Protein AF-A0A3M1B711-F1 (afdb_monomer)

Foldseek 3Di:
DPPPPVVLVVLLVVLVVVVVVVVVVLVVQLCVLVVLLVVLVVQQDDQDDCPPADCVDPVRVVVSVVSVVVNVVSNVVSVVSNVVSVVSNVVSVVVVVDVCPDPSVVSNVVSVVSVVVVVVVCVVVVPDDPVVVVVVVVVVVVVVVVVVVVVVVVVVVVVVVVVLVVVLVVLVVVLVVVLVVVQVVQCVLCVLQLWKDKDKQRLPQQVCVLQVLCVLLVHNDDDQCQASPGCCGHHLNVQLPPVHSDPVSNVVSLVVSLVQLVCLLVVNDDCVVGPDPVVSVSSVPDDVVSSVVSSSDTRHIDMFMWTDQQSRSDDTDTLVPDQQQSVLLRVVLSVLSDDQEEEEAEASPPRHDPSSCQPRVLVSLCVSLQRHKYKYFHQDVCCCVSNPFQWKWWFDDDPDDDDDDTDTDTDRDDDDDDDDDTGITGIRHHDDDPPPPPVVVPPDDDDDDDDDDDDDDDDDDDDDDDDDDDDDD

Sequence (473 aa):
EKAGHAGVLQDFQRRTRQHQEVETWENSWADAGKWLRQLAEKFVPNPLDQTNFDLSAKEDTEIHKCAATVQARLKDIADALEELATKADQIVAEWQTSRDASSWKRSVDAALKAYQDLRTKLAEEEAGDPVAYGDLVQRRQSIEQRLKDLSDRRRQVKKLRKEADACLQRLLEIRRELTESRKKFLNNILKGNPYVRIQVVPYGARETIEREFRSLLQRESGGFEKDIGSPGGEGLLGELYKNGSQPEDIERALKKIKQRIRDIAEGSHDPTTLSDKRFASHINKLPPEAIDRLDLWFPEDSLEVQYSSTGDGQRFRSIQEGSPGQKTAALLAFLLSYGDEPLVLDQPEDDLDNHLIYNLIVKQLREVKRHRQIIVVTHNAHIVVNGDAELVVALRREAARHRSVPEVCRKRLYGTRSAPSWRVGVKLSNNGTAESRWRSAMCDSRNVSDSPGTTHRPSGEQQPNGTVNCNAS

Mean predicted aligned error: 18.23 Å

Structure (mmCIF, N/CA/C/O backbone):
data_AF-A0A3M1B711-F1
#
_entry.id   AF-A0A3M1B711-F1
#
loop_
_atom_site.group_PDB
_atom_site.id
_atom_site.type_symbol
_atom_site.label_atom_id
_atom_site.label_alt_id
_atom_site.label_comp_id
_atom_site.label_asym_id
_atom_site.label_entity_id
_atom_site.label_seq_id
_atom_site.pdbx_PDB_ins_code
_atom_site.Cartn_x
_atom_site.Cartn_y
_atom_site.Cartn_z
_atom_site.occupancy
_atom_site.B_iso_or_equiv
_atom_site.auth_seq_id
_atom_site.auth_comp_id
_atom_site.auth_asym_id
_atom_site.auth_atom_id
_atom_site.pdbx_PDB_model_num
ATOM 1 N N . GLU A 1 1 ? -29.938 9.430 61.302 1.00 44.09 1 GLU A N 1
ATOM 2 C CA . GLU A 1 1 ? -29.756 8.264 60.411 1.00 44.09 1 GLU A CA 1
ATOM 3 C C . GLU A 1 1 ? -30.163 6.987 61.143 1.00 44.09 1 GLU A C 1
ATOM 5 O O . GLU A 1 1 ? -29.431 6.516 62.004 1.00 44.09 1 GLU A O 1
ATOM 10 N N . LYS A 1 2 ? -31.365 6.447 60.890 1.00 43.25 2 LYS A N 1
ATOM 11 C CA . LYS A 1 2 ? -31.730 5.117 61.408 1.00 43.25 2 LYS A CA 1
ATOM 12 C C . LYS A 1 2 ? -30.868 4.084 60.668 1.00 43.25 2 LYS A C 1
ATOM 14 O O . LYS A 1 2 ? -30.912 4.022 59.441 1.00 43.25 2 LYS A O 1
ATOM 19 N N . ALA A 1 3 ? -30.104 3.277 61.404 1.00 49.53 3 ALA A N 1
ATOM 20 C CA . ALA A 1 3 ? -29.084 2.341 60.911 1.00 49.53 3 ALA A CA 1
ATOM 21 C C . ALA A 1 3 ? -29.547 1.303 59.852 1.00 49.53 3 ALA A C 1
ATOM 23 O O . ALA A 1 3 ? -28.720 0.588 59.294 1.00 49.53 3 ALA A O 1
ATOM 24 N N . GLY A 1 4 ? -30.845 1.217 59.539 1.00 58.47 4 GLY A N 1
ATOM 25 C CA . GLY A 1 4 ? -31.400 0.280 58.556 1.00 58.47 4 GLY A CA 1
ATOM 26 C C . GLY A 1 4 ? -31.403 0.765 57.099 1.00 58.47 4 GLY A C 1
ATOM 27 O O . GLY A 1 4 ? -31.369 -0.065 56.194 1.00 58.47 4 GLY A O 1
ATOM 28 N N . HIS A 1 5 ? -31.415 2.077 56.832 1.00 69.00 5 HIS A N 1
ATOM 29 C CA . HIS A 1 5 ? -31.592 2.591 55.460 1.00 69.00 5 HIS A CA 1
ATOM 30 C C . HIS A 1 5 ? -30.363 2.358 54.568 1.00 69.00 5 HIS A C 1
ATOM 32 O O . HIS A 1 5 ? -30.499 1.963 53.411 1.00 69.00 5 HIS A O 1
ATOM 38 N N . ALA A 1 6 ? -29.157 2.525 55.118 1.00 66.69 6 ALA A N 1
ATOM 39 C CA . ALA A 1 6 ? -27.907 2.298 54.392 1.00 66.69 6 ALA A CA 1
ATOM 40 C C . ALA A 1 6 ? -27.729 0.827 53.971 1.00 66.69 6 ALA A C 1
ATOM 42 O O . ALA A 1 6 ? -27.258 0.560 52.866 1.00 66.69 6 ALA A O 1
ATOM 43 N N . GLY A 1 7 ? -28.154 -0.122 54.814 1.00 74.12 7 GLY A N 1
ATOM 44 C CA . GLY A 1 7 ? -28.076 -1.555 54.520 1.00 74.12 7 GLY A CA 1
ATOM 45 C C . GLY A 1 7 ? -28.987 -1.976 53.365 1.00 74.12 7 GLY A C 1
ATOM 46 O O . GLY A 1 7 ? -28.542 -2.684 52.464 1.00 74.12 7 GLY A O 1
ATOM 47 N N . VAL A 1 8 ? -30.229 -1.477 53.337 1.00 79.69 8 VAL A N 1
ATOM 48 C CA . VAL A 1 8 ? -31.179 -1.741 52.238 1.00 79.69 8 VAL A CA 1
ATOM 49 C C . VAL A 1 8 ? -30.656 -1.177 50.914 1.00 79.69 8 VAL A C 1
ATOM 51 O O . VAL A 1 8 ? -30.716 -1.850 49.889 1.00 79.69 8 VAL A O 1
ATOM 54 N N . LEU A 1 9 ? -30.081 0.029 50.935 1.00 73.12 9 LEU A N 1
ATOM 55 C CA . LEU A 1 9 ? -29.495 0.656 49.749 1.00 73.12 9 LEU A CA 1
ATOM 56 C C . LEU A 1 9 ? -28.256 -0.096 49.239 1.00 73.12 9 LEU A C 1
ATOM 58 O O . LEU A 1 9 ? -28.118 -0.306 48.034 1.00 73.12 9 LEU A O 1
ATOM 62 N N . GLN A 1 10 ? -27.361 -0.525 50.135 1.00 77.62 10 GLN A N 1
ATOM 63 C CA . GLN A 1 10 ? -26.178 -1.307 49.765 1.00 77.62 10 GLN A CA 1
ATOM 64 C C . GLN A 1 10 ? -26.548 -2.674 49.180 1.00 77.62 10 GLN A C 1
ATOM 66 O O . GLN A 1 10 ? -25.975 -3.070 48.160 1.00 77.62 10 GLN A O 1
ATOM 71 N N . ASP A 1 11 ? -27.512 -3.380 49.778 1.00 83.12 11 ASP A N 1
ATOM 72 C CA . ASP A 1 11 ? -27.951 -4.678 49.260 1.00 83.12 11 ASP A CA 1
ATOM 73 C C . ASP A 1 11 ? -28.673 -4.516 47.915 1.00 83.12 11 ASP A C 1
ATOM 75 O O . ASP A 1 11 ? -28.322 -5.195 46.951 1.00 83.12 11 ASP A O 1
ATOM 79 N N . PHE A 1 12 ? -29.561 -3.523 47.775 1.00 82.06 12 PHE A N 1
ATOM 80 C CA . PHE A 1 12 ? -30.186 -3.186 46.491 1.00 82.06 12 PHE A CA 1
ATOM 81 C C . PHE A 1 12 ? -29.150 -2.910 45.391 1.00 82.06 12 PHE A C 1
ATOM 83 O O . PHE A 1 12 ? -29.255 -3.465 44.295 1.00 82.06 12 PHE A O 1
ATOM 90 N N . GLN A 1 13 ? -28.109 -2.113 45.666 1.00 76.19 13 GLN A N 1
ATOM 91 C CA . GLN A 1 13 ? -27.048 -1.847 44.689 1.00 76.19 13 GLN A CA 1
ATOM 92 C C . GLN A 1 13 ? -26.295 -3.116 44.289 1.00 76.19 13 GLN A C 1
ATOM 94 O O . GLN A 1 13 ? -26.064 -3.352 43.100 1.00 76.19 13 GLN A O 1
ATOM 99 N N . ARG A 1 14 ? -25.906 -3.933 45.275 1.00 83.19 14 ARG A N 1
ATOM 100 C CA . ARG A 1 14 ? -25.191 -5.189 45.034 1.00 83.19 14 ARG A CA 1
ATOM 101 C C . ARG A 1 14 ? -26.028 -6.128 44.170 1.00 83.19 14 ARG A C 1
ATOM 103 O O . ARG A 1 14 ? -25.512 -6.678 43.200 1.00 83.19 14 ARG A O 1
ATOM 110 N N . ARG A 1 15 ? -27.313 -6.285 44.494 1.00 86.56 15 ARG A N 1
ATOM 111 C CA . ARG A 1 15 ? -28.244 -7.155 43.765 1.00 86.56 15 ARG A CA 1
ATOM 112 C C . ARG A 1 15 ? -28.567 -6.638 42.370 1.00 86.56 15 ARG A C 1
ATOM 114 O O . ARG A 1 15 ? -28.574 -7.432 41.438 1.00 86.56 15 ARG A O 1
ATOM 121 N N . THR A 1 16 ? -28.723 -5.327 42.202 1.00 80.81 16 THR A N 1
ATOM 122 C CA . THR A 1 16 ? -28.940 -4.706 40.885 1.00 80.81 16 THR A CA 1
ATOM 123 C C . THR A 1 16 ? -27.737 -4.917 39.968 1.00 80.81 16 THR A C 1
ATOM 125 O O . THR A 1 16 ? -27.904 -5.293 38.813 1.00 80.81 16 THR A O 1
ATOM 128 N N . ARG A 1 17 ? -26.511 -4.749 40.483 1.00 79.94 17 ARG A N 1
ATOM 129 C CA . ARG A 1 17 ? -25.293 -5.010 39.705 1.00 79.94 17 ARG A CA 1
ATOM 130 C C . ARG A 1 17 ? -25.172 -6.479 39.308 1.00 79.94 17 ARG A C 1
ATOM 132 O O . ARG A 1 17 ? -24.897 -6.771 38.152 1.00 79.94 17 ARG A O 1
ATOM 139 N N . GLN A 1 18 ? -25.406 -7.391 40.252 1.00 87.12 18 GLN A N 1
ATOM 140 C CA . GLN A 1 18 ? -25.418 -8.826 39.959 1.00 87.12 18 GLN A CA 1
ATOM 141 C C . GLN A 1 18 ? -26.458 -9.162 38.886 1.00 87.12 18 GLN A C 1
ATOM 143 O O . GLN A 1 18 ? -26.164 -9.938 37.985 1.00 87.12 18 GLN A O 1
ATOM 148 N N . HIS A 1 19 ? -27.654 -8.569 38.962 1.00 86.00 19 HIS A N 1
ATOM 149 C CA . HIS A 1 19 ? -28.707 -8.776 37.968 1.00 86.00 19 HIS A CA 1
ATOM 150 C C . HIS A 1 19 ? -28.264 -8.320 36.580 1.00 86.00 19 HIS A C 1
ATOM 152 O O . HIS A 1 19 ? -28.350 -9.092 35.633 1.00 86.00 19 HIS A O 1
ATOM 158 N N . GLN A 1 20 ? -27.707 -7.110 36.478 1.00 81.31 20 GLN A N 1
ATOM 159 C CA . GLN A 1 20 ? -27.187 -6.579 35.219 1.00 81.31 20 GLN A CA 1
ATOM 160 C C . GLN A 1 20 ? -26.046 -7.433 34.653 1.00 81.31 20 GLN A C 1
ATOM 162 O O . GLN A 1 20 ? -26.012 -7.676 33.450 1.00 81.31 20 GLN A O 1
ATOM 167 N N . GLU A 1 21 ? -25.112 -7.907 35.484 1.00 84.44 21 GLU A N 1
ATOM 168 C CA . GLU A 1 21 ? -24.017 -8.785 35.043 1.00 84.44 21 GLU A CA 1
ATOM 169 C C . GLU A 1 21 ? -24.552 -10.116 34.490 1.00 84.44 21 GLU A C 1
ATOM 171 O O . GLU A 1 21 ? -24.108 -10.555 33.428 1.00 84.44 21 GLU A O 1
ATOM 176 N N . VAL A 1 22 ? -25.548 -10.712 35.154 1.00 88.00 22 VAL A N 1
ATOM 177 C CA . VAL A 1 22 ? -26.202 -11.948 34.700 1.00 88.00 22 VAL A CA 1
ATOM 178 C C . VAL A 1 22 ? -26.989 -11.729 33.407 1.00 88.00 22 VAL A C 1
ATOM 180 O O . VAL A 1 22 ? -26.832 -12.516 32.480 1.00 88.00 22 VAL A O 1
ATOM 183 N N . GLU A 1 23 ? -27.763 -10.647 33.292 1.00 85.38 23 GLU A N 1
ATOM 184 C CA . GLU A 1 23 ? -28.479 -10.303 32.052 1.00 85.38 23 GLU A CA 1
ATOM 185 C C . GLU A 1 23 ? -27.517 -10.033 30.894 1.00 85.38 23 GLU A C 1
ATOM 187 O O . GLU A 1 23 ? -27.745 -10.475 29.772 1.00 85.38 23 GLU A O 1
ATOM 192 N N . THR A 1 24 ? -26.412 -9.327 31.148 1.00 83.94 24 THR A N 1
ATOM 193 C CA . THR A 1 24 ? -25.408 -9.055 30.109 1.00 83.94 24 THR A CA 1
ATOM 194 C C . THR A 1 24 ? -24.740 -10.349 29.644 1.00 83.94 24 THR A C 1
ATOM 196 O O . THR A 1 24 ? -24.461 -10.502 28.456 1.00 83.94 24 THR A O 1
ATOM 199 N N . TRP A 1 25 ? -24.476 -11.275 30.570 1.00 88.69 25 TRP A N 1
ATOM 200 C CA . TRP A 1 25 ? -23.929 -12.588 30.251 1.00 88.69 25 TRP A CA 1
ATOM 201 C C . TRP A 1 25 ? -24.933 -13.439 29.469 1.00 88.69 25 TRP A C 1
ATOM 203 O O . TRP A 1 25 ? -24.561 -13.969 28.429 1.00 88.69 25 TRP A O 1
ATOM 213 N N . GLU A 1 26 ? -26.197 -13.500 29.886 1.00 89.38 26 GLU A N 1
ATOM 214 C CA . GLU A 1 26 ? -27.271 -14.196 29.164 1.00 89.38 26 GLU A CA 1
ATOM 215 C C . GLU A 1 26 ? -27.439 -13.655 27.741 1.00 89.38 26 GLU A C 1
ATOM 217 O O . GLU A 1 26 ? -27.346 -14.411 26.777 1.00 89.38 26 GLU A O 1
ATOM 222 N N . ASN A 1 27 ? -27.546 -12.334 27.582 1.00 85.25 27 ASN A N 1
ATOM 223 C CA . ASN A 1 27 ? -27.678 -11.691 26.272 1.00 85.25 27 ASN A CA 1
ATOM 224 C C . ASN A 1 27 ? -26.476 -11.942 25.343 1.00 85.25 27 ASN A C 1
ATOM 226 O O . ASN A 1 27 ? -26.603 -11.794 24.131 1.00 85.25 27 ASN A O 1
ATOM 230 N N . SER A 1 28 ? -25.304 -12.314 25.875 1.00 84.94 28 SER A N 1
ATOM 231 C CA . SER A 1 28 ? -24.125 -12.609 25.048 1.00 84.94 28 SER A CA 1
ATOM 232 C C . SER A 1 28 ? -24.228 -13.927 24.272 1.00 84.94 28 SER A C 1
ATOM 234 O O . SER A 1 28 ? -23.497 -14.103 23.297 1.00 84.94 28 SER A O 1
ATOM 236 N N . TRP A 1 29 ? -25.120 -14.835 24.679 1.00 88.00 29 TRP A N 1
ATOM 237 C CA . TRP A 1 29 ? -25.294 -16.146 24.045 1.00 88.00 29 TRP A CA 1
ATOM 238 C C . TRP A 1 29 ? -26.759 -16.538 23.800 1.00 88.00 29 TRP A C 1
ATOM 240 O O . TRP A 1 29 ? -26.996 -17.478 23.046 1.00 88.00 29 TRP A O 1
ATOM 250 N N . ALA A 1 30 ? -27.740 -15.814 24.348 1.00 87.56 30 ALA A N 1
ATOM 251 C CA . ALA A 1 30 ? -29.166 -16.106 24.172 1.00 87.56 30 ALA A CA 1
ATOM 252 C C . ALA A 1 30 ? -29.627 -16.101 22.700 1.00 87.56 30 ALA A C 1
ATOM 254 O O . ALA A 1 30 ? -30.526 -16.850 22.334 1.00 87.56 30 ALA A O 1
ATOM 255 N N . ASP A 1 31 ? -28.968 -15.321 21.837 1.00 89.94 31 ASP A N 1
ATOM 256 C CA . ASP A 1 31 ? -29.263 -15.262 20.398 1.00 89.94 31 ASP A CA 1
ATOM 257 C C . ASP A 1 31 ? -28.564 -16.360 19.566 1.00 89.94 31 ASP A C 1
ATOM 259 O O . ASP A 1 31 ? -28.678 -16.374 18.336 1.00 89.94 31 ASP A O 1
ATOM 263 N N . ALA A 1 32 ? -27.833 -17.292 20.193 1.00 88.25 32 ALA A N 1
ATOM 264 C CA . ALA A 1 32 ? -27.073 -18.324 19.483 1.00 88.25 32 ALA A CA 1
ATOM 265 C C . ALA A 1 32 ? -27.953 -19.178 18.553 1.00 88.25 32 ALA A C 1
ATOM 267 O O . ALA A 1 32 ? -27.564 -19.428 17.410 1.00 88.25 32 ALA A O 1
ATOM 268 N N . GLY A 1 33 ? -29.157 -19.563 18.993 1.00 89.56 33 GLY A N 1
ATOM 269 C CA . GLY A 1 33 ? -30.102 -20.312 18.161 1.00 89.56 33 GLY A CA 1
ATOM 270 C C . GLY A 1 33 ? -30.528 -19.525 16.922 1.00 89.56 33 GLY A C 1
ATOM 271 O O . GLY A 1 33 ? -30.461 -20.029 15.803 1.00 89.56 33 GLY A O 1
ATOM 272 N N . LYS A 1 34 ? -30.866 -18.239 17.078 1.00 90.38 34 LYS A N 1
ATOM 273 C CA . LYS A 1 34 ? -31.216 -17.353 15.955 1.00 90.38 34 LYS A CA 1
ATOM 274 C C . LYS A 1 34 ? -30.074 -17.209 14.945 1.00 90.38 34 LYS A C 1
ATOM 276 O O . LYS A 1 34 ? -30.320 -17.232 13.740 1.00 90.38 34 LYS A O 1
ATOM 281 N N . TRP A 1 35 ? -28.838 -17.069 15.420 1.00 88.44 35 TRP A N 1
ATOM 282 C CA . TRP A 1 35 ? -27.663 -16.972 14.553 1.00 88.44 35 TRP A CA 1
ATOM 283 C C . TRP A 1 35 ? -27.429 -18.257 13.743 1.00 88.44 35 TRP A C 1
ATOM 285 O O . TRP A 1 35 ? -27.148 -18.178 12.546 1.00 88.44 35 TRP A O 1
ATOM 295 N N . LEU A 1 36 ? -27.607 -19.430 14.361 1.00 90.00 36 LEU A N 1
ATOM 296 C CA . LEU A 1 36 ? -27.482 -20.724 13.683 1.00 90.00 36 LEU A CA 1
ATOM 297 C C . LEU A 1 36 ? -28.521 -20.895 12.563 1.00 90.00 36 LEU A C 1
ATOM 299 O O . LEU A 1 36 ? -28.151 -21.306 11.463 1.00 90.00 36 LEU A O 1
ATOM 303 N N . ARG A 1 37 ? -29.776 -20.482 12.784 1.00 90.69 37 ARG A N 1
ATOM 304 C CA . ARG A 1 37 ? -30.823 -20.501 11.740 1.00 90.69 37 ARG A CA 1
ATOM 305 C C . ARG A 1 37 ? -30.503 -19.584 10.563 1.00 90.69 37 ARG A C 1
ATOM 307 O O . ARG A 1 37 ? -30.596 -19.987 9.410 1.00 90.69 37 ARG A O 1
ATOM 314 N N . GLN A 1 38 ? -30.045 -18.361 10.844 1.00 90.44 38 GLN A N 1
ATOM 315 C CA . GLN A 1 38 ? -29.628 -17.420 9.794 1.00 90.44 38 GLN A CA 1
ATOM 316 C C . GLN A 1 38 ? -28.454 -17.950 8.961 1.00 90.44 38 GLN A C 1
ATOM 318 O O . GLN A 1 38 ? -28.332 -17.627 7.778 1.00 90.44 38 GLN A O 1
ATOM 323 N N . LEU A 1 39 ? -27.557 -18.723 9.577 1.00 88.81 39 LEU A N 1
ATOM 324 C CA . LEU A 1 39 ? -26.460 -19.371 8.870 1.00 88.81 39 LEU A CA 1
ATOM 325 C C . LEU A 1 39 ? -26.967 -20.531 8.002 1.00 88.81 39 LEU A C 1
ATOM 327 O O . LEU A 1 39 ? -26.534 -20.641 6.856 1.00 88.81 39 LEU A O 1
ATOM 331 N N . ALA A 1 40 ? -27.901 -21.339 8.517 1.00 89.12 40 ALA A N 1
ATOM 332 C CA . ALA A 1 40 ? -28.536 -22.434 7.785 1.00 89.12 40 ALA A CA 1
ATOM 333 C C . ALA A 1 40 ? -29.259 -21.935 6.521 1.00 89.12 40 ALA A C 1
ATOM 335 O O . ALA A 1 40 ? -29.037 -22.473 5.436 1.00 89.12 40 ALA A O 1
ATOM 336 N N . GLU A 1 41 ? -30.020 -20.838 6.622 1.00 86.38 41 GLU A N 1
ATOM 337 C CA . GLU A 1 41 ? -30.710 -20.212 5.482 1.00 86.38 41 GLU A CA 1
ATOM 338 C C . GLU A 1 41 ? -29.750 -19.773 4.364 1.00 86.38 41 GLU A C 1
ATOM 340 O O . GLU A 1 41 ? -30.075 -19.879 3.184 1.00 86.38 41 GLU A O 1
ATOM 345 N N . LYS A 1 42 ? -28.548 -19.294 4.710 1.00 85.62 42 LYS A N 1
ATOM 346 C CA . LYS A 1 42 ? -27.547 -18.840 3.727 1.00 85.62 42 LYS A CA 1
ATOM 347 C C . LYS A 1 42 ? -26.763 -19.978 3.077 1.00 85.62 42 LYS A C 1
ATOM 349 O O . LYS A 1 42 ? -26.126 -19.752 2.050 1.00 85.62 42 LYS A O 1
ATOM 354 N N . PHE A 1 43 ? -26.747 -21.159 3.692 1.00 78.81 43 PHE A N 1
ATOM 355 C CA . PHE A 1 43 ? -25.916 -22.282 3.257 1.00 78.81 43 PHE A CA 1
ATOM 356 C C . PHE A 1 43 ? -26.533 -23.073 2.097 1.00 78.81 43 PHE A C 1
ATOM 358 O O . PHE A 1 43 ? -25.806 -23.744 1.365 1.00 78.81 43 PHE A O 1
ATOM 365 N N . VAL A 1 44 ? -27.856 -22.987 1.910 1.00 77.94 44 VAL A N 1
ATOM 366 C CA . VAL A 1 44 ? -28.578 -23.699 0.849 1.00 77.94 44 VAL A CA 1
ATOM 367 C C . VAL A 1 44 ? -28.688 -22.803 -0.392 1.00 77.94 44 VAL A C 1
ATOM 369 O O . VAL A 1 44 ? -29.448 -21.835 -0.378 1.00 77.94 44 VAL A O 1
ATOM 372 N N . PRO A 1 45 ? -27.955 -23.089 -1.484 1.00 76.44 45 PRO A N 1
ATOM 373 C CA . PRO A 1 45 ? -28.096 -22.333 -2.720 1.00 76.44 45 PRO A CA 1
ATOM 374 C C . PRO A 1 45 ? -29.460 -22.598 -3.368 1.00 76.44 45 PRO A C 1
ATOM 376 O O . PRO A 1 45 ? -30.040 -23.684 -3.234 1.00 76.44 45 PRO A O 1
ATOM 379 N N . ASN A 1 46 ? -29.942 -21.613 -4.129 1.00 78.38 46 ASN A N 1
ATOM 380 C CA . ASN A 1 46 ? -31.099 -21.802 -4.998 1.00 78.38 46 ASN A CA 1
ATOM 381 C C . ASN A 1 46 ? -30.840 -22.969 -5.969 1.00 78.38 46 ASN A C 1
ATOM 383 O O . ASN A 1 46 ? -29.703 -23.139 -6.423 1.00 78.38 46 ASN A O 1
ATOM 387 N N . PRO A 1 47 ? -31.869 -23.774 -6.292 1.00 77.25 47 PRO A N 1
ATOM 388 C CA . PRO A 1 47 ? -31.728 -24.850 -7.265 1.00 77.25 47 PRO A CA 1
ATOM 389 C C . PRO A 1 47 ? -31.238 -24.296 -8.607 1.00 77.25 47 PRO A C 1
ATOM 391 O O . PRO A 1 47 ? -31.597 -23.183 -8.994 1.00 77.25 47 PRO A O 1
ATOM 394 N N . LEU A 1 48 ? -30.407 -25.079 -9.302 1.00 78.56 48 LEU A N 1
ATOM 395 C CA . LEU A 1 48 ? -29.880 -24.705 -10.613 1.00 78.56 48 LEU A CA 1
ATOM 396 C C . LEU A 1 48 ? -31.049 -24.489 -11.582 1.00 78.56 48 LEU A C 1
ATOM 398 O O . LEU A 1 48 ? -31.835 -25.412 -11.810 1.00 78.56 48 LEU A O 1
ATOM 402 N N . ASP A 1 49 ? -31.154 -23.273 -12.118 1.00 78.06 49 ASP A N 1
ATOM 403 C CA . ASP A 1 49 ? -32.222 -22.899 -13.040 1.00 78.06 49 ASP A CA 1
ATOM 404 C C . ASP A 1 49 ? -32.180 -23.787 -14.291 1.00 78.06 49 ASP A C 1
ATOM 406 O O . ASP A 1 49 ? -31.128 -23.967 -14.896 1.00 78.06 49 ASP A O 1
ATOM 410 N N . GLN A 1 50 ? -33.328 -24.357 -14.651 1.00 78.12 50 GLN A N 1
ATOM 411 C CA . GLN A 1 50 ? -33.482 -25.295 -15.764 1.00 78.12 50 GLN A CA 1
ATOM 412 C C . GLN A 1 50 ? -33.762 -24.583 -17.095 1.00 78.12 50 GLN A C 1
ATOM 414 O O . GLN A 1 50 ? -33.763 -25.227 -18.137 1.00 78.12 50 GLN A O 1
ATOM 419 N N . THR A 1 51 ? -33.993 -23.266 -17.088 1.00 79.81 51 THR A N 1
ATOM 420 C CA . THR A 1 51 ? -34.408 -22.501 -18.281 1.00 79.81 51 THR A CA 1
ATOM 421 C C . THR A 1 51 ? -33.406 -22.525 -19.437 1.00 79.81 51 THR A C 1
ATOM 423 O O . THR A 1 51 ? -33.815 -22.400 -20.589 1.00 79.81 51 THR A O 1
ATOM 426 N N . ASN A 1 52 ? -32.114 -22.702 -19.149 1.00 79.25 52 ASN A N 1
ATOM 427 C CA . ASN A 1 52 ? -31.037 -22.680 -20.145 1.00 79.25 52 ASN A CA 1
ATOM 428 C C . ASN A 1 52 ? -30.503 -24.075 -20.512 1.00 79.25 52 ASN A C 1
ATOM 430 O O . ASN A 1 52 ? -29.478 -24.158 -21.185 1.00 79.25 52 ASN A O 1
ATOM 434 N N . PHE A 1 53 ? -31.158 -25.149 -20.061 1.00 80.69 53 PHE A N 1
ATOM 435 C CA . PHE A 1 53 ? -30.690 -26.524 -20.243 1.00 80.69 53 PHE A CA 1
ATOM 436 C C . PHE A 1 53 ? -31.710 -27.356 -21.021 1.00 80.69 53 PHE A C 1
ATOM 438 O O . PHE A 1 53 ? -32.916 -27.282 -20.773 1.00 80.69 53 PHE A O 1
ATOM 445 N N . ASP A 1 54 ? -31.227 -28.185 -21.946 1.00 79.69 54 ASP A N 1
ATOM 446 C CA . ASP A 1 54 ? -32.055 -29.149 -22.660 1.00 79.69 54 ASP A CA 1
ATOM 447 C C . ASP A 1 54 ? -32.102 -30.465 -21.876 1.00 79.69 54 ASP A C 1
ATOM 449 O O . ASP A 1 54 ? -31.233 -31.327 -21.985 1.00 79.69 54 ASP A O 1
ATOM 453 N N . LEU A 1 55 ? -33.165 -30.656 -21.094 1.00 70.88 55 LEU A N 1
ATOM 454 C CA . LEU A 1 55 ? -33.366 -31.859 -20.276 1.00 70.88 55 LEU A CA 1
ATOM 455 C C . LEU A 1 55 ? -33.561 -33.155 -21.094 1.00 70.88 55 LEU A C 1
ATOM 457 O O . LEU A 1 55 ? -33.701 -34.228 -20.502 1.00 70.88 55 LEU A O 1
ATOM 461 N N . SER A 1 56 ? -33.584 -33.084 -22.430 1.00 75.00 56 SER A N 1
ATOM 462 C CA . SER A 1 56 ? -33.549 -34.256 -23.311 1.00 75.00 56 SER A CA 1
ATOM 463 C C . SER A 1 56 ? -32.124 -34.680 -23.705 1.00 75.00 56 SER A C 1
ATOM 465 O O . SER A 1 56 ? -31.914 -35.844 -24.065 1.00 75.00 56 SER A O 1
ATOM 467 N N . ALA A 1 57 ? -31.138 -33.784 -23.575 1.00 80.00 57 ALA A N 1
ATOM 468 C CA . ALA A 1 57 ? -29.723 -34.071 -23.780 1.00 80.00 57 ALA A CA 1
ATOM 469 C C . ALA A 1 57 ? -29.118 -34.757 -22.542 1.00 80.00 57 ALA A C 1
ATOM 471 O O . ALA A 1 57 ? -29.359 -34.371 -21.395 1.00 80.00 57 ALA A O 1
ATOM 472 N N . LYS A 1 58 ? -28.318 -35.810 -22.752 1.00 79.88 58 LYS A N 1
ATOM 473 C CA . LYS A 1 58 ? -27.771 -36.612 -21.642 1.00 79.88 58 LYS A CA 1
ATOM 474 C C . LYS A 1 58 ? -26.808 -35.798 -20.782 1.00 79.88 58 LYS A C 1
ATOM 476 O O . LYS A 1 58 ? -26.846 -35.918 -19.560 1.00 79.88 58 LYS A O 1
ATOM 481 N N . GLU A 1 59 ? -26.004 -34.961 -21.420 1.00 80.06 59 GLU A N 1
ATOM 482 C CA . GLU A 1 59 ? -24.988 -34.106 -20.814 1.00 80.06 59 GLU A CA 1
ATOM 483 C C . GLU A 1 59 ? -25.619 -33.101 -19.832 1.00 80.06 59 GLU A C 1
ATOM 485 O O . GLU A 1 59 ? -25.176 -32.968 -18.688 1.00 80.06 59 GLU A O 1
ATOM 490 N N . ASP A 1 60 ? -26.728 -32.477 -20.231 1.00 81.25 60 ASP A N 1
ATOM 491 C CA . ASP A 1 60 ? -27.452 -31.494 -19.420 1.00 81.25 60 ASP A CA 1
ATOM 492 C C . ASP A 1 60 ? -28.178 -32.158 -18.234 1.00 81.25 60 ASP A C 1
ATOM 494 O O . ASP A 1 60 ? -28.189 -31.643 -17.112 1.00 81.25 60 ASP A O 1
ATOM 498 N N . THR A 1 61 ? -28.724 -33.367 -18.418 1.00 81.88 61 THR A N 1
ATOM 499 C CA . THR A 1 61 ? -29.307 -34.121 -17.291 1.00 81.88 61 THR A CA 1
ATOM 500 C C . THR A 1 61 ? -28.262 -34.575 -16.268 1.00 81.88 61 THR A C 1
ATOM 502 O O . THR A 1 61 ? -28.574 -34.698 -15.079 1.00 81.88 61 THR A O 1
ATOM 505 N N . GLU A 1 62 ? -27.024 -34.826 -16.699 1.00 84.75 62 GLU A N 1
ATOM 506 C CA . GLU A 1 62 ? -25.929 -35.232 -15.820 1.00 84.75 62 GLU A CA 1
ATOM 507 C C . GLU A 1 62 ? -25.506 -34.083 -14.898 1.00 84.75 62 GLU A C 1
ATOM 509 O O . GLU A 1 62 ? -25.431 -34.270 -13.679 1.00 84.75 62 GLU A O 1
ATOM 514 N N . ILE A 1 63 ? -25.324 -32.871 -15.438 1.00 83.75 63 ILE A N 1
ATOM 515 C CA . ILE A 1 63 ? -24.933 -31.712 -14.624 1.00 83.75 63 ILE A CA 1
ATOM 516 C C . ILE A 1 63 ? -26.026 -31.319 -13.619 1.00 83.75 63 ILE A C 1
ATOM 518 O O . ILE A 1 63 ? -25.710 -31.006 -12.469 1.00 83.75 63 ILE A O 1
ATOM 522 N N . HIS A 1 64 ? -27.309 -31.438 -13.983 1.00 84.38 64 HIS A N 1
ATOM 523 C CA . HIS A 1 64 ? -28.417 -31.217 -13.047 1.00 84.38 64 HIS A CA 1
ATOM 524 C C . HIS A 1 64 ? -28.442 -32.241 -11.904 1.00 84.38 64 HIS A C 1
ATOM 526 O O . HIS A 1 64 ? -28.703 -31.868 -10.759 1.00 84.38 64 HIS A O 1
ATOM 532 N N . LYS A 1 65 ? -28.119 -33.515 -12.166 1.00 85.44 65 LYS A N 1
ATOM 533 C CA . LYS A 1 65 ? -27.988 -34.535 -11.107 1.00 85.44 65 LYS A CA 1
ATOM 534 C C . LYS A 1 65 ? -26.811 -34.248 -10.176 1.00 85.44 65 LYS A C 1
ATOM 536 O O . LYS A 1 65 ? -26.948 -34.380 -8.957 1.00 85.44 65 LYS A O 1
ATOM 541 N N . CYS A 1 66 ? -25.673 -33.825 -10.724 1.00 86.75 66 CYS A N 1
ATOM 542 C CA . CYS A 1 66 ? -24.518 -33.398 -9.934 1.00 86.75 66 CYS A CA 1
ATOM 543 C C . CYS A 1 66 ? -24.863 -32.191 -9.048 1.00 86.75 66 CYS A C 1
ATOM 545 O O . CYS A 1 66 ? -24.604 -32.224 -7.843 1.00 86.75 66 CYS A O 1
ATOM 547 N N . ALA A 1 67 ? -25.521 -31.172 -9.607 1.00 85.44 67 ALA A N 1
ATOM 548 C CA . ALA A 1 67 ? -25.975 -29.998 -8.864 1.00 85.44 67 ALA A CA 1
ATOM 549 C C . ALA A 1 67 ? -26.975 -30.367 -7.753 1.00 85.44 67 ALA A C 1
ATOM 551 O O . ALA A 1 67 ? -26.812 -29.931 -6.613 1.00 85.44 67 ALA A O 1
ATOM 552 N N . ALA A 1 68 ? -27.949 -31.235 -8.044 1.00 86.25 68 ALA A N 1
ATOM 553 C CA . ALA A 1 68 ? -28.912 -31.724 -7.057 1.00 86.25 68 ALA A CA 1
ATOM 554 C C . ALA A 1 68 ? -28.236 -32.507 -5.918 1.00 86.25 68 ALA A C 1
ATOM 556 O O . ALA A 1 68 ? -28.621 -32.371 -4.759 1.00 86.25 68 ALA A O 1
ATOM 557 N N . THR A 1 69 ? -27.190 -33.284 -6.221 1.00 88.88 69 THR A N 1
ATOM 558 C CA . THR A 1 69 ? -26.416 -34.024 -5.208 1.00 88.88 69 THR A CA 1
ATOM 559 C C . THR A 1 69 ? -25.681 -33.075 -4.263 1.00 88.88 69 THR A C 1
ATOM 561 O O . THR A 1 69 ? -25.680 -33.285 -3.050 1.00 88.88 69 THR A O 1
ATOM 564 N N . VAL A 1 70 ? -25.068 -32.015 -4.797 1.00 87.38 70 VAL A N 1
ATOM 565 C CA . VAL A 1 70 ? -24.411 -30.982 -3.980 1.00 87.38 70 VAL A CA 1
ATOM 566 C C . VAL A 1 70 ? -25.440 -30.236 -3.132 1.00 87.38 70 VAL A C 1
ATOM 568 O O . VAL A 1 70 ? -25.218 -30.050 -1.939 1.00 87.38 70 VAL A O 1
ATOM 571 N N . GLN A 1 71 ? -26.584 -29.870 -3.713 1.00 87.50 71 GLN A N 1
ATOM 572 C CA . GLN A 1 71 ? -27.660 -29.190 -2.995 1.00 87.50 71 GLN A CA 1
ATOM 573 C C . GLN A 1 71 ? -28.221 -30.049 -1.854 1.00 87.50 71 GLN A C 1
ATOM 575 O O . GLN A 1 71 ? -28.429 -29.530 -0.761 1.00 87.50 71 GLN A O 1
ATOM 580 N N . ALA A 1 72 ? -28.404 -31.356 -2.070 1.00 88.19 72 ALA A N 1
ATOM 581 C CA . ALA A 1 72 ? -28.833 -32.286 -1.027 1.00 88.19 72 ALA A CA 1
ATOM 582 C C . ALA A 1 72 ? -27.823 -32.347 0.129 1.00 88.19 72 ALA A C 1
ATOM 584 O O . ALA A 1 72 ? -28.204 -32.174 1.280 1.00 88.19 72 ALA A O 1
ATOM 585 N N . ARG A 1 73 ? -26.521 -32.471 -0.169 1.00 89.44 73 ARG A N 1
ATOM 586 C CA . ARG A 1 73 ? -25.473 -32.483 0.869 1.00 89.44 73 ARG A CA 1
ATOM 587 C C . ARG A 1 73 ? -25.386 -31.172 1.649 1.00 89.44 73 ARG A C 1
ATOM 589 O O . ARG A 1 73 ? -25.129 -31.187 2.847 1.00 89.44 73 ARG A O 1
ATOM 596 N N . LEU A 1 74 ? -25.565 -30.032 0.980 1.00 88.75 74 LEU A N 1
ATOM 597 C CA . LEU A 1 74 ? -25.604 -28.727 1.648 1.00 88.75 74 LEU A CA 1
ATOM 598 C C . LEU A 1 74 ? -26.866 -28.568 2.502 1.00 88.75 74 LEU A C 1
ATOM 600 O O . LEU A 1 74 ? -26.799 -27.963 3.570 1.00 88.75 74 LEU A O 1
ATOM 604 N N . LYS A 1 75 ? -27.990 -29.148 2.070 1.00 89.88 75 LYS A N 1
ATOM 605 C CA . LYS A 1 75 ? -29.222 -29.199 2.855 1.00 89.88 75 LYS A CA 1
ATOM 606 C C . LYS A 1 75 ? -29.064 -30.050 4.116 1.00 89.88 75 LYS A C 1
ATOM 608 O O . LYS A 1 75 ? -29.457 -29.582 5.173 1.00 89.88 75 LYS A O 1
ATOM 613 N N . ASP A 1 76 ? -28.401 -31.205 4.042 1.00 90.81 76 ASP A N 1
ATOM 614 C CA . ASP A 1 76 ? -28.117 -32.028 5.229 1.00 90.81 76 ASP A CA 1
ATOM 615 C C . ASP A 1 76 ? -27.327 -31.239 6.294 1.00 90.81 76 ASP A C 1
ATOM 617 O O . ASP A 1 76 ? -27.574 -31.357 7.494 1.00 90.81 76 ASP A O 1
ATOM 621 N N . ILE A 1 77 ? -26.388 -30.386 5.860 1.00 89.44 77 ILE A N 1
ATOM 622 C CA . ILE A 1 77 ? -25.637 -29.491 6.755 1.00 89.44 77 ILE A CA 1
ATOM 623 C C . ILE A 1 77 ? -26.554 -28.417 7.353 1.00 89.44 77 ILE A C 1
ATOM 625 O O . ILE A 1 77 ? -26.451 -28.126 8.544 1.00 89.44 77 ILE A O 1
ATOM 629 N N . ALA A 1 78 ? -27.442 -27.824 6.551 1.00 90.69 78 ALA A N 1
ATOM 630 C CA . ALA A 1 78 ? -28.404 -26.836 7.032 1.00 90.69 78 ALA A CA 1
ATOM 631 C C . ALA A 1 78 ? -29.380 -27.438 8.059 1.00 90.69 78 ALA A C 1
ATOM 633 O O . ALA A 1 78 ? -29.620 -26.825 9.097 1.00 90.69 78 ALA A O 1
ATOM 634 N N . ASP A 1 79 ? -29.857 -28.662 7.831 1.00 91.31 79 ASP A N 1
ATOM 635 C CA . ASP A 1 79 ? -30.735 -29.382 8.757 1.00 91.31 79 ASP A CA 1
ATOM 636 C C . ASP A 1 79 ? -30.007 -29.702 10.080 1.00 91.31 79 ASP A C 1
ATOM 638 O O . ASP A 1 79 ? -30.563 -29.521 11.165 1.00 91.31 79 ASP A O 1
ATOM 642 N N . ALA A 1 80 ? -28.723 -30.081 10.023 1.00 92.88 80 ALA A N 1
ATOM 643 C CA . ALA A 1 80 ? -27.901 -30.265 11.223 1.00 92.88 80 ALA A CA 1
ATOM 644 C C . ALA A 1 80 ? -27.678 -28.952 12.001 1.00 92.88 80 ALA A C 1
ATOM 646 O O . ALA A 1 80 ? -27.657 -28.953 13.235 1.00 92.88 80 ALA A O 1
ATOM 647 N N . LEU A 1 81 ? -27.525 -27.819 11.304 1.00 91.94 81 LEU A N 1
ATOM 648 C CA . LEU A 1 81 ? -27.445 -26.497 11.936 1.00 91.94 81 LEU A CA 1
ATOM 649 C C . LEU A 1 81 ? -28.765 -26.112 12.621 1.00 91.94 81 LEU A C 1
ATOM 651 O O . LEU A 1 81 ? -28.726 -25.544 13.712 1.00 91.94 81 LEU A O 1
ATOM 655 N N . GLU A 1 82 ? -29.911 -26.461 12.036 1.00 92.88 82 GLU A N 1
ATOM 656 C CA . GLU A 1 82 ? -31.231 -26.252 12.644 1.00 92.88 82 GLU A CA 1
ATOM 657 C C . GLU A 1 82 ? -31.409 -27.106 13.914 1.00 92.88 82 GLU A C 1
ATOM 659 O O . GLU A 1 82 ? -31.898 -26.630 14.942 1.00 92.88 82 GLU A O 1
ATOM 664 N N . GLU A 1 83 ? -30.932 -28.354 13.905 1.00 92.81 83 GLU A N 1
ATOM 665 C CA . GLU A 1 83 ? -30.933 -29.206 15.101 1.00 92.81 83 GLU A CA 1
ATOM 666 C C . GLU A 1 83 ? -30.046 -28.622 16.218 1.00 92.81 83 GLU A C 1
ATOM 668 O O . GLU A 1 83 ? -30.403 -28.643 17.397 1.00 92.81 83 GLU A O 1
ATOM 673 N N . LEU A 1 84 ? -28.895 -28.041 15.871 1.00 93.69 84 LEU A N 1
ATOM 674 C CA . LEU A 1 84 ? -28.059 -27.333 16.843 1.00 93.69 84 LEU A CA 1
ATOM 675 C C . LEU A 1 84 ? -28.725 -26.046 17.349 1.00 93.69 84 LEU A C 1
ATOM 677 O O . LEU A 1 84 ? -28.584 -25.718 18.528 1.00 93.69 84 LEU A O 1
ATOM 681 N N . ALA A 1 85 ? -29.472 -25.340 16.495 1.00 92.81 85 ALA A N 1
ATOM 682 C CA . ALA A 1 85 ? -30.219 -24.149 16.883 1.00 92.81 85 ALA A CA 1
ATOM 683 C C . ALA A 1 85 ? -31.299 -24.471 17.922 1.00 92.81 85 ALA A C 1
ATOM 685 O O . ALA A 1 85 ? -31.408 -23.775 18.930 1.00 92.81 85 ALA A O 1
ATOM 686 N N . THR A 1 86 ? -32.051 -25.559 17.727 1.00 93.56 86 THR A N 1
ATOM 687 C CA . THR A 1 86 ? -33.069 -25.995 18.698 1.00 93.56 86 THR A CA 1
ATOM 688 C C . THR A 1 86 ? -32.450 -26.412 20.033 1.00 93.56 86 THR A C 1
ATOM 690 O O . THR A 1 86 ? -32.969 -26.039 21.086 1.00 93.56 86 THR A O 1
ATOM 693 N N . LYS A 1 87 ? -31.295 -27.093 20.019 1.00 93.94 87 LYS A N 1
ATOM 694 C CA . LYS A 1 87 ? -30.530 -27.398 21.243 1.00 93.94 87 LYS A CA 1
ATOM 695 C C . LYS A 1 87 ? -30.066 -26.132 21.964 1.00 93.94 87 LYS A C 1
ATOM 697 O O . LYS A 1 87 ? -30.145 -26.071 23.188 1.00 93.94 87 LYS A O 1
ATOM 702 N N . ALA A 1 88 ? -29.602 -25.121 21.230 1.00 91.94 88 ALA A N 1
ATOM 703 C CA . ALA A 1 88 ? -29.207 -23.842 21.816 1.00 91.94 88 ALA A CA 1
ATOM 704 C C . ALA A 1 88 ? -30.395 -23.137 22.493 1.00 91.94 88 ALA A C 1
ATOM 706 O O . ALA A 1 88 ? -30.266 -22.701 23.636 1.00 91.94 88 ALA A O 1
ATOM 707 N N . ASP A 1 89 ? -31.560 -23.094 21.840 1.00 92.25 89 ASP A N 1
ATOM 708 C CA . ASP A 1 89 ? -32.778 -22.508 22.418 1.00 92.25 89 ASP A CA 1
ATOM 709 C C . ASP A 1 89 ? -33.228 -23.255 23.682 1.00 92.25 89 ASP A C 1
ATOM 711 O O . ASP A 1 89 ? -33.647 -22.636 24.663 1.00 92.25 89 ASP A O 1
ATOM 715 N N . GLN A 1 90 ? -33.095 -24.584 23.695 1.00 93.56 90 GLN A N 1
ATOM 716 C CA . GLN A 1 90 ? -33.409 -25.389 24.870 1.00 93.56 90 GLN A CA 1
ATOM 717 C C . GLN A 1 90 ? -32.496 -25.045 26.057 1.00 93.56 90 GLN A C 1
ATOM 719 O O . GLN A 1 90 ? -32.990 -24.869 27.169 1.00 93.56 90 GLN A O 1
ATOM 724 N N . ILE A 1 91 ? -31.191 -24.867 25.827 1.00 92.88 91 ILE A N 1
ATOM 725 C CA . ILE A 1 91 ? -30.240 -24.447 26.872 1.00 92.88 91 ILE A CA 1
ATOM 726 C C . ILE A 1 91 ? -30.629 -23.078 27.449 1.00 92.88 91 ILE A C 1
ATOM 728 O O . ILE A 1 91 ? -30.579 -22.887 28.666 1.00 92.88 91 ILE A O 1
ATOM 732 N N . VAL A 1 92 ? -31.046 -22.128 26.601 1.00 91.88 92 VAL A N 1
ATOM 733 C CA . VAL A 1 92 ? -31.530 -20.809 27.049 1.00 91.88 92 VAL A CA 1
ATOM 734 C C . VAL A 1 92 ? -32.758 -20.961 27.950 1.00 91.88 92 VAL A C 1
ATOM 736 O O . VAL A 1 92 ? -32.798 -20.380 29.036 1.00 91.88 92 VAL A O 1
ATOM 739 N N . ALA A 1 93 ? -33.736 -21.773 27.543 1.00 91.38 93 ALA A N 1
ATOM 740 C CA . ALA A 1 93 ? -34.962 -21.993 28.309 1.00 91.38 93 ALA A CA 1
ATOM 741 C C . ALA A 1 93 ? -34.703 -22.694 29.658 1.00 91.38 93 ALA A C 1
ATOM 743 O O . ALA A 1 93 ? -35.255 -22.302 30.694 1.00 91.38 93 ALA A O 1
ATOM 744 N N . GLU A 1 94 ? -33.834 -23.707 29.670 1.00 92.81 94 GLU A N 1
ATOM 745 C CA . GLU A 1 94 ? -33.417 -24.416 30.885 1.00 92.81 94 GLU A CA 1
ATOM 746 C C . GLU A 1 94 ? -32.683 -23.480 31.856 1.00 92.81 94 GLU A C 1
ATOM 748 O O . GLU A 1 94 ? -32.954 -23.491 33.065 1.00 92.81 94 GLU A O 1
ATOM 753 N N . TRP A 1 95 ? -31.805 -22.618 31.333 1.00 91.19 95 TRP A N 1
ATOM 754 C CA . TRP A 1 95 ? -31.131 -21.584 32.112 1.00 91.19 95 TRP A CA 1
ATOM 755 C C . TRP A 1 95 ? -32.124 -20.602 32.734 1.00 91.19 95 TRP A C 1
ATOM 757 O O . TRP A 1 95 ? -32.068 -20.389 33.943 1.00 91.19 95 TRP A O 1
ATOM 767 N N . GLN A 1 96 ? -33.047 -20.036 31.951 1.00 89.44 96 GLN A N 1
ATOM 768 C CA . GLN A 1 96 ? -34.027 -19.060 32.443 1.00 89.44 96 GLN A CA 1
ATOM 769 C C . GLN A 1 96 ? -34.891 -19.650 33.558 1.00 89.44 96 GLN A C 1
ATOM 771 O O . GLN A 1 96 ? -35.030 -19.049 34.624 1.00 89.44 96 GLN A O 1
ATOM 776 N N . THR A 1 97 ? -35.364 -20.883 33.367 1.00 92.06 97 THR A N 1
ATOM 777 C CA . THR A 1 97 ? -36.128 -21.617 34.382 1.00 92.06 97 THR A CA 1
ATOM 778 C C . THR A 1 97 ? -35.315 -21.813 35.667 1.00 92.06 97 THR A C 1
ATOM 780 O O . THR A 1 97 ? -35.793 -21.534 36.770 1.00 92.06 97 THR A O 1
ATOM 783 N N . SER A 1 98 ? -34.057 -22.244 35.544 1.00 90.94 98 SER A N 1
ATOM 784 C CA . SER A 1 98 ? -33.166 -22.476 36.690 1.00 90.94 98 SER A CA 1
ATOM 785 C C . SER A 1 98 ? -32.787 -21.178 37.414 1.00 90.94 98 SER A C 1
ATOM 787 O O . SER A 1 98 ? -32.742 -21.131 38.647 1.00 90.94 98 SER A O 1
ATOM 789 N N . ARG A 1 99 ? -32.544 -20.104 36.655 1.00 90.25 99 ARG A N 1
ATOM 790 C CA . ARG A 1 99 ? -32.233 -18.759 37.149 1.00 90.25 99 ARG A CA 1
ATOM 791 C C . ARG A 1 99 ? -33.403 -18.203 37.948 1.00 90.25 99 ARG A C 1
ATOM 793 O O . ARG A 1 99 ? -33.195 -17.743 39.071 1.00 90.25 99 ARG A O 1
ATOM 800 N N . ASP A 1 100 ? -34.616 -18.284 37.413 1.00 88.19 100 ASP A N 1
ATOM 801 C CA . ASP A 1 100 ? -35.812 -17.714 38.037 1.00 88.19 100 ASP A CA 1
ATOM 802 C C . ASP A 1 100 ? -36.247 -18.504 39.279 1.00 88.19 100 ASP A C 1
ATOM 804 O O . ASP A 1 100 ? -36.714 -17.929 40.264 1.00 88.19 100 ASP A O 1
ATOM 808 N N . ALA A 1 101 ? -35.987 -19.814 39.304 1.00 90.94 101 ALA A N 1
ATOM 809 C CA . ALA A 1 101 ? -36.186 -20.644 40.489 1.00 90.94 101 ALA A CA 1
ATOM 810 C C . ALA A 1 101 ? -35.125 -20.424 41.589 1.00 90.94 101 ALA A C 1
ATOM 812 O O . ALA A 1 101 ? -35.330 -20.852 42.733 1.00 90.94 101 ALA A O 1
ATOM 813 N N . SER A 1 102 ? -33.997 -19.775 41.275 1.00 91.44 102 SER A N 1
ATOM 814 C CA . SER A 1 102 ? -32.838 -19.690 42.166 1.00 91.44 102 SER A CA 1
ATOM 815 C C . SER A 1 102 ? -33.088 -18.850 43.425 1.00 91.44 102 SER A C 1
ATOM 817 O O . SER A 1 102 ? -33.811 -17.850 43.437 1.00 91.44 102 SER A O 1
ATOM 819 N N . SER A 1 103 ? -32.402 -19.210 44.514 1.00 89.44 103 SER A N 1
ATOM 820 C CA . SER A 1 103 ? -32.372 -18.402 45.741 1.00 89.44 103 SER A CA 1
ATOM 821 C C . SER A 1 103 ? -31.748 -17.019 45.514 1.00 89.44 103 SER A C 1
ATOM 823 O O . SER A 1 103 ? -32.109 -16.051 46.191 1.00 89.44 103 SER A O 1
ATOM 825 N N . TRP A 1 104 ? -30.841 -16.907 44.538 1.00 91.38 104 TRP A N 1
ATOM 826 C CA . TRP A 1 104 ? -30.253 -15.640 44.122 1.00 91.38 104 TRP A CA 1
ATOM 827 C C . TRP A 1 104 ? -31.312 -14.692 43.554 1.00 91.38 104 TRP A C 1
ATOM 829 O O . TRP A 1 104 ? -31.418 -13.572 44.052 1.00 91.38 104 TRP A O 1
ATOM 839 N N . LYS A 1 105 ? -32.143 -15.139 42.600 1.00 89.94 105 LYS A N 1
ATOM 840 C CA . LYS A 1 105 ? -33.190 -14.301 41.996 1.00 89.94 105 LYS A CA 1
ATOM 841 C C . LYS A 1 105 ? -34.218 -13.849 43.033 1.00 89.94 105 LYS A C 1
ATOM 843 O O . LYS A 1 105 ? -34.496 -12.658 43.126 1.00 89.94 105 LYS A O 1
ATOM 848 N N . ARG A 1 106 ? -34.638 -14.747 43.933 1.00 90.12 106 ARG A N 1
ATOM 849 C CA . ARG A 1 106 ? -35.482 -14.384 45.092 1.00 90.12 106 ARG A CA 1
ATOM 850 C C . ARG A 1 106 ? -34.849 -13.302 45.971 1.00 90.12 106 ARG A C 1
ATOM 852 O O . ARG A 1 106 ? -35.549 -12.411 46.439 1.00 90.12 106 ARG A O 1
ATOM 859 N N . SER A 1 107 ? -33.533 -13.363 46.190 1.00 88.00 107 SER A N 1
ATOM 860 C CA . SER A 1 107 ? -32.811 -12.337 46.958 1.00 88.00 107 SER A CA 1
ATOM 861 C C . SER A 1 107 ? -32.756 -10.997 46.217 1.00 88.00 107 SER A C 1
ATOM 863 O O . SER A 1 107 ? -32.848 -9.949 46.849 1.00 88.00 107 SER A O 1
ATOM 865 N N . VAL A 1 108 ? -32.614 -11.018 44.887 1.00 87.06 108 VAL A N 1
ATOM 866 C CA . VAL A 1 108 ? -32.662 -9.807 44.054 1.00 87.06 108 VAL A CA 1
ATOM 867 C C . VAL A 1 108 ? -34.046 -9.164 44.119 1.00 87.06 108 VAL A C 1
ATOM 869 O O . VAL A 1 108 ? -34.143 -7.968 44.386 1.00 87.06 108 VAL A O 1
ATOM 872 N N . ASP A 1 109 ? -35.106 -9.952 43.944 1.00 87.25 109 ASP A N 1
ATOM 873 C CA . ASP A 1 109 ? -36.484 -9.457 43.959 1.00 87.25 109 ASP A CA 1
ATOM 874 C C . ASP A 1 109 ? -36.875 -8.925 45.348 1.00 87.25 109 ASP A C 1
ATOM 876 O O . ASP A 1 109 ? -37.514 -7.877 45.462 1.00 87.25 109 ASP A O 1
ATOM 880 N N . ALA A 1 110 ? -36.421 -9.586 46.420 1.00 89.12 110 ALA A N 1
ATOM 881 C CA . ALA A 1 110 ? -36.598 -9.108 47.790 1.00 89.12 110 ALA A CA 1
ATOM 882 C C . ALA A 1 110 ? -35.886 -7.768 48.039 1.00 89.12 110 ALA A C 1
ATOM 884 O O . ALA A 1 110 ? -36.475 -6.872 48.644 1.00 89.12 110 ALA A O 1
ATOM 885 N N . ALA A 1 111 ? -34.653 -7.597 47.549 1.00 86.19 111 ALA A N 1
ATOM 886 C CA . ALA A 1 111 ? -33.917 -6.337 47.672 1.00 86.19 111 ALA A CA 1
ATOM 887 C C . ALA A 1 111 ? -34.568 -5.201 46.859 1.00 86.19 111 ALA A C 1
ATOM 889 O O . ALA A 1 111 ? -34.627 -4.063 47.329 1.00 86.19 111 ALA A O 1
ATOM 890 N N . LEU A 1 112 ? -35.108 -5.505 45.671 1.00 84.06 112 LEU A N 1
ATOM 891 C CA . LEU A 1 112 ? -35.897 -4.569 44.860 1.00 84.06 112 LEU A CA 1
ATOM 892 C C . LEU A 1 112 ? -37.146 -4.095 45.608 1.00 84.06 112 LEU A C 1
ATOM 894 O O . LEU A 1 112 ? -37.401 -2.892 45.688 1.00 84.06 112 LEU A O 1
ATOM 898 N N . LYS A 1 113 ? -37.892 -5.037 46.189 1.00 86.56 113 LYS A N 1
ATOM 899 C CA . LYS A 1 113 ? -39.099 -4.741 46.962 1.00 86.56 113 LYS A CA 1
ATOM 900 C C . LYS A 1 113 ? -38.781 -3.927 48.217 1.00 86.56 113 LYS A C 1
ATOM 902 O O . LYS A 1 113 ? -39.421 -2.913 48.459 1.00 86.56 113 LYS A O 1
ATOM 907 N N . ALA A 1 114 ? -37.734 -4.294 48.957 1.00 84.50 114 ALA A N 1
ATOM 908 C CA . ALA A 1 114 ? -37.295 -3.554 50.140 1.00 84.50 114 ALA A CA 1
ATOM 909 C C . ALA A 1 114 ? -36.888 -2.105 49.816 1.00 84.50 114 ALA A C 1
ATOM 911 O O . ALA A 1 114 ? -37.158 -1.199 50.602 1.00 84.50 114 ALA A O 1
ATOM 912 N N . TYR A 1 115 ? -36.271 -1.867 48.655 1.00 82.44 115 TYR A N 1
ATOM 913 C CA . TYR A 1 115 ? -35.966 -0.518 48.180 1.00 82.44 115 TYR A CA 1
ATOM 914 C C . TYR A 1 115 ? -37.228 0.269 47.791 1.00 82.44 115 TYR A C 1
ATOM 916 O O . TYR A 1 115 ? -37.332 1.450 48.120 1.00 82.44 115 TYR A O 1
ATOM 924 N N . GLN A 1 116 ? -38.204 -0.369 47.136 1.00 80.62 116 GLN A N 1
ATOM 925 C CA . GLN A 1 116 ? -39.495 0.256 46.819 1.00 80.62 116 GLN A CA 1
ATOM 926 C C . GLN A 1 116 ? -40.270 0.633 48.088 1.00 80.62 116 GLN A C 1
ATOM 928 O O . GLN A 1 116 ? -40.719 1.771 48.200 1.00 80.62 116 GLN A O 1
ATOM 933 N N . ASP A 1 117 ? -40.339 -0.273 49.064 1.00 83.19 117 ASP A N 1
ATOM 934 C CA . ASP A 1 117 ? -40.979 -0.042 50.364 1.00 83.19 117 ASP A CA 1
ATOM 935 C C . ASP A 1 117 ? -40.260 1.051 51.173 1.00 83.19 117 ASP A C 1
ATOM 937 O O . ASP A 1 117 ? -40.870 1.796 51.939 1.00 83.19 117 ASP A O 1
ATOM 941 N N . LEU A 1 118 ? -38.936 1.155 51.029 1.00 80.06 118 LEU A N 1
ATOM 942 C CA . LEU A 1 118 ? -38.158 2.233 51.632 1.00 80.06 118 LEU A CA 1
ATOM 943 C C . LEU A 1 118 ? -38.466 3.580 50.964 1.00 80.06 118 LEU A C 1
ATOM 945 O O . LEU A 1 118 ? -38.565 4.599 51.645 1.00 80.06 118 LEU A O 1
ATOM 949 N N . ARG A 1 119 ? -38.632 3.583 49.640 1.00 73.31 119 ARG A N 1
ATOM 950 C CA . ARG A 1 119 ? -38.945 4.782 48.860 1.00 73.31 119 ARG A CA 1
ATOM 951 C C . ARG A 1 119 ? -40.339 5.323 49.174 1.00 73.31 119 ARG A C 1
ATOM 953 O O . ARG A 1 119 ? -40.485 6.536 49.264 1.00 73.31 119 ARG A O 1
ATOM 960 N N . THR A 1 120 ? -41.336 4.456 49.364 1.00 77.62 120 THR A N 1
ATOM 961 C CA . THR A 1 120 ? -42.688 4.875 49.770 1.00 77.62 120 THR A CA 1
ATOM 962 C C . THR A 1 120 ? -42.691 5.467 51.178 1.00 77.62 120 THR A C 1
ATOM 964 O O . THR A 1 120 ? -43.202 6.565 51.361 1.00 77.62 120 THR A O 1
ATOM 967 N N . LYS A 1 121 ? -42.013 4.832 52.143 1.00 77.19 121 LYS A N 1
ATOM 968 C CA . LYS A 1 121 ? -41.899 5.351 53.521 1.00 77.19 121 LYS A CA 1
ATOM 969 C C . LYS A 1 121 ? -41.192 6.704 53.612 1.00 77.19 121 LYS A C 1
ATOM 971 O O . LYS A 1 121 ? -41.626 7.574 54.354 1.00 77.19 121 LYS A O 1
ATOM 976 N N . LEU A 1 122 ? -40.110 6.898 52.857 1.00 71.81 122 LEU A N 1
ATOM 977 C CA . LEU A 1 122 ? -39.386 8.177 52.843 1.00 71.81 122 LEU A CA 1
ATOM 978 C C . LEU A 1 122 ? -40.186 9.299 52.162 1.00 71.81 122 LEU A C 1
ATOM 980 O O . LEU A 1 122 ? -40.015 10.460 52.521 1.00 71.81 122 LEU A O 1
ATOM 984 N N . ALA A 1 123 ? -41.068 8.964 51.214 1.00 68.56 123 ALA A N 1
ATOM 985 C CA . ALA A 1 123 ? -41.990 9.924 50.609 1.00 68.56 123 ALA A CA 1
ATOM 986 C C . ALA A 1 123 ? -43.120 10.343 51.570 1.00 68.56 123 ALA A C 1
ATOM 988 O O . ALA A 1 123 ? -43.579 11.478 51.500 1.00 68.56 123 ALA A O 1
ATOM 989 N N . GLU A 1 124 ? -43.541 9.455 52.477 1.00 71.75 124 GLU A N 1
ATOM 990 C CA . GLU A 1 124 ? -44.545 9.738 53.516 1.00 71.75 124 GLU A CA 1
ATOM 991 C C . GLU A 1 124 ? -43.990 10.576 54.687 1.00 71.75 124 GLU A C 1
ATOM 993 O O . GLU A 1 124 ? -44.746 11.303 55.325 1.00 71.75 124 GLU A O 1
ATOM 998 N N . GLU A 1 125 ? -42.684 10.501 54.974 1.00 71.75 125 GLU A N 1
ATOM 999 C CA . GLU A 1 125 ? -42.044 11.184 56.116 1.00 71.75 125 GLU A CA 1
ATOM 1000 C C . GLU A 1 125 ? -41.547 12.625 55.814 1.00 71.75 125 GLU A C 1
ATOM 1002 O O . GLU A 1 125 ? -40.931 13.233 56.688 1.00 71.75 125 GLU A O 1
ATOM 1007 N N . GLU A 1 126 ? -41.763 13.180 54.607 1.00 56.59 126 GLU A N 1
ATOM 1008 C CA . GLU A 1 126 ? -41.260 14.507 54.142 1.00 56.59 126 GLU A CA 1
ATOM 1009 C C . GLU A 1 126 ? -39.744 14.752 54.374 1.00 56.59 126 GLU A C 1
ATOM 1011 O O . GLU A 1 126 ? -39.233 15.873 54.294 1.00 56.59 126 GLU A O 1
ATOM 1016 N N . ALA A 1 127 ? -38.980 13.690 54.636 1.00 56.03 127 ALA A N 1
ATOM 1017 C CA . ALA A 1 127 ? -37.596 13.747 55.082 1.00 56.03 127 ALA A CA 1
ATOM 1018 C C . ALA A 1 127 ? -36.608 13.803 53.903 1.00 56.03 127 ALA A C 1
ATOM 1020 O O . ALA A 1 127 ? -35.816 12.886 53.713 1.00 56.03 127 ALA A O 1
ATOM 1021 N N . GLY A 1 128 ? -36.621 14.905 53.146 1.00 55.72 128 GLY A N 1
ATOM 1022 C CA . GLY A 1 128 ? -35.590 15.241 52.153 1.00 55.72 128 GLY A CA 1
ATOM 1023 C C . GLY A 1 128 ? -35.580 14.370 50.886 1.00 55.72 128 GLY A C 1
ATOM 1024 O O . GLY A 1 128 ? -35.839 13.173 50.910 1.00 55.72 128 GLY A O 1
ATOM 1025 N N . ASP A 1 129 ? -35.277 15.000 49.751 1.00 53.53 129 ASP A N 1
ATOM 1026 C CA . ASP A 1 129 ? -35.551 14.463 48.416 1.00 53.53 129 ASP A CA 1
ATOM 1027 C C . ASP A 1 129 ? -34.719 13.199 48.058 1.00 53.53 129 ASP A C 1
ATOM 1029 O O . ASP A 1 129 ? -33.506 13.293 47.827 1.00 53.53 129 ASP A O 1
ATOM 1033 N N . PRO A 1 130 ? -35.339 12.002 47.945 1.00 55.94 130 PRO A N 1
ATOM 1034 C CA . PRO A 1 130 ? -34.671 10.763 47.530 1.00 55.94 130 PRO A CA 1
ATOM 1035 C C . PRO A 1 130 ? -34.176 10.792 46.072 1.00 55.94 130 PRO A C 1
ATOM 1037 O O . PRO A 1 130 ? -33.442 9.889 45.651 1.00 55.94 130 PRO A O 1
ATOM 1040 N N . VAL A 1 131 ? -34.570 11.806 45.292 1.00 57.94 131 VAL A N 1
ATOM 1041 C CA . VAL A 1 131 ? -34.170 12.006 43.891 1.00 57.94 131 VAL A CA 1
ATOM 1042 C C . VAL A 1 131 ? -32.659 12.216 43.760 1.00 57.94 131 VAL A C 1
ATOM 1044 O O . VAL A 1 131 ? -32.043 11.605 42.888 1.00 57.94 131 VAL A O 1
ATOM 1047 N N . ALA A 1 132 ? -32.021 12.933 44.695 1.00 62.69 132 ALA A N 1
ATOM 1048 C CA . ALA A 1 132 ? -30.579 13.203 44.648 1.00 62.69 132 ALA A CA 1
ATOM 1049 C C . ALA A 1 132 ? -29.718 11.921 44.666 1.00 62.69 132 ALA A C 1
ATOM 1051 O O . ALA A 1 132 ? -28.648 11.861 44.058 1.00 62.69 132 ALA A O 1
ATOM 1052 N N . TYR A 1 133 ? -30.185 10.860 45.334 1.00 64.25 133 TYR A N 1
ATOM 1053 C CA . TYR A 1 133 ? -29.507 9.563 45.325 1.00 64.25 133 TYR A CA 1
ATOM 1054 C C . TYR A 1 133 ? -29.732 8.802 44.011 1.00 64.25 133 TYR A C 1
ATOM 1056 O O . TYR A 1 133 ? -28.797 8.194 43.483 1.00 64.25 133 TYR A O 1
ATOM 1064 N N . GLY A 1 134 ? -30.948 8.861 43.457 1.00 67.44 134 GLY A N 1
ATOM 1065 C CA . GLY A 1 134 ? -31.254 8.329 42.126 1.00 67.44 134 GLY A CA 1
ATOM 1066 C C . GLY A 1 134 ? -30.367 8.950 41.044 1.00 67.44 134 GLY A C 1
ATOM 1067 O O . GLY A 1 134 ? -29.791 8.221 40.234 1.00 67.44 134 GLY A O 1
ATOM 1068 N N . ASP A 1 135 ? -30.157 10.265 41.107 1.00 74.38 135 ASP A N 1
ATOM 1069 C CA . ASP A 1 135 ? -29.291 11.009 40.188 1.00 74.38 135 ASP A CA 1
ATOM 1070 C C . ASP A 1 135 ? -27.824 10.565 40.280 1.00 74.38 135 ASP A C 1
ATOM 1072 O O . ASP A 1 135 ? -27.152 10.378 39.261 1.00 74.38 135 ASP A O 1
ATOM 1076 N N . LEU A 1 136 ? -27.311 10.328 41.494 1.00 74.69 136 LEU A N 1
ATOM 1077 C CA . LEU A 1 136 ? -25.954 9.806 41.696 1.00 74.69 136 LEU A CA 1
ATOM 1078 C C . LEU A 1 136 ? -25.794 8.377 41.153 1.00 74.69 136 LEU A C 1
ATOM 1080 O O . LEU A 1 136 ? -24.752 8.052 40.575 1.00 74.69 136 LEU A O 1
ATOM 1084 N N . VAL A 1 137 ? -26.820 7.530 41.288 1.00 73.44 137 VAL A N 1
ATOM 1085 C CA . VAL A 1 137 ? -26.825 6.169 40.724 1.00 73.44 137 VAL A CA 1
ATOM 1086 C C . VAL A 1 137 ? -26.856 6.210 39.196 1.00 73.44 137 VAL A C 1
ATOM 1088 O O . VAL A 1 137 ? -26.045 5.527 38.566 1.00 73.44 137 VAL A O 1
ATOM 1091 N N . GLN A 1 138 ? -27.709 7.044 38.593 1.00 74.75 138 GLN A N 1
ATOM 1092 C CA . GLN A 1 138 ? -27.725 7.240 37.139 1.00 74.75 138 GLN A CA 1
ATOM 1093 C C . GLN A 1 138 ? -26.387 7.788 36.629 1.00 74.75 138 GLN A C 1
ATOM 1095 O O . GLN A 1 138 ? -25.855 7.333 35.611 1.00 74.75 138 GLN A O 1
ATOM 1100 N N . ARG A 1 139 ? -25.771 8.715 37.370 1.00 82.38 139 ARG A N 1
ATOM 1101 C CA . ARG A 1 139 ? -24.452 9.248 37.023 1.00 82.38 139 ARG A CA 1
ATOM 1102 C C . ARG A 1 139 ? -23.360 8.183 37.097 1.00 82.38 139 ARG A C 1
ATOM 1104 O O . ARG A 1 139 ? -22.530 8.122 36.195 1.00 82.38 139 ARG A O 1
ATOM 1111 N N . ARG A 1 140 ? -23.378 7.298 38.096 1.00 81.75 140 ARG A N 1
ATOM 1112 C CA . ARG A 1 140 ? -22.456 6.150 38.148 1.00 81.75 140 ARG A CA 1
ATOM 1113 C C . ARG A 1 140 ? -22.662 5.207 36.960 1.00 81.75 140 ARG A C 1
ATOM 1115 O O . ARG A 1 140 ? -21.686 4.887 36.288 1.00 81.75 140 ARG A O 1
ATOM 1122 N N . GLN A 1 141 ? -23.906 4.825 36.662 1.00 80.06 141 GLN A N 1
ATOM 1123 C CA . GLN A 1 141 ? -24.229 3.934 35.538 1.00 80.06 141 GLN A CA 1
ATOM 1124 C C . GLN A 1 141 ? -23.786 4.520 34.190 1.00 80.06 141 GLN A C 1
ATOM 1126 O O . GLN A 1 141 ? -23.172 3.824 33.384 1.00 80.06 141 GLN A O 1
ATOM 1131 N N . SER A 1 142 ? -24.020 5.814 33.957 1.00 87.62 142 SER A N 1
ATOM 1132 C CA . SER A 1 142 ? -23.552 6.484 32.734 1.00 87.62 142 SER A CA 1
ATOM 1133 C C . SER A 1 142 ? -22.022 6.527 32.632 1.00 87.62 142 SER A C 1
ATOM 1135 O O . SER A 1 142 ? -21.474 6.360 31.544 1.00 87.62 142 SER A O 1
ATOM 1137 N N . ILE A 1 143 ? -21.305 6.700 33.749 1.00 91.56 143 ILE A N 1
ATOM 1138 C CA . ILE A 1 143 ? -19.837 6.616 33.774 1.00 91.56 143 ILE A CA 1
ATOM 1139 C C . ILE A 1 143 ? -19.369 5.187 33.471 1.00 91.56 143 ILE A C 1
ATOM 1141 O O . ILE A 1 143 ? -18.458 5.014 32.666 1.00 91.56 143 ILE A O 1
ATOM 1145 N N . GLU A 1 144 ? -19.995 4.166 34.057 1.00 90.62 144 GLU A N 1
ATOM 1146 C CA . GLU A 1 144 ? -19.678 2.754 33.798 1.00 90.62 144 GLU A CA 1
ATOM 1147 C C . GLU A 1 144 ? -19.908 2.381 32.325 1.00 90.62 144 GLU A C 1
ATOM 1149 O O . GLU A 1 144 ? -19.042 1.764 31.701 1.00 90.62 144 GLU A O 1
ATOM 1154 N N . GLN A 1 145 ? -21.014 2.834 31.727 1.00 88.50 145 GLN A N 1
ATOM 1155 C CA . GLN A 1 145 ? -21.273 2.670 30.294 1.00 88.50 145 GLN A CA 1
ATOM 1156 C C . GLN A 1 145 ? -20.215 3.370 29.434 1.00 88.50 145 GLN A C 1
ATOM 1158 O O . GLN A 1 145 ? -19.697 2.772 28.492 1.00 88.50 145 GLN A O 1
ATOM 1163 N N . ARG A 1 146 ? -19.828 4.607 29.778 1.00 94.00 146 ARG A N 1
ATOM 1164 C CA . ARG A 1 146 ? -18.752 5.330 29.076 1.00 94.00 146 ARG A CA 1
ATOM 1165 C C . ARG A 1 146 ? -17.401 4.629 29.207 1.00 94.00 146 ARG A C 1
ATOM 1167 O O . ARG A 1 146 ? -16.634 4.615 28.250 1.00 94.00 146 ARG A O 1
ATOM 1174 N N . LEU A 1 147 ? -17.096 4.038 30.362 1.00 94.06 147 LEU A N 1
ATOM 1175 C CA . LEU A 1 147 ? -15.874 3.252 30.556 1.00 94.06 147 LEU A CA 1
ATOM 1176 C C . LEU A 1 147 ? -15.875 1.994 29.685 1.00 94.06 147 LEU A C 1
ATOM 1178 O O . LEU A 1 147 ? -14.846 1.680 29.081 1.00 94.06 147 LEU A O 1
ATOM 1182 N N . LYS A 1 148 ? -17.022 1.313 29.577 1.00 90.94 148 LYS A N 1
ATOM 1183 C CA . LYS A 1 148 ? -17.191 0.168 28.678 1.00 90.94 148 LYS A CA 1
ATOM 1184 C C . LYS A 1 148 ? -16.982 0.578 27.217 1.00 90.94 148 LYS A C 1
ATOM 1186 O O . LYS A 1 148 ? -16.115 -0.004 26.569 1.00 90.94 148 LYS A O 1
ATOM 1191 N N . ASP A 1 149 ? -17.642 1.640 26.750 1.00 93.88 149 ASP A N 1
ATOM 1192 C CA . ASP A 1 149 ? -17.466 2.177 25.388 1.00 93.88 149 ASP A CA 1
ATOM 1193 C C . ASP A 1 149 ? -16.001 2.550 25.099 1.00 93.88 149 ASP A C 1
ATOM 1195 O O . ASP A 1 149 ? -15.435 2.152 24.081 1.00 93.88 149 ASP A O 1
ATOM 1199 N N . LEU A 1 150 ? -15.321 3.227 26.031 1.00 95.50 150 LEU A N 1
ATOM 1200 C CA . LEU A 1 150 ? -13.892 3.533 25.895 1.00 95.50 150 LEU A CA 1
ATOM 1201 C C . LEU A 1 150 ? -13.025 2.268 25.810 1.00 95.50 150 LEU A C 1
ATOM 1203 O O . LEU A 1 150 ? -12.033 2.248 25.075 1.00 95.50 150 LEU A O 1
ATOM 1207 N N . SER A 1 151 ? -13.369 1.215 26.554 1.00 94.88 151 SER A N 1
ATOM 1208 C CA . SER A 1 151 ? -12.648 -0.060 26.512 1.00 94.88 151 SER A CA 1
ATOM 1209 C C . SER A 1 151 ? -12.832 -0.789 25.175 1.00 94.88 151 SER A C 1
ATOM 1211 O O . SER A 1 151 ? -11.853 -1.301 24.617 1.00 94.88 151 SER A O 1
ATOM 1213 N N . ASP A 1 152 ? -14.041 -0.745 24.614 1.00 93.88 152 ASP A N 1
ATOM 1214 C CA . ASP A 1 152 ? -14.377 -1.343 23.324 1.00 93.88 152 ASP A CA 1
ATOM 1215 C C . ASP A 1 152 ? -13.713 -0.567 22.179 1.00 93.88 152 ASP A C 1
ATOM 1217 O O . ASP A 1 152 ? -13.032 -1.162 21.338 1.00 93.88 152 ASP A O 1
ATOM 1221 N N . ARG A 1 153 ? -13.758 0.772 22.215 1.00 95.06 153 ARG A N 1
ATOM 1222 C CA . ARG A 1 153 ? -13.027 1.638 21.273 1.00 95.06 153 ARG A CA 1
ATOM 1223 C C . ARG A 1 153 ? -11.523 1.387 21.305 1.00 95.06 153 ARG A C 1
ATOM 1225 O O . ARG A 1 153 ? -10.901 1.265 20.253 1.00 95.06 153 ARG A O 1
ATOM 1232 N N . ARG A 1 154 ? -10.914 1.241 22.490 1.00 94.94 154 ARG A N 1
ATOM 1233 C CA . ARG A 1 154 ? -9.483 0.886 22.608 1.00 94.94 154 ARG A CA 1
ATOM 1234 C C . ARG A 1 154 ? -9.174 -0.463 21.963 1.00 94.94 154 ARG A C 1
ATOM 1236 O O . ARG A 1 154 ? -8.123 -0.611 21.339 1.00 94.94 154 ARG A O 1
ATOM 1243 N N . ARG A 1 155 ? -10.064 -1.450 22.106 1.00 94.69 155 ARG A N 1
ATOM 1244 C CA . ARG A 1 155 ? -9.922 -2.756 21.448 1.00 94.69 155 ARG A CA 1
ATOM 1245 C C . ARG A 1 155 ? -10.023 -2.619 19.929 1.00 94.69 155 ARG A C 1
ATOM 1247 O O . ARG A 1 155 ? -9.197 -3.195 19.223 1.00 94.69 155 ARG A O 1
ATOM 1254 N N . GLN A 1 156 ? -10.968 -1.820 19.439 1.00 95.75 156 GLN A N 1
ATOM 1255 C CA . GLN A 1 156 ? -11.148 -1.558 18.013 1.00 95.75 156 GLN A CA 1
ATOM 1256 C C . GLN A 1 156 ? -9.937 -0.846 17.400 1.00 95.75 156 GLN A C 1
ATOM 1258 O O . GLN A 1 156 ? -9.432 -1.298 16.378 1.00 95.75 156 GLN A O 1
ATOM 1263 N N . VAL A 1 157 ? -9.397 0.187 18.054 1.00 93.75 157 VAL A N 1
ATOM 1264 C CA . VAL A 1 157 ? -8.175 0.879 17.604 1.00 93.75 157 VAL A CA 1
ATOM 1265 C C . VAL A 1 157 ? -6.994 -0.089 17.519 1.00 93.75 157 VAL A C 1
ATOM 1267 O O . VAL A 1 157 ? -6.272 -0.094 16.526 1.00 93.75 157 VAL A O 1
ATOM 1270 N N . LYS A 1 158 ? -6.810 -0.964 18.520 1.00 94.94 158 LYS A N 1
ATOM 1271 C CA . LYS A 1 158 ? -5.760 -1.997 18.477 1.00 94.94 158 LYS A CA 1
ATOM 1272 C C . LYS A 1 158 ? -5.941 -2.967 17.308 1.00 94.94 158 LYS A C 1
ATOM 1274 O O . LYS A 1 158 ? -4.946 -3.382 16.721 1.00 94.94 158 LYS A O 1
ATOM 1279 N N . LYS A 1 159 ? -7.182 -3.346 16.989 1.00 95.75 159 LYS A N 1
ATOM 1280 C CA . LYS A 1 159 ? -7.494 -4.220 15.851 1.00 95.75 159 LYS A CA 1
ATOM 1281 C C . LYS A 1 159 ? -7.179 -3.526 14.523 1.00 95.75 159 LYS A C 1
ATOM 1283 O O . LYS A 1 159 ? -6.394 -4.062 13.751 1.00 95.75 159 LYS A O 1
ATOM 1288 N N . LEU A 1 160 ? -7.704 -2.320 14.313 1.00 94.88 160 LEU A N 1
ATOM 1289 C CA . LEU A 1 160 ? -7.474 -1.535 13.096 1.00 94.88 160 LEU A CA 1
ATOM 1290 C C . LEU A 1 160 ? -5.988 -1.239 12.874 1.00 94.88 160 LEU A C 1
ATOM 1292 O O . LEU A 1 160 ? -5.509 -1.322 11.751 1.00 94.88 160 LEU A O 1
ATOM 1296 N N . ARG A 1 161 ? -5.229 -0.968 13.943 1.00 92.00 161 ARG A N 1
ATOM 1297 C CA . ARG A 1 161 ? -3.777 -0.764 13.846 1.00 92.00 161 ARG A CA 1
ATOM 1298 C C . ARG A 1 161 ? -3.052 -2.015 13.344 1.00 92.00 161 ARG A C 1
ATOM 1300 O O . ARG A 1 161 ? -2.206 -1.901 12.470 1.00 92.00 161 ARG A O 1
ATOM 1307 N N . LYS A 1 162 ? -3.426 -3.204 13.833 1.00 95.06 162 LYS A N 1
ATOM 1308 C CA . LYS A 1 162 ? -2.872 -4.474 13.329 1.00 95.06 162 LYS A CA 1
ATOM 1309 C C . LYS A 1 162 ? -3.207 -4.708 11.855 1.00 95.06 162 LYS A C 1
ATOM 1311 O O . LYS A 1 162 ? -2.360 -5.196 11.116 1.00 95.06 162 LYS A O 1
ATOM 1316 N N . GLU A 1 163 ? -4.429 -4.383 11.441 1.00 95.69 163 GLU A N 1
ATOM 1317 C CA . GLU A 1 163 ? -4.853 -4.492 10.039 1.00 95.69 163 GLU A CA 1
ATOM 1318 C C . GLU A 1 163 ? -4.073 -3.514 9.148 1.00 95.69 163 GLU A C 1
ATOM 1320 O O . GLU A 1 163 ? -3.561 -3.914 8.106 1.00 95.69 163 GLU A O 1
ATOM 1325 N N . ALA A 1 164 ? -3.893 -2.267 9.592 1.00 92.62 164 ALA A N 1
ATOM 1326 C CA . ALA A 1 164 ? -3.082 -1.272 8.893 1.00 92.62 164 ALA A CA 1
ATOM 1327 C C . ALA A 1 164 ? -1.614 -1.712 8.762 1.00 92.62 164 ALA A C 1
ATOM 1329 O O . ALA A 1 164 ? -1.054 -1.655 7.668 1.00 92.62 164 ALA A O 1
ATOM 1330 N N . ASP A 1 165 ? -1.011 -2.223 9.841 1.00 92.88 165 ASP A N 1
ATOM 1331 C CA . ASP A 1 165 ? 0.358 -2.748 9.820 1.00 92.88 165 ASP A CA 1
ATOM 1332 C C . ASP A 1 165 ? 0.498 -3.905 8.814 1.00 92.88 165 ASP A C 1
ATOM 1334 O O . ASP A 1 165 ? 1.473 -3.956 8.062 1.00 92.88 165 ASP A O 1
ATOM 1338 N N . ALA A 1 166 ? -0.491 -4.805 8.745 1.00 94.94 166 ALA A N 1
ATOM 1339 C CA . ALA A 1 166 ? -0.514 -5.894 7.770 1.00 94.94 166 ALA A CA 1
ATOM 1340 C C . ALA A 1 166 ? -0.617 -5.379 6.322 1.00 94.94 166 ALA A C 1
ATOM 1342 O O . ALA A 1 166 ? 0.117 -5.848 5.451 1.00 94.94 166 ALA A O 1
ATOM 1343 N N . CYS A 1 167 ? -1.462 -4.376 6.063 1.00 95.88 167 CYS A N 1
ATOM 1344 C CA . CYS A 1 167 ? -1.559 -3.730 4.752 1.00 95.88 167 CYS A CA 1
ATOM 1345 C C . CYS A 1 167 ? -0.240 -3.062 4.335 1.00 95.88 167 CYS A C 1
ATOM 1347 O O . CYS A 1 167 ? 0.183 -3.201 3.187 1.00 95.88 167 CYS A O 1
ATOM 1349 N N . LEU A 1 168 ? 0.444 -2.379 5.258 1.00 94.06 168 LEU A N 1
ATOM 1350 C CA . LEU A 1 168 ? 1.739 -1.748 4.988 1.00 94.06 168 LEU A CA 1
ATOM 1351 C C . LEU A 1 168 ? 2.846 -2.778 4.722 1.00 94.06 168 LEU A C 1
ATOM 1353 O O . LEU A 1 168 ? 3.691 -2.550 3.856 1.00 94.06 168 LEU A O 1
ATOM 1357 N N . GLN A 1 169 ? 2.834 -3.927 5.410 1.00 94.88 169 GLN A N 1
ATOM 1358 C CA . GLN A 1 169 ? 3.732 -5.039 5.071 1.00 94.88 169 GLN A CA 1
ATOM 1359 C C . GLN A 1 169 ? 3.442 -5.585 3.672 1.00 94.88 169 GLN A C 1
ATOM 1361 O O . GLN A 1 169 ? 4.365 -5.760 2.879 1.00 94.88 169 GLN A O 1
ATOM 1366 N N . ARG A 1 170 ? 2.164 -5.769 3.321 1.00 96.81 170 ARG A N 1
ATOM 1367 C CA . ARG A 1 170 ? 1.790 -6.230 1.981 1.00 96.81 170 ARG A CA 1
ATOM 1368 C C . ARG A 1 170 ? 2.210 -5.242 0.890 1.00 96.81 170 ARG A C 1
ATOM 1370 O O . ARG A 1 170 ? 2.658 -5.658 -0.174 1.00 96.81 170 ARG A O 1
ATOM 1377 N N . LEU A 1 171 ? 2.112 -3.939 1.149 1.00 95.94 171 LEU A N 1
ATOM 1378 C CA . LEU A 1 171 ? 2.593 -2.905 0.232 1.00 95.94 171 LEU A CA 1
ATOM 1379 C C . LEU A 1 171 ? 4.105 -3.014 -0.009 1.00 95.94 171 LEU A C 1
ATOM 1381 O O . LEU A 1 171 ? 4.549 -2.902 -1.151 1.00 95.94 171 LEU A O 1
ATOM 1385 N N . LEU A 1 172 ? 4.891 -3.262 1.043 1.00 94.88 172 LEU A N 1
ATOM 1386 C CA . LEU A 1 172 ? 6.335 -3.470 0.925 1.00 94.88 172 LEU A CA 1
ATOM 1387 C C . LEU A 1 172 ? 6.660 -4.681 0.038 1.00 94.88 172 LEU A C 1
ATOM 1389 O O . LEU A 1 172 ? 7.514 -4.587 -0.843 1.00 94.88 172 LEU A O 1
ATOM 1393 N N . GLU A 1 173 ? 5.953 -5.797 0.231 1.00 96.12 173 GLU A N 1
ATOM 1394 C CA . GLU A 1 173 ? 6.090 -6.994 -0.608 1.00 96.12 173 GLU A CA 1
ATOM 1395 C C . GLU A 1 173 ? 5.791 -6.687 -2.078 1.00 96.12 173 GLU A C 1
ATOM 1397 O O . GLU A 1 173 ? 6.608 -6.994 -2.943 1.00 96.12 173 GLU A O 1
ATOM 1402 N N . ILE A 1 174 ? 4.679 -5.999 -2.359 1.00 96.50 174 ILE A N 1
ATOM 1403 C CA . ILE A 1 174 ? 4.295 -5.606 -3.723 1.00 96.50 174 ILE A CA 1
ATOM 1404 C C . ILE A 1 174 ? 5.354 -4.691 -4.354 1.00 96.50 174 ILE A C 1
ATOM 1406 O O . ILE A 1 174 ? 5.666 -4.832 -5.537 1.00 96.50 174 ILE A O 1
ATOM 1410 N N . ARG A 1 175 ? 5.951 -3.764 -3.590 1.00 95.38 175 ARG A N 1
ATOM 1411 C CA . ARG A 1 175 ? 7.046 -2.919 -4.101 1.00 95.38 175 ARG A CA 1
ATOM 1412 C C . ARG A 1 175 ? 8.265 -3.752 -4.487 1.00 95.38 175 ARG A C 1
ATOM 1414 O O . ARG A 1 175 ? 8.805 -3.543 -5.570 1.00 95.38 175 ARG A O 1
ATOM 1421 N N . ARG A 1 176 ? 8.653 -4.734 -3.670 1.00 95.50 176 ARG A N 1
ATOM 1422 C CA . ARG A 1 176 ? 9.749 -5.660 -4.005 1.00 95.50 176 ARG A CA 1
ATOM 1423 C C . ARG A 1 176 ? 9.417 -6.511 -5.233 1.00 95.50 176 ARG A C 1
ATOM 1425 O O . ARG A 1 176 ? 10.256 -6.652 -6.120 1.00 95.50 176 ARG A O 1
ATOM 1432 N N . GLU A 1 177 ? 8.191 -7.028 -5.329 1.00 96.75 177 GLU A N 1
ATOM 1433 C CA . GLU A 1 177 ? 7.706 -7.780 -6.496 1.00 96.75 177 GLU A CA 1
ATOM 1434 C C . GLU A 1 177 ? 7.754 -6.941 -7.785 1.00 96.75 177 GLU A C 1
ATOM 1436 O O . GLU A 1 177 ? 8.158 -7.447 -8.837 1.00 96.75 177 GLU A O 1
ATOM 1441 N N . LEU A 1 178 ? 7.395 -5.653 -7.714 1.00 96.12 178 LEU A N 1
ATOM 1442 C CA . LEU A 1 178 ? 7.475 -4.721 -8.840 1.00 96.12 178 LEU A CA 1
ATOM 1443 C C . LEU A 1 178 ? 8.924 -4.535 -9.308 1.00 96.12 178 LEU A C 1
ATOM 1445 O O . LEU A 1 178 ? 9.207 -4.663 -10.502 1.00 96.12 178 LEU A O 1
ATOM 1449 N N . THR A 1 179 ? 9.846 -4.278 -8.382 1.00 95.69 179 THR A N 1
ATOM 1450 C CA . THR A 1 179 ? 11.275 -4.134 -8.685 1.00 95.69 179 THR A CA 1
ATOM 1451 C C . THR A 1 179 ? 11.850 -5.417 -9.292 1.00 95.69 179 THR A C 1
ATOM 1453 O O . THR A 1 179 ? 12.554 -5.365 -10.302 1.00 95.69 179 THR A O 1
ATOM 1456 N N . GLU A 1 180 ? 11.513 -6.587 -8.748 1.00 96.06 180 GLU A N 1
ATOM 1457 C CA . GLU A 1 180 ? 11.941 -7.873 -9.308 1.00 96.06 180 GLU A CA 1
ATOM 1458 C C . GLU A 1 180 ? 11.335 -8.141 -10.688 1.00 96.06 180 GLU A C 1
ATOM 1460 O O . GLU A 1 180 ? 12.012 -8.666 -11.572 1.00 96.06 180 GLU A O 1
ATOM 1465 N N . SER A 1 181 ? 10.090 -7.728 -10.925 1.00 95.94 181 SER A N 1
ATOM 1466 C CA . SER A 1 181 ? 9.459 -7.820 -12.245 1.00 95.94 181 SER A CA 1
ATOM 1467 C C . SER A 1 181 ? 10.176 -6.938 -13.270 1.00 95.94 181 SER A C 1
ATOM 1469 O O . SER A 1 181 ? 10.473 -7.404 -14.371 1.00 95.94 181 SER A O 1
ATOM 1471 N N . ARG A 1 182 ? 10.551 -5.706 -12.894 1.00 94.75 182 ARG A N 1
ATOM 1472 C CA . ARG A 1 182 ? 11.369 -4.803 -13.725 1.00 94.75 182 ARG A CA 1
ATOM 1473 C C . ARG A 1 182 ? 12.742 -5.417 -14.036 1.00 94.75 182 ARG A C 1
ATOM 1475 O O . ARG A 1 182 ? 13.165 -5.412 -15.191 1.00 94.75 182 ARG A O 1
ATOM 1482 N N . LYS A 1 183 ? 13.416 -6.011 -13.041 1.00 94.25 183 LYS A N 1
ATOM 1483 C CA . LYS A 1 183 ? 14.701 -6.710 -13.239 1.00 94.25 183 LYS A CA 1
ATOM 1484 C C . LYS A 1 183 ? 14.566 -7.909 -14.173 1.00 94.25 183 LYS A C 1
ATOM 1486 O O . LYS A 1 183 ? 15.368 -8.057 -15.089 1.00 94.25 183 LYS A O 1
ATOM 1491 N N . LYS A 1 184 ? 13.554 -8.758 -13.968 1.00 94.06 184 LYS A N 1
ATOM 1492 C CA . LYS A 1 184 ? 13.277 -9.924 -14.824 1.00 94.06 184 LYS A CA 1
ATOM 1493 C C . LYS A 1 184 ? 13.003 -9.507 -16.265 1.00 94.06 184 LYS A C 1
ATOM 1495 O O . LYS A 1 184 ? 13.567 -10.103 -17.176 1.00 94.06 184 LYS A O 1
ATOM 1500 N N . PHE A 1 185 ? 12.196 -8.466 -16.464 1.00 91.25 185 PHE A N 1
ATOM 1501 C CA . PHE A 1 185 ? 11.915 -7.898 -17.780 1.00 91.25 185 PHE A CA 1
ATOM 1502 C C . PHE A 1 185 ? 13.205 -7.484 -18.499 1.00 91.25 185 PHE A C 1
ATOM 1504 O O . PHE A 1 185 ? 13.486 -7.977 -19.591 1.00 91.25 185 PHE A O 1
ATOM 1511 N N . LEU A 1 186 ? 14.043 -6.665 -17.854 1.00 89.94 186 LEU A N 1
ATOM 1512 C CA . LEU A 1 186 ? 15.304 -6.215 -18.447 1.00 89.94 186 LEU A CA 1
ATOM 1513 C C . LEU A 1 186 ? 16.284 -7.365 -18.690 1.00 89.94 186 LEU A C 1
ATOM 1515 O O . LEU A 1 186 ? 16.892 -7.426 -19.754 1.00 89.94 186 LEU A O 1
ATOM 1519 N N . ASN A 1 187 ? 16.407 -8.304 -17.750 1.00 88.00 187 ASN A N 1
ATOM 1520 C CA . ASN A 1 187 ? 17.285 -9.463 -17.900 1.00 88.00 187 ASN A CA 1
ATOM 1521 C C . ASN A 1 187 ? 16.856 -10.383 -19.046 1.00 88.00 187 ASN A C 1
ATOM 1523 O O . ASN A 1 187 ? 17.720 -10.987 -19.673 1.00 88.00 187 ASN A O 1
ATOM 1527 N N . ASN A 1 188 ? 15.555 -10.500 -19.319 1.00 87.81 188 ASN A N 1
ATOM 1528 C CA . ASN A 1 188 ? 15.047 -11.310 -20.423 1.00 87.81 188 ASN A CA 1
ATOM 1529 C C . ASN A 1 188 ? 15.295 -10.642 -21.782 1.00 87.81 188 ASN A C 1
ATOM 1531 O O . ASN A 1 188 ? 15.684 -11.323 -22.724 1.00 87.81 188 ASN A O 1
ATOM 1535 N N . ILE A 1 189 ? 15.106 -9.324 -21.871 1.00 83.81 189 ILE A N 1
ATOM 1536 C CA . ILE A 1 189 ? 15.216 -8.558 -23.125 1.00 83.81 189 ILE A CA 1
ATOM 1537 C C . ILE A 1 189 ? 16.671 -8.290 -23.501 1.00 83.81 189 ILE A C 1
ATOM 1539 O O . ILE A 1 189 ? 17.067 -8.437 -24.651 1.00 83.81 189 ILE A O 1
ATOM 1543 N N . LEU A 1 190 ? 17.488 -7.902 -22.524 1.00 81.62 190 LEU A N 1
ATOM 1544 C CA . LEU A 1 190 ? 18.872 -7.483 -22.748 1.00 81.62 190 LEU A CA 1
ATOM 1545 C C . LEU A 1 190 ? 19.875 -8.626 -22.582 1.00 81.62 190 LEU A C 1
ATOM 1547 O O . LEU A 1 190 ? 21.085 -8.386 -22.519 1.00 81.62 190 LEU A O 1
ATOM 1551 N N . LYS A 1 191 ? 19.407 -9.877 -22.500 1.00 77.94 191 LYS A N 1
ATOM 1552 C CA . LYS A 1 191 ? 20.278 -11.039 -22.318 1.00 77.94 191 LYS A CA 1
ATOM 1553 C C . LYS A 1 191 ? 21.258 -11.153 -23.485 1.00 77.94 191 LYS A C 1
ATOM 1555 O O . LYS A 1 191 ? 20.879 -11.514 -24.591 1.00 77.94 191 LYS A O 1
ATOM 1560 N N . GLY A 1 192 ? 22.534 -10.881 -23.220 1.00 73.50 192 GLY A N 1
ATOM 1561 C CA . GLY A 1 192 ? 23.577 -10.944 -24.244 1.00 73.50 192 GLY A CA 1
ATOM 1562 C C . GLY A 1 192 ? 23.550 -9.789 -25.247 1.00 73.50 192 GLY A C 1
ATOM 1563 O O . GLY A 1 192 ? 24.206 -9.899 -26.278 1.00 73.50 192 GLY A O 1
ATOM 1564 N N . ASN A 1 193 ? 22.838 -8.688 -24.965 1.00 76.44 193 ASN A N 1
ATOM 1565 C CA . ASN A 1 193 ? 22.904 -7.490 -25.800 1.00 76.44 193 ASN A CA 1
ATOM 1566 C C . ASN A 1 193 ? 24.311 -6.864 -25.686 1.00 76.44 193 ASN A C 1
ATOM 1568 O O . ASN A 1 193 ? 24.717 -6.472 -24.588 1.00 76.44 193 ASN A O 1
ATOM 1572 N N . PRO A 1 194 ? 25.074 -6.758 -26.788 1.00 76.75 194 PRO A N 1
ATOM 1573 C CA . PRO A 1 194 ? 26.459 -6.308 -26.724 1.00 76.75 194 PRO A CA 1
ATOM 1574 C C . PRO A 1 194 ? 26.605 -4.778 -26.697 1.00 76.75 194 PRO A C 1
ATOM 1576 O O . PRO A 1 194 ? 27.717 -4.281 -26.524 1.00 76.75 194 PRO A O 1
ATOM 1579 N N . TYR A 1 195 ? 25.508 -4.031 -26.862 1.00 76.00 195 TYR A N 1
ATOM 1580 C CA . TYR A 1 195 ? 25.516 -2.572 -26.980 1.00 76.00 195 TYR A CA 1
ATOM 1581 C C . TYR A 1 195 ? 24.998 -1.861 -25.732 1.00 76.00 195 TYR A C 1
ATOM 1583 O O . TYR A 1 195 ? 25.481 -0.773 -25.425 1.00 76.00 195 TYR A O 1
ATOM 1591 N N . VAL A 1 196 ? 24.025 -2.439 -25.020 1.00 81.00 196 VAL A N 1
ATOM 1592 C CA . VAL A 1 196 ? 23.331 -1.764 -23.912 1.00 81.00 196 VAL A CA 1
ATOM 1593 C C . VAL A 1 196 ? 23.147 -2.695 -22.727 1.00 81.00 196 VAL A C 1
ATOM 1595 O O . VAL A 1 196 ? 22.695 -3.830 -22.867 1.00 81.00 196 VAL A O 1
ATOM 1598 N N . ARG A 1 197 ? 23.434 -2.168 -21.539 1.00 86.25 197 ARG A N 1
ATOM 1599 C CA . ARG A 1 197 ? 23.158 -2.803 -20.257 1.00 86.25 197 ARG A CA 1
ATOM 1600 C C . ARG A 1 197 ? 22.318 -1.859 -19.414 1.00 86.25 197 ARG A C 1
ATOM 1602 O O . ARG A 1 197 ? 22.752 -0.754 -19.117 1.00 86.25 197 ARG A O 1
ATOM 1609 N N . ILE A 1 198 ? 21.129 -2.299 -19.020 1.00 88.62 198 ILE A N 1
ATOM 1610 C CA . ILE A 1 198 ? 20.253 -1.534 -18.130 1.00 88.62 198 ILE A CA 1
ATOM 1611 C C . ILE A 1 198 ? 20.113 -2.311 -16.830 1.00 88.62 198 ILE A C 1
ATOM 1613 O O . ILE A 1 198 ? 19.773 -3.494 -16.849 1.00 88.62 198 ILE A O 1
ATOM 1617 N N . GLN A 1 199 ? 20.385 -1.650 -15.712 1.00 89.75 199 GLN A N 1
ATOM 1618 C CA . GLN A 1 199 ? 20.213 -2.203 -14.375 1.00 89.75 199 GLN A CA 1
ATOM 1619 C C . GLN A 1 199 ? 19.172 -1.388 -13.614 1.00 89.75 199 GLN A C 1
ATOM 1621 O O . GLN A 1 199 ? 19.190 -0.159 -13.637 1.00 89.75 199 GLN A O 1
ATOM 1626 N N . VAL A 1 200 ? 18.252 -2.079 -12.940 1.00 93.38 200 VAL A N 1
ATOM 1627 C CA . VAL A 1 200 ? 17.310 -1.432 -12.020 1.00 93.38 200 VAL A CA 1
ATOM 1628 C C . VAL A 1 200 ? 18.034 -1.172 -10.710 1.00 93.38 200 VAL A C 1
ATOM 1630 O O . VAL A 1 200 ? 18.521 -2.119 -10.090 1.00 93.38 200 VAL A O 1
ATOM 1633 N N . VAL A 1 201 ? 18.060 0.085 -10.280 1.00 92.44 201 VAL A N 1
ATOM 1634 C CA . VAL A 1 201 ? 18.530 0.500 -8.959 1.00 92.44 201 VAL A CA 1
ATOM 1635 C C . VAL A 1 201 ? 17.295 0.692 -8.073 1.00 92.44 201 VAL A C 1
ATOM 1637 O O . VAL A 1 201 ? 16.559 1.670 -8.262 1.00 92.44 201 VAL A O 1
ATOM 1640 N N . PRO A 1 202 ? 17.021 -0.236 -7.136 1.00 93.00 202 PRO A N 1
ATOM 1641 C CA . PRO A 1 202 ? 15.849 -0.153 -6.273 1.00 93.00 202 PRO A CA 1
ATOM 1642 C C . PRO A 1 202 ? 15.857 1.139 -5.462 1.00 93.00 202 PRO A C 1
ATOM 1644 O O . PRO A 1 202 ? 16.899 1.508 -4.916 1.00 93.00 202 PRO A O 1
ATOM 1647 N N . TYR A 1 203 ? 14.716 1.828 -5.388 1.00 92.75 203 TYR A N 1
ATOM 1648 C CA . TYR A 1 203 ? 14.594 3.109 -4.672 1.00 92.75 203 TYR A CA 1
ATOM 1649 C C . TYR A 1 203 ? 15.641 4.158 -5.105 1.00 92.75 203 TYR A C 1
ATOM 1651 O O . TYR A 1 203 ? 16.108 4.964 -4.297 1.00 92.75 203 TYR A O 1
ATOM 1659 N N . GLY A 1 204 ? 16.086 4.111 -6.361 1.00 89.31 204 GLY A N 1
ATOM 1660 C CA . GLY A 1 204 ? 17.222 4.885 -6.854 1.00 89.31 204 GLY A CA 1
ATOM 1661 C C . GLY A 1 204 ? 16.888 6.266 -7.426 1.00 89.31 204 GLY A C 1
ATOM 1662 O O . GLY A 1 204 ? 17.812 6.973 -7.835 1.00 89.31 204 GLY A O 1
ATOM 1663 N N . ALA A 1 205 ? 15.615 6.672 -7.496 1.00 90.38 205 ALA A N 1
ATOM 1664 C CA . ALA A 1 205 ? 15.172 7.924 -8.124 1.00 90.38 205 ALA A CA 1
ATOM 1665 C C . ALA A 1 205 ? 15.447 9.181 -7.269 1.00 90.38 205 ALA A C 1
ATOM 1667 O O . ALA A 1 205 ? 14.545 9.954 -6.966 1.00 90.38 205 ALA A O 1
ATOM 1668 N N . ARG A 1 206 ? 16.708 9.408 -6.880 1.00 89.50 206 ARG A N 1
ATOM 1669 C CA . ARG A 1 206 ? 17.107 10.447 -5.908 1.00 89.50 206 ARG A CA 1
ATOM 1670 C C . ARG A 1 206 ? 16.666 11.868 -6.277 1.00 89.50 206 ARG A C 1
ATOM 1672 O O . ARG A 1 206 ? 16.311 12.633 -5.390 1.00 89.50 206 ARG A O 1
ATOM 1679 N N . GLU A 1 207 ? 16.626 12.188 -7.564 1.00 88.19 207 GLU A N 1
ATOM 1680 C CA . GLU A 1 207 ? 16.259 13.512 -8.091 1.00 88.19 207 GLU A CA 1
ATOM 1681 C C . GLU A 1 207 ? 14.819 13.940 -7.739 1.00 88.19 207 GLU A C 1
ATOM 1683 O O . GLU A 1 207 ? 14.538 15.130 -7.609 1.00 88.19 207 GLU A O 1
ATOM 1688 N N . THR A 1 208 ? 13.879 12.997 -7.586 1.00 90.50 208 THR A N 1
ATOM 1689 C CA . THR A 1 208 ? 12.457 13.326 -7.366 1.00 90.50 208 THR A CA 1
ATOM 1690 C C . THR A 1 208 ? 12.033 13.266 -5.903 1.00 90.50 208 THR A C 1
ATOM 1692 O O . THR A 1 208 ? 11.007 13.850 -5.547 1.00 90.50 208 THR A O 1
ATOM 1695 N N . ILE A 1 209 ? 12.836 12.629 -5.048 1.00 92.25 209 ILE A N 1
ATOM 1696 C CA . ILE A 1 209 ? 12.493 12.312 -3.654 1.00 92.25 209 ILE A CA 1
ATOM 1697 C C . ILE A 1 209 ? 12.183 13.557 -2.842 1.00 92.25 209 ILE A C 1
ATOM 1699 O O . ILE A 1 209 ? 11.184 13.576 -2.130 1.00 92.25 209 ILE A O 1
ATOM 1703 N N . GLU A 1 210 ? 13.015 14.597 -2.936 1.00 91.81 210 GLU A N 1
ATOM 1704 C CA . GLU A 1 210 ? 12.790 15.811 -2.149 1.00 91.81 210 GLU A CA 1
ATOM 1705 C C . GLU A 1 210 ? 11.450 16.453 -2.511 1.00 91.81 210 GLU A C 1
ATOM 1707 O O . GLU A 1 210 ? 10.658 16.776 -1.627 1.00 91.81 210 GLU A O 1
ATOM 1712 N N . ARG A 1 211 ? 11.164 16.581 -3.810 1.00 92.12 211 ARG A N 1
ATOM 1713 C CA . ARG A 1 211 ? 9.913 17.159 -4.307 1.00 92.12 211 ARG A CA 1
ATOM 1714 C C . ARG A 1 211 ? 8.701 16.326 -3.895 1.00 92.12 211 ARG A C 1
ATOM 1716 O O . ARG A 1 211 ? 7.701 16.888 -3.456 1.00 92.12 211 ARG A O 1
ATOM 1723 N N . GLU A 1 212 ? 8.781 15.005 -4.034 1.00 92.94 212 GLU A N 1
ATOM 1724 C CA . GLU A 1 212 ? 7.714 14.085 -3.627 1.00 92.94 212 GLU A CA 1
ATOM 1725 C C . GLU A 1 212 ? 7.447 14.175 -2.122 1.00 92.94 212 GLU A C 1
ATOM 1727 O O . GLU A 1 212 ? 6.309 14.386 -1.706 1.00 92.94 212 GLU A O 1
ATOM 1732 N N . PHE A 1 213 ? 8.500 14.105 -1.306 1.00 92.69 213 PHE A N 1
ATOM 1733 C CA . PHE A 1 213 ? 8.400 14.197 0.148 1.00 92.69 213 PHE A CA 1
ATOM 1734 C C . PHE A 1 213 ? 7.810 15.542 0.590 1.00 92.69 213 PHE A C 1
ATOM 1736 O O . PHE A 1 213 ? 6.894 15.59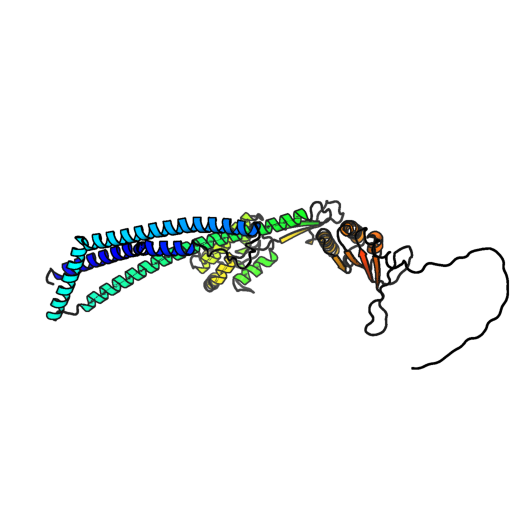3 1.407 1.00 92.69 213 PHE A O 1
ATOM 1743 N N . ARG A 1 214 ? 8.265 16.644 -0.010 1.00 92.06 214 ARG A N 1
ATOM 1744 C CA . ARG A 1 214 ? 7.725 17.991 0.215 1.00 92.06 214 ARG A CA 1
ATOM 1745 C C . ARG A 1 214 ? 6.246 18.113 -0.154 1.00 92.06 214 ARG A C 1
ATOM 1747 O O . ARG A 1 214 ? 5.476 18.710 0.599 1.00 92.06 214 ARG A O 1
ATOM 1754 N N . SER A 1 215 ? 5.836 17.515 -1.272 1.00 92.81 215 SER A N 1
ATOM 1755 C CA . SER A 1 215 ? 4.433 17.473 -1.696 1.00 92.81 215 SER A CA 1
ATOM 1756 C C . SER A 1 215 ? 3.559 16.709 -0.693 1.00 92.81 215 SER A C 1
ATOM 1758 O O . SER A 1 215 ? 2.483 17.187 -0.329 1.00 92.81 215 SER A O 1
ATOM 1760 N N . LEU A 1 216 ? 4.049 15.587 -0.153 1.00 92.56 216 LEU A N 1
ATOM 1761 C CA . LEU A 1 216 ? 3.354 14.820 0.892 1.00 92.56 216 LEU A CA 1
ATOM 1762 C C . LEU A 1 216 ? 3.181 15.622 2.186 1.00 92.56 216 LEU A C 1
ATOM 1764 O O . LEU A 1 216 ? 2.134 15.544 2.826 1.00 92.56 216 LEU A O 1
ATOM 1768 N N . LEU A 1 217 ? 4.167 16.453 2.527 1.00 91.25 217 LEU A N 1
ATOM 1769 C CA . LEU A 1 217 ? 4.097 17.388 3.652 1.00 91.25 217 LEU A CA 1
ATOM 1770 C C . LEU A 1 217 ? 3.312 18.676 3.340 1.00 91.25 217 LEU A C 1
ATOM 1772 O O . LEU A 1 217 ? 3.329 19.605 4.151 1.00 91.25 217 LEU A O 1
ATOM 1776 N N . GLN A 1 218 ? 2.641 18.757 2.184 1.00 90.94 218 GLN A N 1
ATOM 1777 C CA . GLN A 1 218 ? 1.881 19.925 1.720 1.00 90.94 218 GLN A CA 1
ATOM 1778 C C . GLN A 1 218 ? 2.711 21.223 1.710 1.00 90.94 218 GLN A C 1
ATOM 1780 O O . GLN A 1 218 ? 2.213 22.305 2.025 1.00 90.94 218 GLN A O 1
ATOM 1785 N N . ARG A 1 219 ? 4.002 21.126 1.362 1.00 86.19 219 ARG A N 1
ATOM 1786 C CA . ARG A 1 219 ? 4.897 22.281 1.183 1.00 86.19 219 ARG A CA 1
ATOM 1787 C C . ARG A 1 219 ? 5.690 22.160 -0.106 1.00 86.19 219 ARG A C 1
ATOM 1789 O O . ARG A 1 219 ? 6.821 21.696 -0.098 1.00 86.19 219 ARG A O 1
ATOM 1796 N N . GLU A 1 220 ? 5.114 22.629 -1.204 1.00 77.38 220 GLU A N 1
ATOM 1797 C CA . GLU A 1 22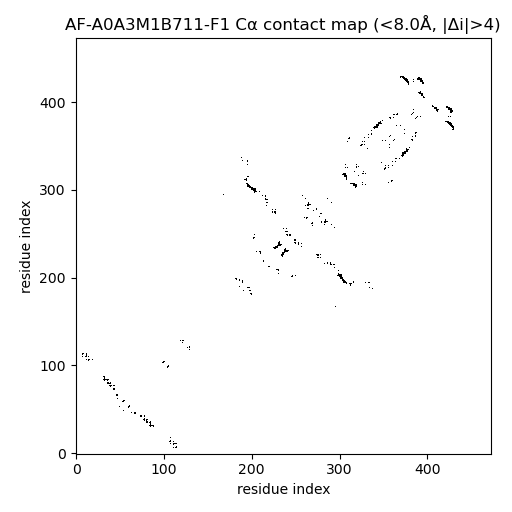0 ? 5.724 22.515 -2.534 1.00 77.38 220 GLU A CA 1
ATOM 1798 C C . GLU A 1 220 ? 6.995 23.361 -2.710 1.00 77.38 220 GLU A C 1
ATOM 1800 O O . GLU A 1 220 ? 7.861 22.996 -3.502 1.00 77.38 220 GLU A O 1
ATOM 1805 N N . SER A 1 221 ? 7.146 24.461 -1.964 1.00 76.56 221 SER A N 1
ATOM 1806 C CA . SER A 1 221 ? 8.316 25.336 -2.069 1.00 76.56 221 SER A CA 1
ATOM 1807 C C . SER A 1 221 ? 8.785 25.887 -0.720 1.00 76.56 221 SER A C 1
ATOM 1809 O O . SER A 1 221 ? 8.001 26.396 0.082 1.00 76.56 221 SER A O 1
ATOM 1811 N N . GLY A 1 222 ? 10.104 25.798 -0.507 1.00 77.31 222 GLY A N 1
ATOM 1812 C CA . GLY A 1 222 ? 10.845 26.463 0.566 1.00 77.31 222 GLY A CA 1
ATOM 1813 C C . GLY A 1 222 ? 10.563 25.996 2.001 1.00 77.31 222 GLY A C 1
ATOM 1814 O O . GLY A 1 222 ? 9.533 25.406 2.334 1.00 77.31 222 GLY A O 1
ATOM 1815 N N . GLY A 1 223 ? 11.507 26.314 2.882 1.00 81.06 223 GLY A N 1
ATOM 1816 C CA . GLY A 1 223 ? 11.442 26.075 4.316 1.00 81.06 223 GLY A CA 1
ATOM 1817 C C . GLY A 1 223 ? 11.874 24.671 4.729 1.00 81.06 223 GLY A C 1
ATOM 1818 O O . GLY A 1 223 ? 11.727 23.696 3.985 1.00 81.06 223 GLY A O 1
ATOM 1819 N N . PHE A 1 224 ? 12.360 24.585 5.970 1.00 85.56 224 PHE A N 1
ATOM 1820 C CA . PHE A 1 224 ? 12.781 23.345 6.627 1.00 85.56 224 PHE A CA 1
ATOM 1821 C C . PHE A 1 224 ? 13.890 22.595 5.879 1.00 85.56 224 PHE A C 1
ATOM 1823 O O . PHE A 1 224 ? 13.969 21.375 5.948 1.00 85.56 224 PHE A O 1
ATOM 1830 N N . GLU A 1 225 ? 14.764 23.310 5.171 1.00 86.50 225 GLU A N 1
ATOM 1831 C CA . GLU A 1 225 ? 15.861 22.740 4.384 1.00 86.50 225 GLU A CA 1
ATOM 1832 C C . GLU A 1 225 ? 16.800 21.891 5.246 1.00 86.50 225 GLU A C 1
ATOM 1834 O O . GLU A 1 225 ? 17.268 20.854 4.795 1.00 86.50 225 GLU A O 1
ATOM 1839 N N . LYS A 1 226 ? 17.027 22.289 6.503 1.00 85.38 226 LYS A N 1
ATOM 1840 C CA . LYS A 1 226 ? 17.855 21.532 7.454 1.00 85.38 226 LYS A CA 1
ATOM 1841 C C . LYS A 1 226 ? 17.161 20.284 8.006 1.00 85.38 226 LYS A C 1
ATOM 1843 O O . LYS A 1 226 ? 17.826 19.291 8.273 1.00 85.38 226 LYS A O 1
ATOM 1848 N N . ASP A 1 227 ? 15.841 20.335 8.187 1.00 85.81 227 ASP A N 1
ATOM 1849 C CA . ASP A 1 227 ? 15.065 19.212 8.723 1.00 85.81 227 ASP A CA 1
ATOM 1850 C C . ASP A 1 227 ? 14.751 18.181 7.635 1.00 85.81 227 ASP A C 1
ATOM 1852 O O . ASP A 1 227 ? 14.987 16.992 7.824 1.00 85.81 227 ASP A O 1
ATOM 1856 N N . ILE A 1 228 ? 14.248 18.627 6.481 1.00 87.19 228 ILE A N 1
ATOM 1857 C CA . ILE A 1 228 ? 13.927 17.762 5.339 1.00 87.19 228 ILE A CA 1
ATOM 1858 C C . ILE A 1 228 ? 15.217 17.274 4.682 1.00 87.19 228 ILE A C 1
ATOM 1860 O O . ILE A 1 228 ? 15.392 16.068 4.502 1.00 87.19 228 ILE A O 1
ATOM 1864 N N . GLY A 1 229 ? 16.136 18.194 4.386 1.00 86.88 229 GLY A N 1
ATOM 1865 C CA . GLY A 1 229 ? 17.403 17.860 3.759 1.00 86.88 229 GLY A CA 1
ATOM 1866 C C . GLY A 1 229 ? 17.288 17.436 2.300 1.00 86.88 229 GLY A C 1
ATOM 1867 O O . GLY A 1 229 ? 16.262 17.635 1.650 1.00 86.88 229 GLY A O 1
ATOM 1868 N N . SER A 1 230 ? 18.352 16.809 1.803 1.00 84.81 230 SER A N 1
ATOM 1869 C CA . SER A 1 230 ? 18.430 16.259 0.449 1.00 84.81 230 SER A CA 1
ATOM 1870 C C . SER A 1 230 ? 19.036 14.848 0.456 1.00 84.81 230 SER A C 1
ATOM 1872 O O . SER A 1 230 ? 19.795 14.503 1.368 1.00 84.81 230 SER A O 1
ATOM 1874 N N . PRO A 1 231 ? 18.720 13.994 -0.538 1.00 81.81 231 PRO A N 1
ATOM 1875 C CA . PRO A 1 231 ? 19.291 12.651 -0.633 1.00 81.81 231 PRO A CA 1
ATOM 1876 C C . PRO A 1 231 ? 20.828 12.664 -0.658 1.00 81.81 231 PRO A C 1
ATOM 1878 O O . PRO A 1 231 ? 21.438 13.181 -1.590 1.00 81.81 231 PRO A O 1
ATOM 1881 N N . GLY A 1 232 ? 21.458 12.063 0.356 1.00 73.44 232 GLY A N 1
ATOM 1882 C CA . GLY A 1 232 ? 22.922 12.031 0.504 1.00 73.44 232 GLY A CA 1
ATOM 1883 C C . GLY A 1 232 ? 23.545 13.265 1.176 1.00 73.44 232 GLY A C 1
ATOM 1884 O O . GLY A 1 232 ? 24.766 13.318 1.299 1.00 73.44 232 GLY A O 1
ATOM 1885 N N . GLY A 1 233 ? 22.728 14.229 1.614 1.00 81.62 233 GLY A N 1
ATOM 1886 C CA . GLY A 1 233 ? 23.139 15.391 2.403 1.00 81.62 233 GLY A CA 1
ATOM 1887 C C . GLY A 1 233 ? 22.821 15.248 3.896 1.00 81.62 233 GLY A C 1
ATOM 1888 O O . GLY A 1 233 ? 22.895 14.163 4.473 1.00 81.62 233 GLY A O 1
ATOM 1889 N N . GLU A 1 234 ? 22.466 16.365 4.531 1.00 81.19 234 GLU A N 1
ATOM 1890 C CA . GLU A 1 234 ? 21.946 16.406 5.906 1.00 81.19 234 GLU A CA 1
ATOM 1891 C C . GLU A 1 234 ? 20.412 16.256 5.923 1.00 81.19 234 GLU A C 1
ATOM 1893 O O . GLU A 1 234 ? 19.788 16.195 4.867 1.00 81.19 234 GLU A O 1
ATOM 1898 N N . GLY A 1 235 ? 19.800 16.184 7.110 1.00 85.88 235 GLY A N 1
ATOM 1899 C CA . GLY A 1 235 ? 18.344 16.096 7.290 1.00 85.88 235 GLY A CA 1
ATOM 1900 C C . GLY A 1 235 ? 17.756 14.687 7.137 1.00 85.88 235 GLY A C 1
ATOM 1901 O O . GLY A 1 235 ? 18.474 13.699 6.964 1.00 85.88 235 GLY A O 1
ATOM 1902 N N . LEU A 1 236 ? 16.425 14.593 7.206 1.00 87.12 236 LEU A N 1
ATOM 1903 C CA . LEU A 1 236 ? 15.675 13.332 7.133 1.00 87.12 236 LEU A CA 1
ATOM 1904 C C . LEU A 1 236 ? 15.984 12.551 5.849 1.00 87.12 236 LEU A C 1
ATOM 1906 O O . LEU A 1 236 ? 16.231 11.349 5.900 1.00 87.12 236 LEU A O 1
ATOM 1910 N N . LEU A 1 237 ? 16.012 13.226 4.697 1.00 88.88 237 LEU A N 1
ATOM 1911 C CA . LEU A 1 237 ? 16.314 12.593 3.410 1.00 88.88 237 LEU A CA 1
ATOM 1912 C C . LEU A 1 237 ? 17.800 12.235 3.258 1.00 88.88 237 LEU A C 1
ATOM 1914 O O . LEU A 1 237 ? 18.132 11.312 2.512 1.00 88.88 237 LEU A O 1
ATOM 1918 N N . GLY A 1 238 ? 18.688 12.902 3.997 1.00 86.06 238 GLY A N 1
ATOM 1919 C CA . GLY A 1 238 ? 20.105 12.550 4.076 1.00 86.06 238 GLY A CA 1
ATOM 1920 C C . GLY A 1 238 ? 20.332 11.185 4.729 1.00 86.06 238 GLY A C 1
ATOM 1921 O O . GLY A 1 238 ? 21.137 10.380 4.256 1.00 86.06 238 GLY A O 1
ATOM 1922 N N . GLU A 1 239 ? 19.559 10.871 5.774 1.00 86.38 239 GLU A N 1
ATOM 1923 C CA . GLU A 1 239 ? 19.618 9.580 6.473 1.00 86.38 239 GLU A CA 1
ATOM 1924 C C . GLU A 1 239 ? 19.181 8.398 5.591 1.00 86.38 239 GLU A C 1
ATOM 1926 O O . GLU A 1 239 ? 19.647 7.276 5.809 1.00 86.38 239 GLU A O 1
ATOM 1931 N N . LEU A 1 240 ? 18.341 8.642 4.577 1.00 87.06 240 LEU A N 1
ATOM 1932 C CA . LEU A 1 240 ? 17.748 7.606 3.724 1.00 87.06 240 LEU A CA 1
ATOM 1933 C C . LEU A 1 240 ? 18.796 6.745 2.997 1.00 87.06 240 LEU A C 1
ATOM 1935 O O . LEU A 1 240 ? 18.592 5.544 2.840 1.00 87.06 240 LEU A O 1
ATOM 1939 N N . TYR A 1 241 ? 19.927 7.339 2.600 1.00 84.88 241 TYR A N 1
ATOM 1940 C CA . TYR A 1 241 ? 20.989 6.671 1.827 1.00 84.88 241 TYR A CA 1
ATOM 1941 C C . TYR A 1 241 ? 22.322 6.545 2.576 1.00 84.88 241 TYR A C 1
ATOM 1943 O O . TYR A 1 241 ? 23.324 6.124 1.998 1.00 84.88 241 TYR A O 1
ATOM 1951 N N . LYS A 1 242 ? 22.363 6.908 3.863 1.00 82.06 242 LYS A N 1
ATOM 1952 C CA . LYS A 1 242 ? 23.612 6.995 4.635 1.00 82.06 242 LYS A CA 1
ATOM 1953 C C . LYS A 1 242 ? 24.254 5.633 4.921 1.00 82.06 242 LYS A C 1
ATOM 1955 O O . LYS A 1 242 ? 25.475 5.530 4.963 1.00 82.06 242 LYS A O 1
ATOM 1960 N N . ASN A 1 243 ? 23.440 4.594 5.115 1.00 75.25 243 ASN A N 1
ATOM 1961 C CA . ASN A 1 243 ? 23.906 3.267 5.543 1.00 75.25 243 ASN A CA 1
ATOM 1962 C C . ASN A 1 243 ? 24.216 2.307 4.385 1.00 75.25 243 ASN A C 1
ATOM 1964 O O . ASN A 1 243 ? 24.563 1.158 4.631 1.00 75.25 243 ASN A O 1
ATOM 1968 N N . GLY A 1 244 ? 24.105 2.762 3.136 1.00 71.88 244 GLY A N 1
ATOM 1969 C CA . GLY A 1 244 ? 24.362 1.943 1.957 1.00 71.88 244 GLY A CA 1
ATOM 1970 C C . GLY A 1 244 ? 23.294 2.107 0.881 1.00 71.88 244 GLY A C 1
ATOM 1971 O O . GLY A 1 244 ? 22.316 2.831 1.047 1.00 71.88 244 GLY A O 1
ATOM 1972 N N . SER A 1 245 ? 23.510 1.425 -0.245 1.00 77.19 245 SER A N 1
ATOM 1973 C CA . SER A 1 245 ? 22.584 1.414 -1.390 1.00 77.19 245 SER A CA 1
ATOM 1974 C C . SER A 1 245 ? 21.794 0.103 -1.500 1.00 77.19 245 SER A C 1
ATOM 1976 O O . SER A 1 245 ? 21.205 -0.161 -2.544 1.00 77.19 245 SER A O 1
ATOM 1978 N N . GLN A 1 246 ? 21.809 -0.738 -0.458 1.00 88.31 246 GLN A N 1
ATOM 1979 C CA . GLN A 1 246 ? 21.020 -1.970 -0.447 1.00 88.31 246 GLN A CA 1
ATOM 1980 C C . GLN A 1 246 ? 19.542 -1.655 -0.169 1.00 88.31 246 GLN A C 1
ATOM 1982 O O . GLN A 1 246 ? 19.256 -0.779 0.655 1.00 88.31 246 GLN A O 1
ATOM 1987 N N . PRO A 1 247 ? 18.594 -2.358 -0.814 1.00 89.94 247 PRO A N 1
ATOM 1988 C CA . PRO A 1 247 ? 17.164 -2.092 -0.658 1.00 89.94 247 PRO A CA 1
ATOM 1989 C C . PRO A 1 247 ? 16.701 -2.162 0.801 1.00 89.94 247 PRO A C 1
ATOM 1991 O O . PRO A 1 247 ? 15.990 -1.277 1.266 1.00 89.94 247 PRO A O 1
ATOM 1994 N N . GLU A 1 248 ? 17.165 -3.156 1.559 1.00 91.81 248 GLU A N 1
ATOM 1995 C CA . GLU A 1 248 ? 16.753 -3.381 2.946 1.00 91.81 248 GLU A CA 1
ATOM 1996 C C . GLU A 1 248 ? 17.230 -2.262 3.885 1.00 91.81 248 GLU A C 1
ATOM 1998 O O . GLU A 1 248 ? 16.562 -1.940 4.870 1.00 91.81 248 GLU A O 1
ATOM 2003 N N . ASP A 1 249 ? 18.381 -1.647 3.594 1.00 91.50 249 ASP A N 1
ATOM 2004 C CA . ASP A 1 249 ? 18.880 -0.490 4.341 1.00 91.50 249 ASP A CA 1
ATOM 2005 C C . ASP A 1 249 ? 18.003 0.739 4.117 1.00 91.50 249 ASP A C 1
ATOM 2007 O O . ASP A 1 249 ? 17.629 1.414 5.082 1.00 91.50 249 ASP A O 1
ATOM 2011 N N . ILE A 1 250 ? 17.630 0.984 2.859 1.00 91.69 250 ILE A N 1
ATOM 2012 C CA . ILE A 1 250 ? 16.768 2.100 2.460 1.00 91.69 250 ILE A CA 1
ATOM 2013 C C . ILE A 1 250 ? 15.372 1.920 3.061 1.00 91.69 250 ILE A C 1
ATOM 2015 O O . ILE A 1 250 ? 14.826 2.855 3.641 1.00 91.69 250 ILE A O 1
ATOM 2019 N N . GLU A 1 251 ? 14.809 0.712 3.015 1.00 93.88 251 GLU A N 1
ATOM 2020 C CA . GLU A 1 251 ? 13.519 0.393 3.634 1.00 93.88 251 GLU A CA 1
ATOM 2021 C C . GLU A 1 251 ? 13.537 0.615 5.156 1.00 93.88 251 GLU A C 1
ATOM 2023 O O . GLU A 1 251 ? 12.599 1.191 5.720 1.00 93.88 251 GLU A O 1
ATOM 2028 N N . ARG A 1 252 ? 14.617 0.204 5.840 1.00 93.12 252 ARG A N 1
ATOM 2029 C CA . ARG A 1 252 ? 14.796 0.464 7.279 1.00 93.12 252 ARG A CA 1
ATOM 2030 C C . ARG A 1 252 ? 14.887 1.956 7.578 1.00 93.12 252 ARG A C 1
ATOM 2032 O O . ARG A 1 252 ? 14.280 2.408 8.549 1.00 93.12 252 ARG A O 1
ATOM 2039 N N . ALA A 1 253 ? 15.640 2.713 6.783 1.00 92.31 253 ALA A N 1
ATOM 2040 C CA . ALA A 1 253 ? 15.768 4.157 6.951 1.00 92.31 253 ALA A CA 1
ATOM 2041 C C . ALA A 1 253 ? 14.433 4.872 6.684 1.00 92.31 253 ALA A C 1
ATOM 2043 O O . ALA A 1 253 ? 14.000 5.689 7.494 1.00 92.31 253 ALA A O 1
ATOM 2044 N N . LEU A 1 254 ? 13.715 4.480 5.631 1.00 93.12 254 LEU A N 1
ATOM 2045 C CA . LEU A 1 254 ? 12.392 5.000 5.301 1.00 93.12 254 LEU A CA 1
ATOM 2046 C C . LEU A 1 254 ? 11.391 4.752 6.435 1.00 93.12 254 LEU A C 1
ATOM 2048 O O . LEU A 1 254 ? 10.664 5.664 6.825 1.00 93.12 254 LEU A O 1
ATOM 2052 N N . LYS A 1 255 ? 11.392 3.547 7.022 1.00 93.50 255 LYS A N 1
ATOM 2053 C CA . LYS A 1 255 ? 10.560 3.232 8.193 1.00 93.50 255 LYS A CA 1
ATOM 2054 C C . LYS A 1 255 ? 10.872 4.149 9.380 1.00 93.50 255 LYS A C 1
ATOM 2056 O O . LYS A 1 255 ? 9.947 4.600 10.050 1.00 93.50 255 LYS A O 1
ATOM 2061 N N . LYS A 1 256 ? 12.151 4.454 9.633 1.00 92.25 256 LYS A N 1
ATOM 2062 C CA . LYS A 1 256 ? 12.557 5.387 10.700 1.00 92.25 256 LYS A CA 1
ATOM 2063 C C . LYS A 1 256 ? 12.085 6.814 10.429 1.00 92.25 256 LYS A C 1
ATOM 2065 O O . LYS A 1 256 ? 11.557 7.445 11.338 1.00 92.25 256 LYS A O 1
ATOM 2070 N N . ILE A 1 257 ? 12.230 7.304 9.197 1.00 92.12 257 ILE A N 1
ATOM 2071 C CA . ILE A 1 257 ? 11.780 8.649 8.802 1.00 92.12 257 ILE A CA 1
ATOM 2072 C C . ILE A 1 257 ? 10.262 8.776 8.976 1.00 92.12 257 ILE A C 1
ATOM 2074 O O . ILE A 1 257 ? 9.796 9.724 9.605 1.00 92.12 257 ILE A O 1
ATOM 2078 N N . LYS A 1 258 ? 9.494 7.794 8.486 1.00 93.56 258 LYS A N 1
ATOM 2079 C CA . LYS A 1 258 ? 8.031 7.744 8.639 1.00 93.56 258 LYS A CA 1
ATOM 2080 C C . LYS A 1 258 ? 7.613 7.746 10.108 1.00 93.56 258 LYS A C 1
ATOM 2082 O O . LYS A 1 258 ? 6.786 8.561 10.508 1.00 93.56 258 LYS A O 1
ATOM 2087 N N . GLN A 1 259 ? 8.250 6.903 10.927 1.00 92.00 259 GLN A N 1
ATOM 2088 C CA . GLN A 1 259 ? 7.984 6.860 12.365 1.00 92.00 259 GLN A CA 1
ATOM 2089 C C . GLN A 1 259 ? 8.284 8.204 13.032 1.00 92.00 259 GLN A C 1
ATOM 2091 O O . GLN A 1 259 ? 7.469 8.691 13.803 1.00 92.00 259 GLN A O 1
ATOM 2096 N N . ARG A 1 260 ? 9.397 8.853 12.678 1.00 90.56 260 ARG A N 1
ATOM 2097 C CA . ARG A 1 260 ? 9.764 10.160 13.228 1.00 90.56 260 ARG A CA 1
ATOM 2098 C C . ARG A 1 260 ? 8.745 11.244 12.877 1.00 90.56 260 ARG A C 1
ATOM 2100 O O . ARG A 1 260 ? 8.394 12.035 13.743 1.00 90.56 260 ARG A O 1
ATOM 2107 N N . ILE A 1 261 ? 8.235 11.276 11.644 1.00 91.69 261 ILE A N 1
ATOM 2108 C CA . ILE A 1 261 ? 7.174 12.221 11.255 1.00 91.69 261 ILE A CA 1
ATOM 2109 C C . ILE A 1 261 ? 5.875 11.949 12.027 1.00 91.69 261 ILE A C 1
ATOM 2111 O O . ILE A 1 261 ? 5.232 12.894 12.484 1.00 91.69 261 ILE A O 1
ATOM 2115 N N . ARG A 1 262 ? 5.521 10.677 12.236 1.00 91.06 262 ARG A N 1
ATOM 2116 C CA . ARG A 1 262 ? 4.362 10.281 13.045 1.00 91.06 262 ARG A CA 1
ATOM 2117 C C . ARG A 1 262 ? 4.521 10.682 14.515 1.00 91.06 262 ARG A C 1
ATOM 2119 O O . ARG A 1 262 ? 3.610 11.282 15.075 1.00 91.06 262 ARG A O 1
ATOM 2126 N N . ASP A 1 263 ? 5.685 10.433 15.112 1.00 90.56 263 ASP A N 1
ATOM 2127 C CA . ASP A 1 263 ? 5.990 10.827 16.493 1.00 90.56 263 ASP A CA 1
ATOM 2128 C C . ASP A 1 263 ? 5.919 12.350 16.662 1.00 90.56 263 ASP A C 1
ATOM 2130 O O . ASP A 1 263 ? 5.446 12.848 17.687 1.00 90.56 263 ASP A O 1
ATOM 2134 N N . ILE A 1 264 ? 6.353 13.102 15.642 1.00 90.44 264 ILE A N 1
ATOM 2135 C CA . ILE A 1 264 ? 6.201 14.556 15.615 1.00 90.44 264 ILE A CA 1
ATOM 2136 C C . ILE A 1 264 ? 4.719 14.920 15.617 1.00 90.44 264 ILE A C 1
ATOM 2138 O O . ILE A 1 264 ? 4.323 15.634 16.534 1.00 90.44 264 ILE A O 1
ATOM 2142 N N . ALA A 1 265 ? 3.925 14.385 14.679 1.00 89.62 265 ALA A N 1
ATOM 2143 C CA . ALA A 1 265 ? 2.491 14.662 14.532 1.00 89.62 265 ALA A CA 1
ATOM 2144 C C . ALA A 1 265 ? 1.671 14.331 15.794 1.00 89.62 265 ALA A C 1
ATOM 2146 O O . ALA A 1 265 ? 0.729 15.046 16.132 1.00 89.62 265 ALA A O 1
ATOM 2147 N N . GLU A 1 266 ? 2.043 13.269 16.514 1.00 88.06 266 GLU A N 1
ATOM 2148 C CA . GLU A 1 266 ? 1.422 12.859 17.781 1.00 88.06 266 GLU A CA 1
ATOM 2149 C C . GLU A 1 266 ? 1.935 13.666 18.994 1.00 88.06 266 GLU A C 1
ATOM 2151 O O . GLU A 1 266 ? 1.473 13.469 20.118 1.00 88.06 266 GLU A O 1
ATOM 2156 N N . GLY A 1 267 ? 2.898 14.576 18.799 1.00 85.44 267 GLY A N 1
ATOM 2157 C CA . GLY A 1 267 ? 3.494 15.391 19.861 1.00 85.44 267 GLY A CA 1
ATOM 2158 C C . GLY A 1 267 ? 4.440 14.629 20.796 1.00 85.44 267 GLY A C 1
ATOM 2159 O O . GLY A 1 267 ? 4.795 15.151 21.848 1.00 85.44 267 GLY A O 1
ATOM 2160 N N . SER A 1 268 ? 4.863 13.420 20.420 1.00 84.69 268 SER A N 1
ATOM 2161 C CA . SER A 1 268 ? 5.710 12.517 21.219 1.00 84.69 268 SER A CA 1
ATOM 2162 C C . SER A 1 268 ? 7.204 12.590 20.856 1.00 84.69 268 SER A C 1
ATOM 2164 O O . SER A 1 268 ? 7.982 11.720 21.242 1.00 84.69 268 SER A O 1
ATOM 2166 N N . HIS A 1 269 ? 7.620 13.610 20.101 1.00 81.50 269 HIS A N 1
ATOM 2167 C CA . HIS A 1 269 ? 8.999 13.781 19.640 1.00 81.50 269 HIS A CA 1
ATOM 2168 C C . HIS A 1 269 ? 9.894 14.490 20.667 1.00 81.50 269 HIS A C 1
ATOM 2170 O O . HIS A 1 269 ? 9.435 15.322 21.449 1.00 81.50 269 HIS A O 1
ATOM 2176 N N . ASP A 1 270 ? 11.201 14.220 20.604 1.00 76.62 270 ASP A N 1
ATOM 2177 C CA . ASP A 1 270 ? 12.207 14.983 21.345 1.00 76.62 270 ASP A CA 1
ATOM 2178 C C . ASP A 1 270 ? 12.473 16.333 20.639 1.00 76.62 270 ASP A C 1
ATOM 2180 O O . ASP A 1 270 ? 12.960 16.337 19.497 1.00 76.62 270 ASP A O 1
ATOM 2184 N N . PRO A 1 271 ? 12.197 17.485 21.287 1.00 70.12 271 PRO A N 1
ATOM 2185 C CA . PRO A 1 271 ? 12.390 18.814 20.705 1.00 70.12 271 PRO A CA 1
ATOM 2186 C C . PRO A 1 271 ? 13.837 19.127 20.304 1.00 70.12 271 PRO A C 1
ATOM 2188 O O . PRO A 1 271 ? 14.056 20.046 19.518 1.00 70.12 271 PRO A O 1
ATOM 2191 N N . THR A 1 272 ? 14.823 18.409 20.852 1.00 70.19 272 THR A N 1
ATOM 2192 C CA . THR A 1 272 ? 16.251 18.621 20.556 1.00 70.19 272 THR A CA 1
ATOM 2193 C C . THR A 1 272 ? 16.687 18.019 19.223 1.00 70.19 272 THR A C 1
ATOM 2195 O O . THR A 1 272 ? 17.741 18.371 18.699 1.00 70.19 272 THR A O 1
ATOM 2198 N N . THR A 1 273 ? 15.868 17.139 18.646 1.00 73.00 273 THR A N 1
ATOM 2199 C CA . THR A 1 273 ? 16.189 16.448 17.392 1.00 73.00 273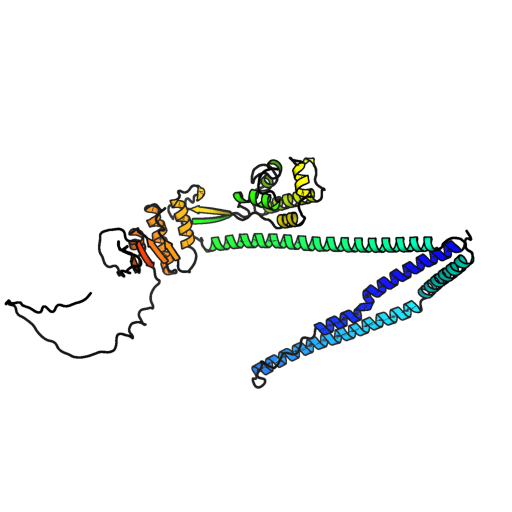 THR A CA 1
ATOM 2200 C C . THR A 1 273 ? 15.848 17.266 16.147 1.00 73.00 273 THR A C 1
ATOM 2202 O O . THR A 1 273 ? 16.261 16.896 15.050 1.00 73.00 273 THR A O 1
ATOM 2205 N N . LEU A 1 274 ? 15.091 18.357 16.287 1.00 78.19 274 LEU A N 1
ATOM 2206 C CA . LEU A 1 274 ? 14.665 19.208 15.177 1.00 78.19 274 LEU A CA 1
ATOM 2207 C C . LEU A 1 274 ? 15.546 20.451 15.057 1.00 78.19 274 LEU A C 1
ATOM 2209 O O . LEU A 1 274 ? 15.880 21.092 16.052 1.00 78.19 274 LEU A O 1
ATOM 2213 N N . SER A 1 275 ? 15.871 20.813 13.819 1.00 77.69 275 SER A N 1
ATOM 2214 C CA . SER A 1 275 ? 16.609 22.032 13.493 1.00 77.69 275 SER A CA 1
ATOM 2215 C C . SER A 1 275 ? 15.713 23.269 13.584 1.00 77.69 275 SER A C 1
ATOM 2217 O O . SER A 1 275 ? 16.149 24.300 14.097 1.00 77.69 275 SER A O 1
ATOM 2219 N N . ASP A 1 276 ? 14.457 23.180 13.128 1.00 80.69 276 ASP A N 1
ATOM 2220 C CA . ASP A 1 276 ? 13.460 24.248 13.244 1.00 80.69 276 ASP A CA 1
ATOM 2221 C C . ASP A 1 276 ? 12.232 23.797 14.055 1.00 80.69 276 ASP A C 1
ATOM 2223 O O . ASP A 1 276 ? 11.475 22.909 13.666 1.00 80.69 276 ASP A O 1
ATOM 2227 N N . LYS A 1 277 ? 11.952 24.484 15.171 1.00 82.12 277 LYS A N 1
ATOM 2228 C CA . LYS A 1 277 ? 10.752 24.240 15.997 1.00 82.12 277 LYS A CA 1
ATOM 2229 C C . LYS A 1 277 ? 9.442 24.451 15.226 1.00 82.12 277 LYS A C 1
ATOM 2231 O O . LYS A 1 277 ? 8.413 23.875 15.579 1.00 82.12 277 LYS A O 1
ATOM 2236 N N . ARG A 1 278 ? 9.454 25.274 14.171 1.00 85.94 278 ARG A N 1
ATOM 2237 C CA . ARG A 1 278 ? 8.292 25.495 13.297 1.00 85.94 278 ARG A CA 1
ATOM 2238 C C . ARG A 1 278 ? 7.966 24.259 12.459 1.00 85.94 278 ARG A C 1
ATOM 2240 O O . ARG A 1 278 ? 6.810 24.121 12.065 1.00 85.94 278 ARG A O 1
ATOM 2247 N N . PHE A 1 279 ? 8.926 23.354 12.240 1.00 87.44 279 PHE A N 1
ATOM 2248 C CA . PHE A 1 279 ? 8.695 22.093 11.535 1.00 87.44 279 PHE A CA 1
ATOM 2249 C C . PHE A 1 279 ? 7.692 21.227 12.293 1.00 87.44 279 PHE A C 1
ATOM 2251 O O . PHE A 1 279 ? 6.664 20.860 11.734 1.00 87.44 279 PHE A O 1
ATOM 2258 N N . ALA A 1 280 ? 7.904 21.018 13.596 1.00 87.12 280 ALA A N 1
ATOM 2259 C CA . ALA A 1 280 ? 6.949 20.300 14.441 1.00 87.12 280 ALA A CA 1
ATOM 2260 C C . ALA A 1 280 ? 5.554 20.938 14.427 1.00 87.12 280 ALA A C 1
ATOM 2262 O O . ALA A 1 280 ? 4.553 20.241 14.292 1.00 87.12 280 ALA A O 1
ATOM 2263 N N . SER A 1 281 ? 5.473 22.272 14.499 1.00 88.75 281 SER A N 1
ATOM 2264 C CA . SER A 1 281 ? 4.181 22.966 14.427 1.00 88.75 281 SER A CA 1
ATOM 2265 C C . SER A 1 281 ? 3.473 22.769 13.084 1.00 88.75 281 SER A C 1
ATOM 2267 O O . SER A 1 281 ? 2.246 22.693 13.060 1.00 88.75 281 SER A O 1
ATOM 2269 N N . HIS A 1 282 ? 4.221 22.691 11.981 1.00 90.38 282 HIS A N 1
ATOM 2270 C CA . HIS A 1 282 ? 3.669 22.403 10.659 1.00 90.38 282 HIS A CA 1
ATOM 2271 C C . HIS A 1 282 ? 3.148 20.969 10.577 1.00 90.38 282 HIS A C 1
ATOM 2273 O O . HIS A 1 282 ? 1.992 20.769 10.221 1.00 90.38 282 HIS A O 1
ATOM 2279 N N . ILE A 1 283 ? 3.962 19.990 10.981 1.00 90.75 283 ILE A N 1
ATOM 2280 C CA . ILE A 1 283 ? 3.584 18.572 10.968 1.00 90.75 283 ILE A CA 1
ATOM 2281 C C . ILE A 1 283 ? 2.355 18.310 11.855 1.00 90.75 283 ILE A C 1
ATOM 2283 O O . ILE A 1 283 ? 1.442 17.617 11.425 1.00 90.75 283 ILE A O 1
ATOM 2287 N N . ASN A 1 284 ? 2.257 18.941 13.029 1.00 88.88 284 ASN A N 1
ATOM 2288 C CA . ASN A 1 284 ? 1.092 18.816 13.923 1.00 88.88 284 ASN A CA 1
ATOM 2289 C C . ASN A 1 284 ? -0.210 19.377 13.339 1.00 88.88 284 ASN A C 1
ATOM 2291 O O . ASN A 1 284 ? -1.291 19.043 13.817 1.00 88.88 284 ASN A O 1
ATOM 2295 N N . LYS A 1 285 ? -0.119 20.279 12.356 1.00 90.94 285 LYS A N 1
ATOM 2296 C CA . LYS A 1 285 ? -1.283 20.845 11.660 1.00 90.94 285 LYS A CA 1
ATOM 2297 C C . LYS A 1 285 ? -1.672 20.038 10.429 1.00 90.94 285 LYS A C 1
ATOM 2299 O O . LYS A 1 285 ? -2.708 20.337 9.836 1.00 90.94 285 LYS A O 1
ATOM 2304 N N . LEU A 1 286 ? -0.850 19.071 10.018 1.00 92.06 286 LEU A N 1
ATOM 2305 C CA . LEU A 1 286 ? -1.175 18.246 8.870 1.00 92.06 286 LEU A CA 1
ATOM 2306 C C . LEU A 1 286 ? -2.398 17.380 9.179 1.00 92.06 286 LEU A C 1
ATOM 2308 O O . LEU A 1 286 ? -2.537 16.868 10.292 1.00 92.06 286 LEU A O 1
ATOM 2312 N N . PRO A 1 287 ? -3.290 17.208 8.196 1.00 92.19 287 PRO A N 1
ATOM 2313 C CA . PRO A 1 287 ? -4.422 16.315 8.352 1.00 92.19 287 PRO A CA 1
ATOM 2314 C C . PRO A 1 287 ? -3.917 14.857 8.451 1.00 92.19 287 PRO A C 1
ATOM 2316 O O . PRO A 1 287 ? -2.898 14.535 7.825 1.00 92.19 287 PRO A O 1
ATOM 2319 N N . PRO A 1 288 ? -4.586 13.965 9.209 1.00 89.50 288 PRO A N 1
ATOM 2320 C CA . PRO A 1 288 ? -4.162 12.568 9.369 1.00 89.50 288 PRO A CA 1
ATOM 2321 C C . PRO A 1 288 ? -3.909 11.848 8.037 1.00 89.50 288 PRO A C 1
ATOM 2323 O O . PRO A 1 288 ? -2.953 11.088 7.905 1.00 89.50 288 PRO A O 1
ATOM 2326 N N . GLU A 1 289 ? -4.689 12.182 7.009 1.00 91.94 289 GLU A N 1
ATOM 2327 C CA . GLU A 1 289 ? -4.583 11.632 5.660 1.00 91.94 289 GLU A CA 1
ATOM 2328 C C . GLU A 1 289 ? -3.235 11.949 4.992 1.00 91.94 289 GLU A C 1
ATOM 2330 O O . GLU A 1 289 ? -2.779 11.201 4.127 1.00 91.94 289 GLU A O 1
ATOM 2335 N N . ALA A 1 290 ? -2.579 13.056 5.359 1.00 92.38 290 ALA A N 1
ATOM 2336 C CA . ALA A 1 290 ? -1.243 13.377 4.858 1.00 92.38 290 ALA A CA 1
ATOM 2337 C C . ALA A 1 290 ? -0.186 12.424 5.436 1.00 92.38 290 ALA A C 1
ATOM 2339 O O . ALA A 1 290 ? 0.714 11.996 4.713 1.00 92.38 290 ALA A O 1
ATOM 2340 N N . ILE A 1 291 ? -0.327 12.049 6.711 1.00 92.25 291 ILE A N 1
ATOM 2341 C CA . ILE A 1 291 ? 0.544 11.067 7.367 1.00 92.25 291 ILE A CA 1
ATOM 2342 C C . ILE A 1 291 ? 0.304 9.677 6.771 1.00 92.25 291 ILE A C 1
ATOM 2344 O O . ILE A 1 291 ? 1.263 8.991 6.427 1.00 92.25 291 ILE A O 1
ATOM 2348 N N . ASP A 1 292 ? -0.956 9.308 6.528 1.00 92.19 292 ASP A N 1
ATOM 2349 C CA . ASP A 1 292 ? -1.288 8.038 5.873 1.00 92.19 292 ASP A CA 1
ATOM 2350 C C . ASP A 1 292 ? -0.694 7.959 4.454 1.00 92.19 292 ASP A C 1
ATOM 2352 O O . ASP A 1 292 ? -0.105 6.948 4.072 1.00 92.19 292 ASP A O 1
ATOM 2356 N N . ARG A 1 293 ? -0.768 9.043 3.666 1.00 94.31 293 ARG A N 1
ATOM 2357 C CA . ARG A 1 293 ? -0.114 9.112 2.343 1.00 94.31 293 ARG A CA 1
ATOM 2358 C C . ARG A 1 293 ? 1.401 8.977 2.439 1.00 94.31 293 ARG A C 1
ATOM 2360 O O . ARG A 1 293 ? 2.004 8.338 1.577 1.00 94.31 293 ARG A O 1
ATOM 2367 N N . LEU A 1 294 ? 2.013 9.556 3.472 1.00 94.19 294 LEU A N 1
ATOM 2368 C CA . LEU A 1 294 ? 3.440 9.398 3.719 1.00 94.19 294 LEU A CA 1
ATOM 2369 C C . LEU A 1 294 ? 3.788 7.936 4.026 1.00 94.19 294 LEU A C 1
ATOM 2371 O O . LEU A 1 294 ? 4.779 7.430 3.502 1.00 94.19 294 LEU A O 1
ATOM 2375 N N . ASP A 1 295 ? 2.967 7.228 4.801 1.00 92.94 295 ASP A N 1
ATOM 2376 C CA . ASP A 1 295 ? 3.185 5.808 5.095 1.00 92.94 295 ASP A CA 1
ATOM 2377 C C . ASP A 1 295 ? 3.099 4.920 3.850 1.00 92.94 295 ASP A C 1
ATOM 2379 O O . ASP A 1 295 ? 3.845 3.940 3.741 1.00 92.94 295 ASP A O 1
ATOM 2383 N N . LEU A 1 296 ? 2.275 5.300 2.874 1.00 94.31 296 LEU A N 1
ATOM 2384 C CA . LEU A 1 296 ? 2.162 4.617 1.583 1.00 94.31 296 LEU A CA 1
ATOM 2385 C C . LEU A 1 296 ? 3.301 4.950 0.605 1.00 94.31 296 LEU A C 1
ATOM 2387 O O . LEU A 1 296 ? 3.512 4.216 -0.360 1.00 94.31 296 LEU A O 1
ATOM 2391 N N . TRP A 1 297 ? 4.042 6.036 0.824 1.00 95.06 297 TRP A N 1
ATOM 2392 C CA . TRP A 1 297 ? 5.056 6.500 -0.121 1.00 95.06 297 TRP A CA 1
ATOM 2393 C C . TRP A 1 297 ? 6.362 5.702 -0.043 1.00 95.06 297 TRP A C 1
ATOM 2395 O O . TRP A 1 297 ? 6.865 5.384 1.036 1.00 95.06 297 TRP A O 1
ATOM 2405 N N . PHE A 1 298 ? 6.940 5.416 -1.206 1.00 94.44 298 PHE A N 1
ATOM 2406 C CA . PHE A 1 298 ? 8.273 4.846 -1.380 1.00 94.44 298 PHE A CA 1
ATOM 2407 C C . PHE A 1 298 ? 8.949 5.561 -2.552 1.00 94.44 298 PHE A C 1
ATOM 2409 O O . PHE A 1 298 ? 8.264 5.818 -3.543 1.00 94.44 298 PHE A O 1
ATOM 2416 N N . PRO A 1 299 ? 10.271 5.809 -2.503 1.00 93.62 299 PRO A N 1
ATOM 2417 C CA . PRO A 1 299 ? 11.000 6.281 -3.673 1.00 93.62 299 PRO A CA 1
ATOM 2418 C C . PRO A 1 299 ? 10.809 5.342 -4.869 1.00 93.62 299 PRO A C 1
ATOM 2420 O O . PRO A 1 299 ? 10.684 4.122 -4.706 1.00 93.62 299 PRO A O 1
ATOM 2423 N N . GLU A 1 300 ? 10.795 5.893 -6.077 1.00 93.69 300 GLU A N 1
ATOM 2424 C CA . GLU A 1 300 ? 10.798 5.081 -7.293 1.00 93.69 300 GLU A CA 1
ATOM 2425 C C . GLU A 1 300 ? 12.170 4.448 -7.552 1.00 93.69 300 GLU A C 1
ATOM 2427 O O . GLU A 1 300 ? 13.217 4.929 -7.103 1.00 93.69 300 GLU A O 1
ATOM 2432 N N . ASP A 1 301 ? 12.157 3.345 -8.297 1.00 94.25 301 ASP A N 1
ATOM 2433 C CA . ASP A 1 301 ? 13.382 2.750 -8.821 1.00 94.25 301 ASP A CA 1
ATOM 2434 C C . ASP A 1 301 ? 13.973 3.673 -9.889 1.00 94.25 301 ASP A C 1
ATOM 2436 O O . ASP A 1 301 ? 13.239 4.304 -10.652 1.00 94.25 301 ASP A O 1
ATOM 2440 N N . SER A 1 302 ? 15.299 3.721 -9.987 1.00 92.44 302 SER A N 1
ATOM 2441 C CA . SER A 1 302 ? 15.966 4.345 -11.128 1.00 92.44 302 SER A CA 1
ATOM 2442 C C . SER A 1 302 ? 16.588 3.297 -12.041 1.00 92.44 302 SER A C 1
ATOM 2444 O O . SER A 1 302 ? 16.687 2.114 -11.707 1.00 92.44 302 SER A O 1
ATOM 2446 N N . LEU A 1 303 ? 16.966 3.734 -13.238 1.00 90.12 303 LEU A N 1
ATOM 2447 C CA . LEU A 1 303 ? 17.628 2.900 -14.227 1.00 90.12 303 LEU A CA 1
ATOM 2448 C C . LEU A 1 303 ? 19.059 3.392 -14.405 1.00 90.12 303 LEU A C 1
ATOM 2450 O O . LEU A 1 303 ? 19.285 4.535 -14.801 1.00 90.12 303 LEU A O 1
ATOM 2454 N N . GLU A 1 304 ? 20.019 2.512 -14.152 1.00 88.75 304 GLU A N 1
ATOM 2455 C CA . GLU A 1 304 ? 21.400 2.726 -14.550 1.00 88.75 304 GLU A CA 1
ATOM 2456 C C . GLU A 1 304 ? 21.593 2.138 -15.948 1.00 88.75 304 GLU A C 1
ATOM 2458 O O . GLU A 1 304 ? 21.554 0.922 -16.147 1.00 88.75 304 GLU A O 1
ATOM 2463 N N . VAL A 1 305 ? 21.762 3.017 -16.934 1.00 87.06 305 VAL A N 1
ATOM 2464 C CA . VAL A 1 305 ? 21.972 2.629 -18.330 1.00 87.06 305 VAL A CA 1
ATOM 2465 C C . VAL A 1 305 ? 23.446 2.790 -18.667 1.00 87.06 305 VAL A C 1
ATOM 2467 O O . VAL A 1 305 ? 24.016 3.876 -18.540 1.00 87.06 305 VAL A O 1
ATOM 2470 N N . GLN A 1 306 ? 24.052 1.708 -19.135 1.00 85.94 306 GLN A N 1
ATOM 2471 C CA . GLN A 1 306 ? 25.420 1.666 -19.620 1.00 85.94 306 GLN A CA 1
ATOM 2472 C C . GLN A 1 306 ? 25.432 1.232 -21.089 1.00 85.94 306 GLN A C 1
ATOM 2474 O O . GLN A 1 306 ? 24.618 0.406 -21.505 1.00 85.94 306 GLN A O 1
ATOM 2479 N N . TYR A 1 307 ? 26.359 1.764 -21.880 1.00 80.00 307 TYR A N 1
ATOM 2480 C CA . TYR A 1 307 ? 26.463 1.470 -23.310 1.00 80.00 307 TYR A CA 1
ATOM 2481 C C . TYR A 1 307 ? 27.897 1.122 -23.723 1.00 80.00 307 TYR A C 1
ATOM 2483 O O . TYR A 1 307 ? 28.855 1.549 -23.077 1.00 80.00 307 TYR A O 1
ATOM 2491 N N . SER A 1 308 ? 28.043 0.360 -24.809 1.00 78.56 308 SER A N 1
ATOM 2492 C CA . SER A 1 308 ? 29.322 0.058 -25.459 1.00 78.56 308 SER A CA 1
ATOM 2493 C C . SER A 1 308 ? 29.314 0.561 -26.905 1.00 78.56 308 SER A C 1
ATOM 2495 O O . SER A 1 308 ? 28.488 0.144 -27.717 1.00 78.56 308 SER A O 1
ATOM 2497 N N . SER A 1 309 ? 30.250 1.454 -27.244 1.00 67.00 309 SER A N 1
ATOM 2498 C CA . SER A 1 309 ? 30.387 2.028 -28.596 1.00 67.00 309 SER A CA 1
ATOM 2499 C C . SER A 1 309 ? 30.861 1.019 -29.645 1.00 67.00 309 SER A C 1
ATOM 2501 O O . SER A 1 309 ? 30.681 1.234 -30.842 1.00 67.00 309 SER A O 1
ATOM 2503 N N . THR A 1 310 ? 31.522 -0.051 -29.208 1.00 67.38 310 THR A N 1
ATOM 2504 C CA . THR A 1 310 ? 32.152 -1.063 -30.063 1.00 67.38 310 THR A CA 1
ATOM 2505 C C . THR A 1 310 ? 31.239 -2.250 -30.345 1.00 67.38 310 THR A C 1
ATOM 2507 O O . THR A 1 310 ? 31.467 -2.954 -31.328 1.00 67.38 310 THR A O 1
ATOM 2510 N N . GLY A 1 311 ? 30.193 -2.461 -29.536 1.00 67.12 311 GLY A N 1
ATOM 2511 C CA . GLY A 1 311 ? 29.294 -3.608 -29.696 1.00 67.12 311 GLY A CA 1
ATOM 2512 C C . GLY A 1 311 ? 29.998 -4.952 -29.497 1.00 67.12 311 GLY A C 1
ATOM 2513 O O . GLY A 1 311 ? 29.579 -5.960 -30.055 1.00 67.12 311 GLY A O 1
ATOM 2514 N N . ASP A 1 312 ? 31.095 -4.958 -28.742 1.00 68.19 312 ASP A N 1
ATOM 2515 C CA . ASP A 1 312 ? 31.902 -6.129 -28.385 1.00 68.19 312 ASP A CA 1
ATOM 2516 C C . ASP A 1 312 ? 31.519 -6.699 -27.009 1.00 68.19 312 ASP A C 1
ATOM 2518 O O . ASP A 1 312 ? 32.157 -7.629 -26.518 1.00 68.19 312 ASP A O 1
ATOM 2522 N N . GLY A 1 313 ? 30.490 -6.135 -26.363 1.00 70.44 313 GLY A N 1
ATOM 2523 C CA . GLY A 1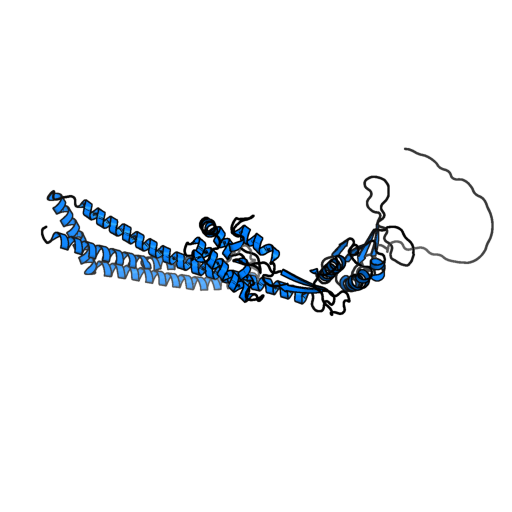 313 ? 30.097 -6.506 -25.005 1.00 70.44 313 GLY A CA 1
ATOM 2524 C C . GLY A 1 313 ? 31.152 -6.153 -23.952 1.00 70.44 313 GLY A C 1
ATOM 2525 O O . GLY A 1 313 ? 31.107 -6.686 -22.843 1.00 70.44 313 GLY A O 1
ATOM 2526 N N . GLN A 1 314 ? 32.107 -5.276 -24.278 1.00 71.81 314 GLN A N 1
ATOM 2527 C CA . GLN A 1 314 ? 33.131 -4.789 -23.358 1.00 71.81 314 GLN A CA 1
ATOM 2528 C C . GLN A 1 314 ? 33.120 -3.258 -23.272 1.00 71.81 314 GLN A C 1
ATOM 2530 O O . GLN A 1 314 ? 32.495 -2.568 -24.077 1.00 71.81 314 GLN A O 1
ATOM 2535 N N . ARG A 1 315 ? 33.810 -2.717 -22.255 1.00 79.00 315 ARG A N 1
ATOM 2536 C CA . ARG A 1 315 ? 33.998 -1.268 -22.032 1.00 79.00 315 ARG A CA 1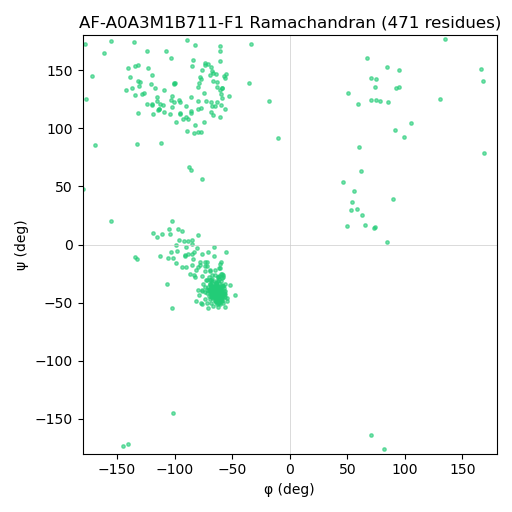
ATOM 2537 C C . ARG A 1 315 ? 32.689 -0.472 -21.942 1.00 79.00 315 ARG A C 1
ATOM 2539 O O . ARG A 1 315 ? 32.571 0.604 -22.525 1.00 79.00 315 ARG A O 1
ATOM 2546 N N . PHE A 1 316 ? 31.733 -0.993 -21.179 1.00 82.00 316 PHE A N 1
ATOM 2547 C CA . PHE A 1 316 ? 30.502 -0.275 -20.869 1.00 82.00 316 PHE A CA 1
ATOM 2548 C C . PHE A 1 316 ? 30.797 1.036 -20.129 1.00 82.00 316 PHE A C 1
ATOM 2550 O O . PHE A 1 316 ? 31.584 1.055 -19.182 1.00 82.00 316 PHE A O 1
ATOM 2557 N N . ARG A 1 317 ? 30.161 2.124 -20.566 1.00 81.50 317 ARG A N 1
ATOM 2558 C CA . ARG A 1 317 ? 30.224 3.448 -19.930 1.00 81.50 317 ARG A CA 1
ATOM 2559 C C . ARG A 1 317 ? 28.829 3.930 -19.577 1.00 81.50 317 ARG 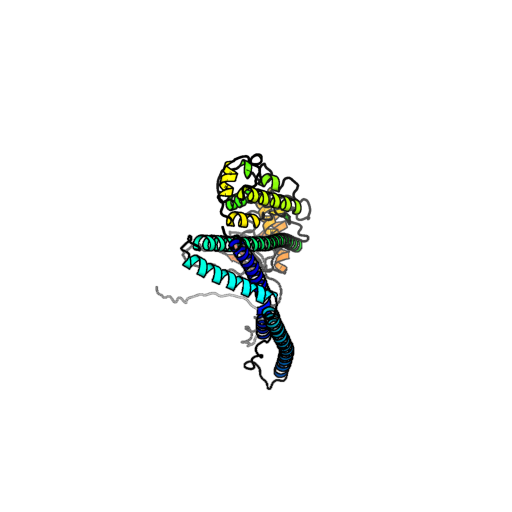A C 1
ATOM 2561 O O . ARG A 1 317 ? 27.870 3.563 -20.253 1.00 81.50 317 ARG A O 1
ATOM 2568 N N . SER A 1 318 ? 28.721 4.759 -18.543 1.00 83.94 318 SER A N 1
ATOM 2569 C CA . SER A 1 318 ? 27.447 5.374 -18.166 1.00 83.94 318 SER A CA 1
ATOM 2570 C C . SER A 1 318 ? 26.890 6.199 -19.325 1.00 83.94 318 SER A C 1
ATOM 2572 O O . SER A 1 318 ? 27.611 6.988 -19.939 1.00 83.94 318 SER A O 1
ATOM 2574 N N . ILE A 1 319 ? 25.591 6.060 -19.607 1.00 83.31 319 ILE A N 1
ATOM 2575 C CA . ILE A 1 319 ? 24.908 6.866 -20.626 1.00 83.31 319 ILE A CA 1
ATOM 2576 C C . ILE A 1 319 ? 25.014 8.364 -20.327 1.00 83.31 319 ILE A C 1
ATOM 2578 O O . ILE A 1 319 ? 24.998 9.173 -21.248 1.00 83.31 319 ILE A O 1
ATOM 2582 N N . GLN A 1 320 ? 25.144 8.747 -19.052 1.00 79.69 320 GLN A N 1
ATOM 2583 C CA . GLN A 1 320 ? 25.198 10.148 -18.631 1.00 79.69 320 GLN A CA 1
ATOM 2584 C C . GLN A 1 320 ? 26.438 10.866 -19.183 1.00 79.69 320 GLN A C 1
ATOM 2586 O O . GLN A 1 320 ? 26.340 12.035 -19.551 1.00 79.69 320 GLN A O 1
ATOM 2591 N N . GLU A 1 321 ? 27.549 10.137 -19.323 1.00 79.12 321 GLU A N 1
ATOM 2592 C CA . GLU A 1 321 ? 28.834 10.606 -19.861 1.00 79.12 321 GLU A CA 1
ATOM 2593 C C . GLU A 1 321 ? 28.903 10.542 -21.398 1.00 79.12 321 GLU A C 1
ATOM 2595 O O . GLU A 1 321 ? 29.867 11.013 -22.001 1.00 79.12 321 GLU A O 1
ATOM 2600 N N . GLY A 1 322 ? 27.906 9.927 -22.043 1.00 74.31 322 GLY A N 1
ATOM 2601 C CA . GLY A 1 322 ? 27.850 9.776 -23.495 1.00 74.31 322 GLY A CA 1
ATOM 2602 C C . GLY A 1 322 ? 27.457 11.063 -24.221 1.00 74.31 322 GLY A C 1
ATOM 2603 O O . GLY A 1 322 ? 26.681 11.879 -23.712 1.00 74.31 322 GLY A O 1
ATOM 2604 N N . SER A 1 323 ? 27.952 11.222 -25.451 1.00 77.25 323 SER A N 1
ATOM 2605 C CA . SER A 1 323 ? 27.478 12.260 -26.373 1.00 77.25 323 SER A CA 1
ATOM 2606 C C . SER A 1 323 ? 25.980 12.081 -26.674 1.00 77.25 323 SER A C 1
ATOM 2608 O O . SER A 1 323 ? 25.466 10.967 -26.537 1.00 77.25 323 SER A O 1
ATOM 2610 N N . PRO A 1 324 ? 25.258 13.130 -27.117 1.00 79.44 324 PRO A N 1
ATOM 2611 C CA . PRO A 1 324 ? 23.852 13.006 -27.516 1.00 79.44 324 PRO A CA 1
ATOM 2612 C C . PRO A 1 324 ? 23.599 11.816 -28.454 1.00 79.44 324 PRO A C 1
ATOM 2614 O O . PRO A 1 324 ? 22.719 11.004 -28.183 1.00 79.44 324 PRO A O 1
ATOM 2617 N N . GLY A 1 325 ? 24.465 11.612 -29.451 1.00 75.62 325 GLY A N 1
ATOM 2618 C CA . GLY A 1 325 ? 24.379 10.459 -30.346 1.00 75.62 325 GLY A CA 1
ATOM 2619 C C . GLY A 1 325 ? 24.587 9.109 -29.672 1.00 75.62 325 GLY A C 1
ATOM 2620 O O . GLY A 1 325 ? 23.871 8.156 -29.954 1.00 75.62 325 GLY A O 1
ATOM 2621 N N . GLN A 1 326 ? 25.505 9.000 -28.715 1.00 74.81 326 GLN A N 1
ATOM 2622 C CA . GLN A 1 326 ? 25.670 7.756 -27.956 1.00 74.81 326 GLN A CA 1
ATOM 2623 C C . GLN A 1 326 ? 24.436 7.439 -27.100 1.00 74.81 326 GLN A C 1
ATOM 2625 O O . GLN A 1 326 ? 24.049 6.274 -26.989 1.00 74.81 326 GLN A O 1
ATOM 2630 N N . LYS A 1 327 ? 23.778 8.467 -26.549 1.00 79.00 327 LYS A N 1
ATOM 2631 C CA . LYS A 1 327 ? 22.515 8.310 -25.813 1.00 79.00 327 LYS A CA 1
ATOM 2632 C C . LYS A 1 327 ? 21.398 7.819 -26.735 1.00 79.00 327 LYS A C 1
ATOM 2634 O O . LYS A 1 327 ? 20.730 6.839 -26.405 1.00 79.00 327 LYS A O 1
ATOM 2639 N N . THR A 1 328 ? 21.248 8.440 -27.906 1.00 78.38 328 THR A N 1
ATOM 2640 C CA . THR A 1 328 ? 20.267 8.035 -28.926 1.00 78.38 328 THR A CA 1
ATOM 2641 C C . THR A 1 328 ? 20.522 6.606 -29.407 1.00 78.38 328 THR A C 1
ATOM 2643 O O . THR A 1 328 ? 19.586 5.818 -29.522 1.00 78.38 328 THR A O 1
ATOM 2646 N N . ALA A 1 329 ? 21.788 6.223 -29.595 1.00 77.19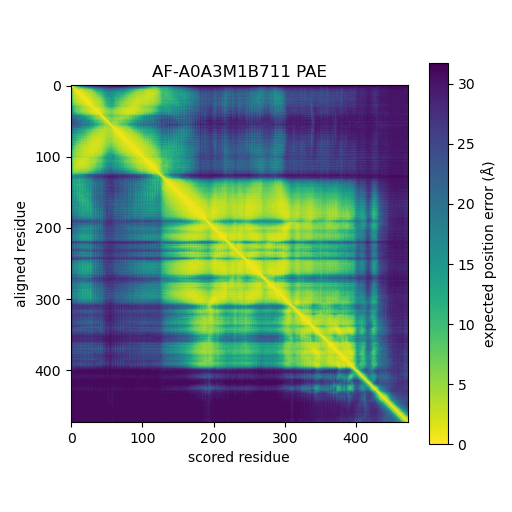 329 ALA A N 1
ATOM 2647 C CA . ALA A 1 329 ? 22.169 4.881 -30.027 1.00 77.19 329 ALA A CA 1
ATOM 2648 C C . ALA A 1 329 ? 21.788 3.814 -28.990 1.00 77.19 329 ALA A C 1
ATOM 2650 O O . ALA A 1 329 ? 21.241 2.771 -29.343 1.00 77.19 329 ALA A O 1
ATOM 2651 N N . ALA A 1 330 ? 22.039 4.082 -27.706 1.00 76.94 330 ALA A N 1
ATOM 2652 C CA . ALA A 1 330 ? 21.673 3.175 -26.624 1.00 76.94 330 ALA A CA 1
ATOM 2653 C C . ALA A 1 330 ? 20.147 3.020 -26.496 1.00 76.94 330 ALA A C 1
ATOM 2655 O O . ALA A 1 330 ? 19.644 1.906 -26.353 1.00 76.94 330 ALA A O 1
ATOM 2656 N N . LEU A 1 331 ? 19.393 4.118 -26.603 1.00 81.00 331 LEU A N 1
ATOM 2657 C CA . LEU A 1 331 ? 17.932 4.062 -26.566 1.00 81.00 331 LEU A CA 1
ATOM 2658 C C . LEU A 1 331 ? 17.363 3.281 -27.758 1.00 81.00 331 LEU A C 1
ATOM 2660 O O . LEU A 1 331 ? 16.503 2.420 -27.580 1.00 81.00 331 LEU A O 1
ATOM 2664 N N . LEU A 1 332 ? 17.875 3.537 -28.962 1.00 81.69 332 LEU A N 1
ATOM 2665 C CA . LEU A 1 332 ? 17.459 2.831 -30.169 1.00 81.69 332 LEU A CA 1
ATOM 2666 C C . LEU A 1 332 ? 17.779 1.335 -30.081 1.00 81.69 332 LEU A C 1
ATOM 2668 O O . LEU A 1 332 ? 16.931 0.514 -30.417 1.00 81.69 332 LEU A O 1
ATOM 2672 N N . ALA A 1 333 ? 18.959 0.972 -29.572 1.00 78.75 333 ALA A N 1
ATOM 2673 C CA . ALA A 1 333 ? 19.331 -0.424 -29.373 1.00 78.75 333 ALA A CA 1
ATOM 2674 C C . ALA A 1 333 ? 18.408 -1.147 -28.381 1.00 78.75 333 ALA A C 1
ATOM 2676 O O . ALA A 1 333 ? 18.057 -2.308 -28.590 1.00 78.75 333 ALA A O 1
ATOM 2677 N N . PHE A 1 334 ? 17.975 -0.461 -27.321 1.00 80.94 334 PHE A N 1
ATOM 2678 C CA . PHE A 1 334 ? 16.974 -0.997 -26.402 1.00 80.94 334 PHE A CA 1
ATOM 2679 C C . PHE A 1 334 ? 15.617 -1.201 -27.096 1.00 80.94 334 PHE A C 1
ATOM 2681 O O . PHE A 1 334 ? 15.054 -2.293 -27.018 1.00 80.94 334 PHE A O 1
ATOM 2688 N N . LEU A 1 335 ? 15.121 -0.199 -27.829 1.00 84.38 335 LEU A N 1
ATOM 2689 C CA . LEU A 1 335 ? 13.839 -0.278 -28.545 1.00 84.38 335 LEU A CA 1
ATOM 2690 C C . LEU A 1 335 ? 13.822 -1.375 -29.618 1.00 84.38 335 LEU A C 1
ATOM 2692 O O . LEU A 1 335 ? 12.811 -2.051 -29.792 1.00 84.38 335 LEU A O 1
ATOM 2696 N N . LEU A 1 336 ? 14.939 -1.571 -30.319 1.00 81.25 336 LEU A N 1
ATOM 2697 C CA . LEU A 1 336 ? 15.092 -2.633 -31.312 1.00 81.25 336 LEU A CA 1
ATOM 2698 C C . LEU A 1 336 ? 15.136 -4.026 -30.670 1.00 81.25 336 LEU A C 1
ATOM 2700 O O . LEU A 1 336 ? 14.654 -4.980 -31.271 1.00 81.25 336 LEU A O 1
ATOM 2704 N N . SER A 1 337 ? 15.651 -4.143 -29.442 1.00 77.38 337 SER A N 1
ATOM 2705 C CA . SER A 1 337 ? 15.725 -5.419 -28.717 1.00 77.38 337 SER A CA 1
ATOM 2706 C C . SER A 1 337 ? 14.398 -5.905 -28.119 1.00 77.38 337 SER A C 1
ATOM 2708 O O . SER A 1 337 ? 14.335 -7.032 -27.632 1.00 77.38 337 SER A O 1
ATOM 2710 N N . TYR A 1 338 ? 13.341 -5.086 -28.141 1.00 80.62 338 TYR A N 1
ATOM 2711 C CA . TYR A 1 338 ? 12.070 -5.390 -27.483 1.00 80.62 338 TYR A CA 1
ATOM 2712 C C . TYR A 1 338 ? 10.855 -5.181 -28.387 1.00 80.62 338 TYR A C 1
ATOM 2714 O O . TYR A 1 338 ? 10.723 -4.132 -29.013 1.00 80.62 338 TYR A O 1
ATOM 2722 N N . GLY A 1 339 ? 9.921 -6.133 -28.344 1.00 81.69 339 GLY A N 1
ATOM 2723 C CA . GLY A 1 339 ? 8.610 -6.041 -28.984 1.00 81.69 339 GLY A CA 1
ATOM 2724 C C . GLY A 1 339 ? 8.564 -6.689 -30.366 1.00 81.69 339 GLY A C 1
ATOM 2725 O O . GLY A 1 339 ? 9.554 -6.709 -31.097 1.00 81.69 339 GLY A O 1
ATOM 2726 N N . ASP A 1 340 ? 7.383 -7.188 -30.720 1.00 82.56 340 ASP A N 1
ATOM 2727 C CA . ASP A 1 340 ? 7.088 -7.805 -32.022 1.00 82.56 340 ASP A CA 1
ATOM 2728 C C . ASP A 1 340 ? 6.105 -6.952 -32.842 1.00 82.56 340 ASP A C 1
ATOM 2730 O O . ASP A 1 340 ? 5.897 -7.176 -34.038 1.00 82.56 340 ASP A O 1
ATOM 2734 N N . GLU A 1 341 ? 5.510 -5.934 -32.215 1.00 88.56 341 GLU A N 1
ATOM 2735 C CA . GLU A 1 341 ? 4.617 -4.981 -32.857 1.00 88.56 341 GLU A CA 1
ATOM 2736 C C . GLU A 1 341 ? 5.340 -4.152 -33.934 1.00 88.56 341 GLU A C 1
ATOM 2738 O O . GLU A 1 341 ? 6.523 -3.838 -33.773 1.00 88.56 341 GLU A O 1
ATOM 2743 N N . PRO A 1 342 ? 4.664 -3.756 -35.031 1.00 88.31 342 PRO A N 1
ATOM 2744 C CA . PRO A 1 342 ? 5.280 -2.947 -36.078 1.00 88.31 342 PRO A CA 1
ATOM 2745 C C . PRO A 1 342 ? 5.950 -1.684 -35.523 1.00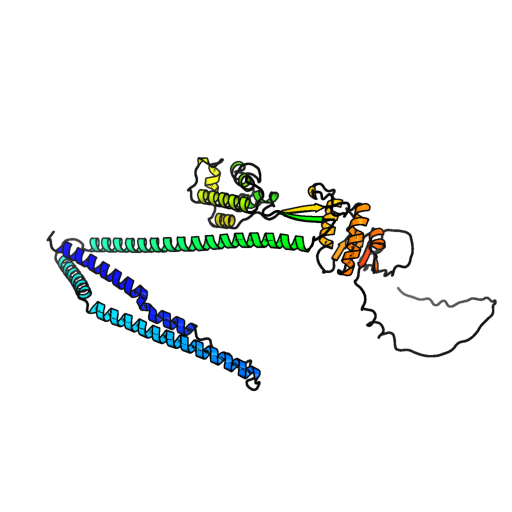 88.31 342 PRO A C 1
ATOM 2747 O O . PRO A 1 342 ? 5.322 -0.899 -34.814 1.00 88.31 342 PRO A O 1
ATOM 2750 N N . LEU A 1 343 ? 7.221 -1.479 -35.868 1.00 88.00 343 LEU A N 1
ATOM 2751 C CA . LEU A 1 343 ? 8.020 -0.346 -35.406 1.00 88.00 343 LEU A CA 1
ATOM 2752 C C . LEU A 1 343 ? 8.128 0.714 -36.499 1.00 88.00 343 LEU A C 1
ATOM 2754 O O . LEU A 1 343 ? 8.543 0.403 -37.614 1.00 88.00 343 LEU A O 1
ATOM 2758 N N . VAL A 1 344 ? 7.803 1.966 -36.174 1.00 90.00 344 VAL A N 1
ATOM 2759 C CA . VAL A 1 344 ? 8.002 3.116 -37.068 1.00 90.00 344 VAL A CA 1
ATOM 2760 C C . VAL A 1 344 ? 9.122 3.984 -36.509 1.00 90.00 344 VAL A C 1
ATOM 2762 O O . VAL A 1 344 ? 9.020 4.480 -35.391 1.00 90.00 344 VAL A O 1
ATOM 2765 N N . LEU A 1 345 ? 10.187 4.156 -37.287 1.00 87.06 345 LEU A N 1
ATOM 2766 C CA . LEU A 1 345 ? 11.345 4.979 -36.952 1.00 87.06 345 LEU A CA 1
ATOM 2767 C C . LEU A 1 345 ? 11.406 6.156 -37.923 1.00 87.06 345 LEU A C 1
ATOM 2769 O O . LEU A 1 345 ? 11.596 5.944 -39.119 1.00 87.06 345 LEU A O 1
ATOM 2773 N N . ASP A 1 346 ? 11.246 7.378 -37.423 1.00 88.81 346 ASP A N 1
ATOM 2774 C CA . ASP A 1 346 ? 11.415 8.594 -38.222 1.00 88.81 346 ASP A CA 1
ATOM 2775 C C . ASP A 1 346 ? 12.767 9.227 -37.912 1.00 88.81 346 ASP A C 1
ATOM 2777 O O . ASP A 1 346 ? 13.043 9.561 -36.762 1.00 88.81 346 ASP A O 1
ATOM 2781 N N . GLN A 1 347 ? 13.616 9.314 -38.933 1.00 86.69 347 GLN A N 1
ATOM 2782 C CA . GLN A 1 347 ? 14.974 9.847 -38.880 1.00 86.69 347 GLN A CA 1
ATOM 2783 C C . GLN A 1 347 ? 15.803 9.332 -37.685 1.00 86.69 347 GLN A C 1
ATOM 2785 O O . GLN A 1 347 ? 16.369 10.133 -36.937 1.00 86.69 347 GLN A O 1
ATOM 2790 N N . PRO A 1 348 ? 15.922 7.999 -37.486 1.00 83.19 348 PRO A N 1
ATOM 2791 C CA . PRO A 1 348 ? 16.723 7.454 -36.389 1.00 83.19 348 PRO A CA 1
ATOM 2792 C C . PRO A 1 348 ? 18.208 7.860 -36.459 1.00 83.19 348 PRO A C 1
ATOM 2794 O O . PRO A 1 348 ? 18.921 7.678 -35.477 1.00 83.19 348 PRO A O 1
ATOM 2797 N N . GLU A 1 349 ? 18.687 8.371 -37.600 1.00 81.62 349 GLU A N 1
ATOM 2798 C CA . GLU A 1 349 ? 20.071 8.779 -37.849 1.00 81.62 349 GLU A CA 1
ATOM 2799 C C . GLU A 1 349 ? 20.462 10.201 -37.421 1.00 81.62 349 GLU A C 1
ATOM 2801 O O . GLU A 1 349 ? 21.660 10.461 -37.350 1.00 81.62 349 GLU A O 1
ATOM 2806 N N . ASP A 1 350 ? 19.520 11.117 -37.179 1.00 81.62 350 ASP A N 1
ATOM 2807 C CA . ASP A 1 350 ? 19.821 12.563 -37.143 1.00 81.62 350 ASP A CA 1
ATOM 2808 C C . ASP A 1 350 ? 20.821 12.963 -36.036 1.00 81.62 350 ASP A C 1
ATOM 2810 O O . ASP A 1 350 ? 21.631 13.868 -36.235 1.00 81.62 350 ASP A O 1
ATOM 2814 N N . ASP A 1 351 ? 20.827 12.248 -34.905 1.00 75.06 351 ASP A N 1
ATOM 2815 C CA . ASP A 1 351 ? 21.763 12.479 -33.795 1.00 75.06 351 ASP A CA 1
ATOM 2816 C C . ASP A 1 351 ? 22.961 11.513 -33.790 1.00 75.06 351 ASP A C 1
ATOM 2818 O O . ASP A 1 351 ? 23.806 11.578 -32.897 1.00 75.06 351 ASP A O 1
ATOM 2822 N N . LEU A 1 352 ? 23.051 10.585 -34.748 1.00 73.50 352 LEU A N 1
ATOM 2823 C CA . LEU A 1 352 ? 24.022 9.491 -34.729 1.00 73.50 352 LEU A CA 1
ATOM 2824 C C . LEU A 1 352 ? 25.225 9.768 -35.631 1.00 73.50 352 LEU A C 1
ATOM 2826 O O . LEU A 1 352 ? 25.098 10.231 -36.761 1.00 73.50 352 LEU A O 1
ATOM 2830 N N . ASP A 1 353 ? 26.425 9.434 -35.148 1.00 72.69 353 ASP A N 1
ATOM 2831 C CA . ASP A 1 353 ? 27.615 9.502 -35.992 1.00 72.69 353 ASP A CA 1
ATOM 2832 C C . ASP A 1 353 ? 27.609 8.384 -37.056 1.00 72.69 353 ASP A C 1
ATOM 2834 O O . ASP A 1 353 ? 27.006 7.321 -36.888 1.00 72.69 353 ASP A O 1
ATOM 2838 N N . ASN A 1 354 ? 28.310 8.603 -38.171 1.00 67.38 354 ASN A N 1
ATOM 2839 C CA . ASN A 1 354 ? 28.338 7.655 -39.291 1.00 67.38 354 ASN A CA 1
ATOM 2840 C C . ASN A 1 354 ? 28.844 6.249 -38.906 1.00 67.38 354 ASN A C 1
ATOM 2842 O O . ASN A 1 354 ? 28.474 5.266 -39.551 1.00 67.38 354 ASN A O 1
ATOM 2846 N N . HIS A 1 355 ? 29.676 6.130 -37.867 1.00 68.50 355 HIS A N 1
ATOM 2847 C CA . HIS A 1 355 ? 30.226 4.850 -37.424 1.00 68.50 355 HIS A CA 1
ATOM 2848 C C . HIS A 1 355 ? 29.216 4.057 -36.575 1.00 68.50 355 HIS A C 1
ATOM 2850 O O . HIS A 1 355 ? 29.085 2.839 -36.734 1.00 68.50 355 HIS A O 1
ATOM 2856 N N . LEU A 1 356 ? 28.464 4.746 -35.715 1.00 67.81 356 LEU A N 1
ATOM 2857 C CA . LEU A 1 356 ? 27.364 4.226 -34.908 1.00 67.81 356 LEU A CA 1
ATOM 2858 C C . LEU A 1 356 ? 26.159 3.875 -35.785 1.00 67.81 356 LEU A C 1
ATOM 2860 O O . LEU A 1 356 ? 25.567 2.813 -35.591 1.00 67.81 356 LEU A O 1
ATOM 2864 N N . ILE A 1 357 ? 25.854 4.680 -36.810 1.00 67.69 357 ILE A N 1
ATOM 2865 C CA . ILE A 1 357 ? 24.808 4.365 -37.797 1.00 67.69 357 ILE A CA 1
ATOM 2866 C C . ILE A 1 357 ? 25.060 2.987 -38.420 1.00 67.69 357 ILE A C 1
ATOM 2868 O O . ILE A 1 357 ? 24.167 2.138 -38.467 1.00 67.69 357 ILE A O 1
ATOM 2872 N N . TYR A 1 358 ? 26.290 2.729 -38.869 1.00 68.62 358 TYR A N 1
ATOM 2873 C CA . TYR A 1 358 ? 26.609 1.476 -39.547 1.00 68.62 358 TYR A CA 1
ATOM 2874 C C . TYR A 1 358 ? 26.689 0.280 -38.590 1.00 68.62 358 TYR A C 1
ATOM 2876 O O . TYR A 1 358 ? 26.138 -0.786 -38.865 1.00 68.62 358 TYR A O 1
ATOM 2884 N N . ASN A 1 359 ? 27.386 0.419 -37.463 1.00 67.62 359 ASN A N 1
ATOM 2885 C CA . ASN A 1 359 ? 27.659 -0.731 -36.604 1.00 67.62 359 ASN A CA 1
ATOM 2886 C C . ASN A 1 359 ? 26.512 -1.096 -35.666 1.00 67.62 359 ASN A C 1
ATOM 2888 O O . ASN A 1 359 ? 26.413 -2.267 -35.302 1.00 67.62 359 ASN A O 1
ATOM 2892 N N . LEU A 1 360 ? 25.677 -0.135 -35.270 1.00 68.12 360 LEU A N 1
ATOM 2893 C CA . LEU A 1 360 ? 24.600 -0.352 -34.307 1.00 68.12 360 LEU A CA 1
ATOM 2894 C C . LEU A 1 360 ? 23.246 -0.456 -35.010 1.00 68.12 360 LEU A C 1
ATOM 2896 O O . LEU A 1 360 ? 22.581 -1.479 -34.876 1.00 68.12 360 LEU A O 1
ATOM 2900 N N . ILE A 1 361 ? 22.867 0.535 -35.824 1.00 75.19 361 ILE A N 1
ATOM 2901 C CA . ILE A 1 361 ? 21.531 0.550 -36.442 1.00 75.19 361 ILE A CA 1
ATOM 2902 C C . ILE A 1 361 ? 21.412 -0.529 -37.512 1.00 75.19 361 ILE A C 1
ATOM 2904 O O . ILE A 1 361 ? 20.511 -1.357 -37.459 1.00 75.19 361 ILE A O 1
ATOM 2908 N N . VAL A 1 362 ? 22.318 -0.544 -38.492 1.00 79.06 362 VAL A N 1
ATOM 2909 C CA . VAL A 1 362 ? 22.179 -1.436 -39.653 1.00 79.06 362 VAL A CA 1
ATOM 2910 C C . VAL A 1 362 ? 22.228 -2.909 -39.244 1.00 79.06 362 VAL A C 1
ATOM 2912 O O . VAL A 1 362 ? 21.414 -3.699 -39.719 1.00 79.06 362 VAL A O 1
ATOM 2915 N N . LYS A 1 363 ? 23.157 -3.294 -38.358 1.00 79.75 363 LYS A N 1
ATOM 2916 C CA . LYS A 1 363 ? 23.258 -4.686 -37.894 1.00 79.75 363 LYS A CA 1
ATOM 2917 C C . LYS A 1 363 ? 21.997 -5.118 -37.147 1.00 79.75 363 LYS A C 1
ATOM 2919 O O . LYS A 1 363 ? 21.421 -6.142 -37.505 1.00 79.75 363 LYS A O 1
ATOM 2924 N N . GLN A 1 364 ? 21.526 -4.310 -36.198 1.00 79.44 364 GLN A N 1
ATOM 2925 C CA . GLN A 1 364 ? 20.329 -4.645 -35.427 1.00 79.44 364 GLN A CA 1
ATOM 2926 C C . GLN A 1 364 ? 19.059 -4.624 -36.279 1.00 79.44 364 GLN A C 1
ATOM 2928 O O . GLN A 1 364 ? 18.251 -5.539 -36.173 1.00 79.44 364 GLN A O 1
ATOM 2933 N N . LEU A 1 365 ? 18.893 -3.656 -37.189 1.00 82.12 365 LEU A N 1
ATOM 2934 C CA . LEU A 1 365 ? 17.752 -3.633 -38.110 1.00 82.12 365 LEU A CA 1
ATOM 2935 C C . LEU A 1 365 ? 17.668 -4.918 -38.942 1.00 82.12 365 LEU A C 1
ATOM 2937 O O . LEU A 1 365 ? 16.573 -5.439 -39.139 1.00 82.12 365 LEU A O 1
ATOM 2941 N N . ARG A 1 366 ? 18.807 -5.457 -39.401 1.00 82.56 366 ARG A N 1
ATOM 2942 C CA . ARG A 1 366 ? 18.844 -6.711 -40.176 1.00 82.56 366 ARG A CA 1
ATOM 2943 C C . ARG A 1 366 ? 18.464 -7.940 -39.360 1.00 82.56 366 ARG A C 1
ATOM 2945 O O . ARG A 1 366 ? 17.945 -8.896 -39.936 1.00 82.56 366 ARG A O 1
ATOM 2952 N N . GLU A 1 367 ? 18.749 -7.941 -38.065 1.00 81.00 367 GLU A N 1
ATOM 2953 C CA . GLU A 1 367 ? 18.351 -9.019 -37.160 1.00 81.00 367 GLU A CA 1
ATOM 2954 C C . GLU A 1 367 ? 16.866 -8.905 -36.816 1.00 81.00 367 GLU A C 1
ATOM 2956 O O . GLU A 1 367 ? 16.111 -9.852 -37.036 1.00 81.00 367 GLU A O 1
ATOM 2961 N N . VAL A 1 368 ? 16.429 -7.715 -36.405 1.00 83.25 368 VAL A N 1
ATOM 2962 C CA . VAL A 1 368 ? 15.065 -7.452 -35.933 1.00 83.25 368 VAL A CA 1
ATOM 2963 C C . VAL A 1 368 ? 14.034 -7.579 -37.055 1.00 83.25 368 VAL A C 1
ATOM 2965 O O . VAL A 1 368 ? 12.964 -8.151 -36.842 1.00 83.25 368 VAL A O 1
ATOM 2968 N N . LYS A 1 369 ? 14.356 -7.163 -38.292 1.00 84.06 369 LYS A N 1
ATOM 2969 C CA . LYS A 1 369 ? 13.429 -7.285 -39.436 1.00 84.06 369 LYS A CA 1
ATOM 2970 C C . LYS A 1 369 ? 13.020 -8.731 -39.763 1.00 84.06 369 LYS A C 1
ATOM 2972 O O . LYS A 1 369 ? 12.041 -8.947 -40.473 1.00 84.06 369 LYS A O 1
ATOM 2977 N N . ARG A 1 370 ? 13.763 -9.729 -39.257 1.00 83.88 370 ARG A N 1
ATOM 2978 C CA . ARG A 1 370 ? 13.464 -11.163 -39.443 1.00 83.88 370 ARG A CA 1
ATOM 2979 C C . ARG A 1 370 ? 12.286 -11.650 -38.613 1.00 83.88 370 ARG A C 1
ATOM 2981 O O . ARG A 1 370 ? 11.767 -12.726 -38.889 1.00 83.88 370 ARG A O 1
ATOM 2988 N N . HIS A 1 371 ? 11.897 -10.918 -37.578 1.00 84.56 371 HIS A N 1
ATOM 2989 C CA . HIS A 1 371 ? 10.782 -11.299 -36.710 1.00 84.56 371 HIS A CA 1
ATOM 2990 C C . HIS A 1 371 ? 9.811 -10.145 -36.440 1.00 84.56 371 HIS A C 1
ATOM 2992 O O . HIS A 1 371 ? 8.688 -10.398 -36.021 1.00 84.56 371 HIS A O 1
ATOM 2998 N N . ARG A 1 372 ? 10.179 -8.905 -36.779 1.00 87.19 372 ARG A N 1
ATOM 2999 C CA . ARG A 1 372 ? 9.377 -7.699 -36.559 1.00 87.19 372 ARG A CA 1
ATOM 3000 C C . ARG A 1 372 ? 9.267 -6.861 -37.832 1.00 87.19 372 ARG A C 1
ATOM 3002 O O . ARG A 1 372 ? 10.243 -6.685 -38.554 1.00 87.19 372 ARG A O 1
ATOM 3009 N N . GLN A 1 373 ? 8.091 -6.296 -38.107 1.00 87.31 373 GLN A N 1
ATOM 3010 C CA . GLN A 1 373 ? 7.941 -5.322 -39.195 1.00 87.31 373 GLN A CA 1
ATOM 3011 C C . GLN A 1 373 ? 8.546 -3.978 -38.787 1.00 87.31 373 GLN A C 1
ATOM 3013 O O . GLN A 1 373 ? 8.209 -3.447 -37.731 1.00 87.31 373 GLN A O 1
ATOM 3018 N N . ILE A 1 374 ? 9.384 -3.401 -39.649 1.00 87.00 374 ILE A N 1
ATOM 3019 C CA . ILE A 1 374 ? 10.015 -2.103 -39.397 1.00 87.00 374 ILE A CA 1
ATOM 3020 C C . ILE A 1 374 ? 9.740 -1.169 -40.574 1.00 87.00 374 ILE A C 1
ATOM 3022 O O . ILE A 1 374 ? 9.943 -1.532 -41.735 1.00 87.00 374 ILE A O 1
ATOM 3026 N N . ILE A 1 375 ? 9.277 0.040 -40.269 1.00 89.44 375 ILE A N 1
ATOM 3027 C CA . ILE A 1 375 ? 9.103 1.135 -41.215 1.00 89.44 375 ILE A CA 1
ATOM 3028 C C . ILE A 1 375 ? 10.085 2.233 -40.830 1.00 89.44 375 ILE A C 1
ATOM 3030 O O . ILE A 1 375 ? 9.977 2.792 -39.745 1.00 89.44 375 ILE A O 1
ATOM 3034 N N . VAL A 1 376 ? 11.038 2.543 -41.704 1.00 87.50 376 VAL A N 1
ATOM 3035 C CA . VAL A 1 376 ? 12.048 3.576 -41.439 1.00 87.50 376 VAL A CA 1
ATOM 3036 C C . VAL A 1 376 ? 11.867 4.723 -42.418 1.00 87.50 376 VAL A C 1
ATOM 3038 O O . VAL A 1 376 ? 11.910 4.507 -43.626 1.00 87.50 376 VAL A O 1
ATOM 3041 N N . VAL A 1 377 ? 11.684 5.937 -41.913 1.00 89.38 377 VAL A N 1
ATOM 3042 C CA . VAL A 1 377 ? 11.753 7.169 -42.699 1.00 89.38 377 VAL A CA 1
ATOM 3043 C C . VAL A 1 377 ? 13.162 7.716 -42.539 1.00 89.38 377 VAL A C 1
ATOM 3045 O O . VAL A 1 377 ? 13.560 8.101 -41.449 1.00 89.38 377 VAL A O 1
ATOM 3048 N N . THR A 1 378 ? 13.943 7.700 -43.612 1.00 85.69 378 THR A N 1
ATOM 3049 C CA . THR A 1 378 ? 15.356 8.094 -43.563 1.00 85.69 378 THR A CA 1
ATOM 3050 C C . THR A 1 378 ? 15.745 8.885 -44.804 1.00 85.69 378 THR A C 1
ATOM 3052 O O . THR A 1 378 ? 15.164 8.721 -45.885 1.00 85.69 378 THR A O 1
ATOM 3055 N N . HIS A 1 379 ? 16.736 9.758 -44.645 1.00 84.75 379 HIS A N 1
ATOM 3056 C CA . HIS A 1 379 ? 17.434 10.411 -45.752 1.00 84.75 379 HIS A CA 1
ATOM 3057 C C . HIS A 1 379 ? 18.820 9.787 -46.002 1.00 84.75 379 HIS A C 1
ATOM 3059 O O . HIS A 1 379 ? 19.479 10.105 -46.996 1.00 84.75 379 HIS A O 1
ATOM 3065 N N . ASN A 1 380 ? 19.258 8.869 -45.134 1.00 81.81 380 ASN A N 1
ATOM 3066 C CA . ASN A 1 380 ? 20.551 8.213 -45.215 1.00 81.81 380 ASN A CA 1
ATOM 3067 C C . ASN A 1 380 ? 20.489 6.942 -46.078 1.00 81.81 380 ASN A C 1
ATOM 3069 O O . ASN A 1 380 ? 19.984 5.890 -45.676 1.00 81.81 380 ASN A O 1
ATOM 3073 N N . ALA A 1 381 ? 21.087 7.016 -47.269 1.00 80.38 381 ALA A N 1
ATOM 3074 C CA . ALA A 1 381 ? 21.149 5.895 -48.206 1.00 80.38 381 ALA A CA 1
ATOM 3075 C C . ALA A 1 381 ? 21.854 4.651 -47.629 1.00 80.38 381 ALA A C 1
ATOM 3077 O O . ALA A 1 381 ? 21.553 3.537 -48.057 1.00 80.38 381 ALA A O 1
ATOM 3078 N N . HIS A 1 382 ? 22.754 4.800 -46.648 1.00 78.88 382 HIS A N 1
ATOM 3079 C CA . HIS A 1 382 ? 23.409 3.658 -46.007 1.00 78.88 382 HIS A CA 1
ATOM 3080 C C . HIS A 1 382 ? 22.436 2.807 -45.188 1.00 78.88 382 HIS A C 1
ATOM 3082 O O . HIS A 1 382 ? 22.605 1.590 -45.168 1.00 78.88 382 HIS A O 1
ATOM 3088 N N . ILE A 1 383 ? 21.408 3.400 -44.570 1.00 82.38 383 ILE A N 1
ATOM 3089 C CA . ILE A 1 383 ? 20.364 2.638 -43.868 1.00 82.38 383 ILE A CA 1
ATOM 3090 C C . ILE A 1 383 ? 19.540 1.837 -44.879 1.00 82.38 383 ILE A C 1
ATOM 3092 O O . ILE A 1 383 ? 19.298 0.653 -44.670 1.00 82.38 383 ILE A O 1
ATOM 3096 N N . VAL A 1 384 ? 19.178 2.444 -46.012 1.00 81.56 384 VAL A N 1
ATOM 3097 C CA . VAL A 1 384 ? 18.391 1.784 -47.068 1.00 81.56 384 VAL A CA 1
ATOM 3098 C C . VAL A 1 384 ? 19.159 0.618 -47.698 1.00 81.56 384 VAL A C 1
ATOM 3100 O O . VAL A 1 384 ? 18.629 -0.484 -47.831 1.00 81.56 384 VAL A O 1
ATOM 3103 N N . VAL A 1 385 ? 20.415 0.856 -48.090 1.00 80.56 385 VAL A N 1
ATOM 3104 C CA . VAL A 1 385 ? 21.230 -0.129 -48.815 1.00 80.56 385 VAL A CA 1
ATOM 3105 C C . VAL A 1 385 ? 21.753 -1.208 -47.874 1.00 80.56 385 VAL A C 1
ATOM 3107 O O . VAL A 1 385 ? 21.580 -2.392 -48.145 1.00 80.56 385 VAL A O 1
ATOM 3110 N N . ASN A 1 386 ? 22.375 -0.827 -46.755 1.00 80.62 386 ASN A N 1
ATOM 3111 C CA . ASN A 1 386 ? 23.016 -1.801 -45.872 1.00 80.62 386 ASN A CA 1
ATOM 3112 C C . ASN A 1 386 ? 22.025 -2.450 -44.899 1.00 80.62 386 ASN A C 1
ATOM 3114 O O . ASN A 1 386 ? 22.253 -3.583 -44.479 1.00 80.62 386 ASN A O 1
ATOM 3118 N N . GLY A 1 387 ? 20.922 -1.768 -44.569 1.00 78.12 387 GLY A N 1
ATOM 3119 C CA . GLY A 1 387 ? 19.792 -2.344 -43.831 1.00 78.12 387 GLY A CA 1
ATOM 3120 C C . GLY A 1 387 ? 18.981 -3.352 -44.650 1.00 78.12 387 GLY A C 1
ATOM 3121 O O . GLY A 1 387 ? 18.137 -4.044 -44.084 1.00 78.12 387 GLY A O 1
ATOM 3122 N N . ASP A 1 388 ? 19.294 -3.493 -45.945 1.00 83.69 388 ASP A N 1
ATOM 3123 C CA . ASP A 1 388 ? 18.717 -4.480 -46.857 1.00 83.69 388 ASP A CA 1
ATOM 3124 C C . ASP A 1 388 ? 17.199 -4.290 -47.013 1.00 83.69 388 ASP A C 1
ATOM 3126 O O . ASP A 1 388 ? 16.393 -5.116 -46.595 1.00 83.69 388 ASP A O 1
ATOM 3130 N N . ALA A 1 389 ? 16.815 -3.137 -47.563 1.00 83.81 389 ALA A N 1
ATOM 3131 C CA . ALA A 1 389 ? 15.424 -2.735 -47.712 1.00 83.81 389 ALA A CA 1
ATOM 3132 C C . ALA A 1 389 ? 14.593 -3.614 -48.663 1.00 83.81 389 ALA A C 1
ATOM 3134 O O . ALA A 1 389 ? 14.848 -3.617 -49.867 1.00 83.81 389 ALA A O 1
ATOM 3135 N N . GLU A 1 390 ? 13.527 -4.264 -48.169 1.00 85.81 390 GLU A N 1
ATOM 3136 C CA . GLU A 1 390 ? 12.616 -5.044 -49.027 1.00 85.81 390 GLU A CA 1
ATOM 3137 C C . GLU A 1 390 ? 11.690 -4.164 -49.886 1.00 85.81 390 GLU A C 1
ATOM 3139 O O . GLU A 1 390 ? 11.389 -4.505 -51.035 1.00 85.81 390 GLU A O 1
ATOM 3144 N N . LEU A 1 391 ? 11.226 -3.029 -49.354 1.00 85.19 391 LEU A N 1
ATOM 3145 C CA . LEU A 1 391 ? 10.433 -2.042 -50.088 1.00 85.19 391 LEU A CA 1
ATOM 3146 C C . LEU A 1 391 ? 10.944 -0.632 -49.808 1.00 85.19 391 LEU A C 1
ATOM 3148 O O . LEU A 1 391 ? 11.028 -0.200 -48.663 1.00 85.19 391 LEU A O 1
ATOM 3152 N N . VAL A 1 392 ? 11.202 0.104 -50.884 1.00 85.50 392 VAL A N 1
ATOM 3153 C CA . VAL A 1 392 ? 11.621 1.504 -50.853 1.00 85.50 392 VAL A CA 1
ATOM 3154 C C . VAL A 1 392 ? 10.517 2.362 -51.457 1.00 85.50 392 VAL A C 1
ATOM 3156 O O . VAL A 1 392 ? 10.181 2.230 -52.636 1.00 85.50 392 VAL A O 1
ATOM 3159 N N . VAL A 1 393 ? 9.942 3.236 -50.634 1.00 84.62 393 VAL A N 1
ATOM 3160 C CA . VAL A 1 393 ? 8.965 4.251 -51.030 1.00 84.62 393 VAL A CA 1
ATOM 3161 C C . VAL A 1 393 ? 9.664 5.598 -51.063 1.00 84.62 393 VAL A C 1
ATOM 3163 O O . VAL A 1 393 ? 10.055 6.129 -50.029 1.00 84.62 393 VAL A O 1
ATOM 3166 N N . ALA A 1 394 ? 9.822 6.161 -52.253 1.00 81.81 394 ALA A N 1
ATOM 3167 C CA . ALA A 1 394 ? 10.427 7.474 -52.411 1.00 81.81 394 ALA A CA 1
ATOM 3168 C C . ALA A 1 394 ? 9.336 8.556 -52.342 1.00 81.81 394 ALA A C 1
ATOM 3170 O O . ALA A 1 394 ? 8.415 8.549 -53.158 1.00 81.81 394 ALA A O 1
ATOM 3171 N N . LEU A 1 395 ? 9.429 9.469 -51.370 1.00 77.25 395 LEU A N 1
ATOM 3172 C CA . LEU A 1 395 ? 8.516 10.605 -51.233 1.00 77.25 395 LEU A CA 1
ATOM 3173 C C . LEU A 1 395 ? 9.119 11.842 -51.901 1.00 77.25 395 LEU A C 1
ATOM 3175 O O . LEU A 1 395 ? 10.207 12.290 -51.529 1.00 77.25 395 LEU A O 1
ATOM 3179 N N . ARG A 1 396 ? 8.386 12.417 -52.859 1.00 75.88 396 ARG A N 1
ATOM 3180 C CA . ARG A 1 396 ? 8.726 13.681 -53.519 1.00 75.88 396 ARG A CA 1
ATOM 3181 C C . ARG A 1 396 ? 7.758 14.767 -53.068 1.00 75.88 396 ARG A C 1
ATOM 3183 O O . ARG A 1 396 ? 6.549 14.567 -53.078 1.00 75.88 396 ARG A O 1
ATOM 3190 N N . ARG A 1 397 ? 8.285 15.937 -52.708 1.00 67.44 397 ARG A N 1
ATOM 3191 C CA . ARG A 1 397 ? 7.463 17.133 -52.508 1.00 67.44 397 ARG A CA 1
ATOM 3192 C C . ARG A 1 397 ? 7.266 17.820 -53.856 1.00 67.44 397 ARG A C 1
ATOM 3194 O O . ARG A 1 397 ? 8.229 18.337 -54.419 1.00 67.44 397 ARG A O 1
ATOM 3201 N N . GLU A 1 398 ? 6.038 17.844 -54.361 1.00 64.44 398 GLU A N 1
ATOM 3202 C CA . GLU A 1 398 ? 5.684 18.727 -55.471 1.00 64.44 398 GLU A CA 1
ATOM 3203 C C . GLU A 1 398 ? 5.619 20.170 -54.973 1.00 64.44 398 GLU A C 1
ATOM 3205 O O . GLU A 1 398 ? 4.912 20.508 -54.021 1.00 64.44 398 GLU A O 1
ATOM 3210 N N . ALA A 1 399 ? 6.401 21.040 -55.600 1.00 55.44 399 ALA A N 1
ATOM 3211 C CA . ALA A 1 399 ? 6.391 22.462 -55.311 1.00 55.44 399 ALA A CA 1
ATOM 3212 C C . ALA A 1 399 ? 5.299 23.162 -56.135 1.00 55.44 399 ALA A C 1
ATOM 3214 O O . ALA A 1 399 ? 5.631 23.972 -56.987 1.00 55.44 399 ALA A O 1
ATOM 3215 N N . ALA A 1 400 ? 4.015 22.848 -55.906 1.00 48.00 400 ALA A N 1
ATOM 3216 C CA . ALA A 1 400 ? 2.894 23.754 -56.196 1.00 48.00 400 ALA A CA 1
ATOM 3217 C C . ALA A 1 400 ? 1.524 23.187 -55.772 1.00 48.00 400 ALA A C 1
ATOM 3219 O O . ALA A 1 400 ? 1.079 22.168 -56.277 1.00 48.00 400 ALA A O 1
ATOM 3220 N N . ARG A 1 401 ? 0.830 24.001 -54.962 1.00 42.56 401 ARG A N 1
ATOM 3221 C CA . ARG A 1 401 ? -0.621 24.082 -54.692 1.00 42.56 401 ARG A CA 1
ATOM 3222 C C . ARG A 1 401 ? -1.270 23.005 -53.803 1.00 42.56 401 ARG A C 1
ATOM 3224 O O . ARG A 1 401 ? -1.207 21.810 -54.028 1.00 42.56 401 ARG A O 1
ATOM 3231 N N . HIS A 1 402 ? -1.909 23.538 -52.758 1.00 47.88 402 HIS A N 1
ATOM 3232 C CA . HIS A 1 402 ? -2.796 22.929 -51.769 1.00 47.88 402 HIS A CA 1
ATOM 3233 C C . HIS A 1 402 ? -3.403 21.563 -52.141 1.00 47.88 402 HIS A C 1
ATOM 3235 O O . HIS A 1 402 ? -4.160 21.456 -53.097 1.00 47.88 402 HIS A O 1
ATOM 3241 N N . ARG A 1 403 ? -3.157 20.579 -51.259 1.00 45.06 403 ARG A N 1
ATOM 3242 C CA . ARG A 1 403 ? -3.693 19.204 -51.252 1.00 45.06 403 ARG A CA 1
ATOM 3243 C C . ARG A 1 403 ? -3.356 18.375 -52.496 1.00 45.06 403 ARG A C 1
ATOM 3245 O O . ARG A 1 403 ? -4.208 18.145 -53.345 1.00 45.06 403 ARG A O 1
ATOM 3252 N N . SER A 1 404 ? -2.175 17.770 -52.498 1.00 39.56 404 SER A N 1
ATOM 3253 C CA . SER A 1 404 ? -1.929 16.550 -53.268 1.00 39.56 404 SER A CA 1
ATOM 3254 C C . SER A 1 404 ? -1.320 15.475 -52.366 1.00 39.56 404 SER A C 1
ATOM 3256 O O . SER A 1 404 ? -0.415 15.718 -51.567 1.00 39.56 404 SER A O 1
ATOM 3258 N N . VAL A 1 405 ? -1.925 14.290 -52.429 1.00 42.53 405 VAL A N 1
ATOM 3259 C CA . VAL A 1 405 ? -1.489 13.063 -51.754 1.00 42.53 405 VAL A CA 1
ATOM 3260 C C . VAL A 1 405 ? -0.115 12.679 -52.322 1.00 42.53 405 VAL A C 1
ATOM 3262 O O . VAL A 1 405 ? 0.048 12.755 -53.539 1.00 42.53 405 VAL A O 1
ATOM 3265 N N . PRO A 1 406 ? 0.877 12.285 -51.500 1.00 43.72 406 PRO A N 1
ATOM 3266 C CA . PRO A 1 406 ? 2.203 11.941 -52.003 1.00 43.72 406 PRO A CA 1
ATOM 3267 C C . PRO A 1 406 ? 2.133 10.797 -53.023 1.00 43.72 406 PRO A C 1
ATOM 3269 O O . PRO A 1 406 ? 1.587 9.730 -52.743 1.00 43.72 406 PRO A O 1
ATOM 3272 N N . GLU A 1 407 ? 2.708 11.021 -54.204 1.00 41.00 407 GLU A N 1
ATOM 3273 C CA . GLU A 1 407 ? 2.843 10.008 -55.246 1.00 41.00 407 GLU A CA 1
ATOM 3274 C C . GLU A 1 407 ? 3.845 8.934 -54.780 1.00 41.00 407 GLU A C 1
ATOM 3276 O O . GLU A 1 407 ? 5.026 9.202 -54.545 1.00 41.00 407 GLU A O 1
ATOM 3281 N N . VAL A 1 408 ? 3.363 7.705 -54.574 1.00 45.84 408 VAL A N 1
ATOM 3282 C CA . VAL A 1 408 ? 4.163 6.576 -54.077 1.00 45.84 408 VAL A CA 1
ATOM 3283 C C . VAL A 1 408 ? 4.903 5.938 -55.251 1.00 45.84 408 VAL A C 1
ATOM 3285 O O . VAL A 1 408 ? 4.368 5.067 -55.938 1.00 45.84 408 VAL A O 1
ATOM 3288 N N . CYS A 1 409 ? 6.162 6.313 -55.470 1.00 43.28 409 CYS A N 1
ATOM 3289 C CA . CYS A 1 409 ? 7.005 5.626 -56.448 1.00 43.28 409 CYS A CA 1
ATOM 3290 C C . CYS A 1 409 ? 7.496 4.289 -55.852 1.00 43.28 409 CYS A C 1
ATOM 3292 O O . CYS A 1 409 ? 8.456 4.260 -55.079 1.00 43.28 409 CYS A O 1
ATOM 3294 N N . ARG A 1 410 ? 6.822 3.169 -56.165 1.00 43.41 410 ARG A N 1
ATOM 3295 C CA . ARG A 1 410 ? 7.269 1.814 -55.780 1.00 43.41 410 ARG A CA 1
ATOM 3296 C C . ARG A 1 410 ? 8.361 1.344 -56.740 1.00 43.41 410 ARG A C 1
ATOM 3298 O O . ARG A 1 410 ? 8.058 0.809 -57.803 1.00 43.41 410 ARG A O 1
ATOM 3305 N N . LYS A 1 411 ? 9.631 1.499 -56.365 1.00 43.69 411 LYS A N 1
ATOM 3306 C CA . LYS A 1 411 ? 10.746 0.858 -57.079 1.00 43.69 411 LYS A CA 1
ATOM 3307 C C . LYS A 1 411 ? 11.204 -0.390 -56.325 1.00 43.69 411 LYS A C 1
ATOM 3309 O O . LYS A 1 411 ? 11.597 -0.310 -55.167 1.00 43.69 411 LYS A O 1
ATOM 3314 N N . ARG A 1 412 ? 11.186 -1.543 -57.002 1.00 37.81 412 ARG A N 1
ATOM 3315 C CA . ARG A 1 412 ? 11.933 -2.743 -56.589 1.00 37.81 412 ARG A CA 1
ATOM 3316 C C . ARG A 1 412 ? 13.378 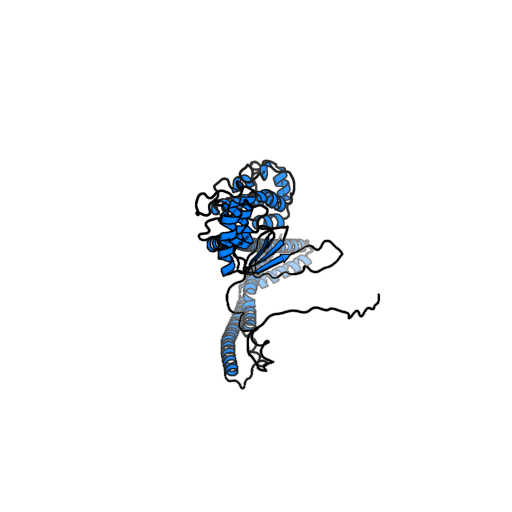-2.519 -57.042 1.00 37.81 412 ARG A C 1
ATOM 3318 O O . ARG A 1 412 ? 13.607 -2.299 -58.229 1.00 37.81 412 ARG A O 1
ATOM 3325 N N . LEU A 1 413 ? 14.329 -2.444 -56.113 1.00 40.12 413 LEU A N 1
ATOM 3326 C CA . LEU A 1 413 ? 15.687 -1.993 -56.425 1.00 40.12 413 LEU A CA 1
ATOM 3327 C C . LEU A 1 413 ? 16.487 -3.065 -57.184 1.00 40.12 413 LEU A C 1
ATOM 3329 O O . LEU A 1 413 ? 17.005 -3.999 -56.588 1.00 40.12 413 LEU A O 1
ATOM 3333 N N . TYR A 1 414 ? 16.665 -2.848 -58.488 1.00 32.41 414 TYR A N 1
ATOM 3334 C CA . TYR A 1 414 ? 17.909 -3.160 -59.192 1.00 32.41 414 TYR A CA 1
ATOM 3335 C C . TYR A 1 414 ? 18.457 -1.850 -59.762 1.00 32.41 414 TYR A C 1
ATOM 3337 O O . TYR A 1 414 ? 17.840 -1.273 -60.648 1.00 32.41 414 TYR A O 1
ATOM 3345 N N . GLY A 1 415 ? 19.592 -1.393 -59.219 1.00 38.31 415 GLY A N 1
ATOM 3346 C CA . GLY A 1 415 ? 20.511 -0.407 -59.802 1.00 38.31 415 GLY A CA 1
ATOM 3347 C C . GLY A 1 415 ? 19.971 0.994 -60.132 1.00 38.31 415 GLY A C 1
ATOM 3348 O O . GLY A 1 415 ? 19.120 1.156 -60.994 1.00 38.31 415 GLY A O 1
ATOM 3349 N N . THR A 1 416 ? 20.552 2.038 -59.528 1.00 31.14 416 THR A N 1
ATOM 3350 C CA . THR A 1 416 ? 21.213 3.184 -60.211 1.00 31.14 416 THR A CA 1
ATOM 3351 C C . THR A 1 416 ? 21.464 4.364 -59.266 1.00 31.14 416 THR A C 1
ATOM 3353 O O . THR A 1 416 ? 20.786 4.549 -58.260 1.00 31.14 416 THR A O 1
ATOM 3356 N N . ARG A 1 417 ? 22.529 5.109 -59.595 1.00 38.25 417 ARG A N 1
ATOM 3357 C CA . ARG A 1 417 ? 23.183 6.192 -58.846 1.00 38.25 417 ARG A CA 1
ATOM 3358 C C . ARG A 1 417 ? 22.505 7.563 -59.048 1.00 38.25 417 ARG A C 1
ATOM 3360 O O . ARG A 1 417 ? 21.976 7.830 -60.121 1.00 38.25 417 ARG A O 1
ATOM 3367 N N . SER A 1 418 ? 22.765 8.452 -58.078 1.00 32.62 418 SER A N 1
ATOM 3368 C CA . SER A 1 418 ? 22.706 9.939 -58.068 1.00 32.62 418 SER A CA 1
ATOM 3369 C C . SER A 1 418 ? 21.430 10.660 -57.551 1.00 32.62 418 SER A C 1
ATOM 3371 O O . SER A 1 418 ? 20.310 10.251 -57.829 1.00 32.62 418 SER A O 1
ATOM 3373 N N . ALA A 1 419 ? 21.685 11.702 -56.730 1.00 34.00 419 ALA A N 1
ATOM 3374 C CA . ALA A 1 419 ? 20.849 12.564 -55.849 1.00 34.00 419 ALA A CA 1
ATOM 3375 C C . ALA A 1 419 ? 19.728 13.380 -56.570 1.00 34.00 419 ALA A C 1
ATOM 3377 O O . ALA A 1 419 ? 19.824 13.458 -57.793 1.00 34.00 419 ALA A O 1
ATOM 3378 N N . PRO A 1 420 ? 18.692 14.009 -55.924 1.00 30.97 420 PRO A N 1
ATOM 3379 C CA . PRO A 1 420 ? 18.670 14.774 -54.651 1.00 30.97 420 PRO A CA 1
ATOM 3380 C C . PRO A 1 420 ? 17.490 14.474 -53.681 1.00 30.97 420 PRO A C 1
ATOM 3382 O O . PRO A 1 420 ? 16.603 13.696 -54.000 1.00 30.97 420 PRO A O 1
ATOM 3385 N N . SER A 1 421 ? 17.537 15.070 -52.479 1.00 29.55 421 SER A N 1
ATOM 3386 C CA . SER A 1 421 ? 16.657 14.932 -51.290 1.00 29.55 421 SER A CA 1
ATOM 3387 C C . SER A 1 421 ? 15.335 14.150 -51.434 1.00 29.55 421 SER A C 1
ATOM 3389 O O . SER A 1 421 ? 14.260 14.704 -51.663 1.00 29.55 421 SER A O 1
ATOM 3391 N N . TRP A 1 422 ? 15.406 12.847 -51.160 1.00 30.86 422 TRP A N 1
ATOM 3392 C CA . TRP A 1 422 ? 14.244 11.985 -50.946 1.00 30.86 422 TRP A CA 1
ATOM 3393 C C . TRP A 1 422 ? 14.038 11.771 -49.448 1.00 30.86 422 TRP A C 1
ATOM 3395 O O . TRP A 1 422 ? 15.003 11.510 -48.732 1.00 30.86 422 TRP A O 1
ATOM 3405 N N . ARG A 1 423 ? 12.785 11.800 -48.979 1.00 33.56 423 ARG A N 1
ATOM 3406 C CA . ARG A 1 423 ? 12.432 11.030 -47.780 1.00 33.56 423 ARG A CA 1
ATOM 3407 C C . ARG A 1 423 ? 12.088 9.630 -48.249 1.00 33.56 423 ARG A C 1
ATOM 3409 O O . ARG A 1 423 ? 11.150 9.448 -49.026 1.00 33.56 423 ARG A O 1
ATOM 3416 N N . VAL A 1 424 ? 12.895 8.662 -47.843 1.00 38.59 424 VAL A N 1
ATOM 3417 C CA . VAL A 1 424 ? 12.683 7.265 -48.192 1.00 38.59 424 VAL A CA 1
ATOM 3418 C C . VAL A 1 424 ? 11.916 6.609 -47.054 1.00 38.59 424 VAL A C 1
ATOM 3420 O O . VAL A 1 424 ? 12.441 6.479 -45.955 1.00 38.59 424 VAL A O 1
ATOM 3423 N N . GLY A 1 425 ? 10.674 6.208 -47.318 1.00 41.19 425 GLY A N 1
ATOM 3424 C CA . GLY A 1 425 ? 9.926 5.283 -46.477 1.00 41.19 425 GLY A CA 1
ATOM 3425 C C . GLY A 1 425 ? 10.343 3.860 -46.821 1.00 41.19 425 GLY A C 1
ATOM 3426 O O . GLY A 1 425 ? 9.949 3.313 -47.849 1.00 41.19 425 GLY A O 1
ATOM 3427 N N . VAL A 1 426 ? 11.174 3.260 -45.987 1.00 46.75 426 VAL A N 1
ATOM 3428 C CA . VAL A 1 426 ? 11.561 1.860 -46.102 1.00 46.75 426 VAL A CA 1
ATOM 3429 C C . VAL A 1 426 ? 10.514 1.021 -45.388 1.00 46.75 426 VAL A C 1
ATOM 3431 O O . VAL A 1 426 ? 10.240 1.270 -44.221 1.00 46.75 426 VAL A O 1
ATOM 3434 N N . LYS A 1 427 ? 9.939 0.019 -46.051 1.00 38.44 427 LYS A N 1
ATOM 3435 C CA . LYS A 1 427 ? 9.147 -1.023 -45.389 1.00 38.44 427 LYS A CA 1
ATOM 3436 C C . LYS A 1 427 ? 9.936 -2.322 -45.442 1.00 38.44 427 LYS A C 1
ATOM 3438 O O . LYS A 1 427 ? 10.136 -2.870 -46.526 1.00 38.44 427 LYS A O 1
ATOM 3443 N N . LEU A 1 428 ? 10.343 -2.800 -44.271 1.00 38.69 428 LEU A N 1
ATOM 3444 C CA . LEU A 1 428 ? 10.992 -4.091 -44.103 1.00 38.69 428 LEU A CA 1
ATOM 3445 C C . LEU A 1 428 ? 9.944 -5.139 -43.704 1.00 38.69 428 LEU A C 1
ATOM 3447 O O . LEU A 1 428 ? 9.184 -4.914 -42.759 1.00 38.69 428 LEU A O 1
ATOM 3451 N N . SER A 1 429 ? 9.817 -6.241 -44.452 1.00 32.69 429 SER A N 1
ATOM 3452 C CA . SER A 1 429 ? 8.747 -7.244 -44.266 1.00 32.69 429 SER A CA 1
ATOM 3453 C C . SER A 1 429 ? 9.285 -8.672 -44.238 1.00 32.69 429 SER A C 1
ATOM 3455 O O . SER A 1 429 ? 10.130 -9.028 -45.052 1.00 32.69 429 SER A O 1
ATOM 3457 N N . ASN A 1 430 ? 8.717 -9.504 -43.360 1.00 30.33 430 ASN A N 1
ATOM 3458 C CA . ASN A 1 430 ? 9.102 -10.902 -43.178 1.00 30.33 430 ASN A CA 1
ATOM 3459 C C . ASN A 1 430 ? 8.631 -11.823 -44.331 1.00 30.33 430 ASN A C 1
ATOM 3461 O O . ASN A 1 430 ? 7.653 -11.525 -45.023 1.00 30.33 430 ASN A O 1
ATOM 3465 N N . ASN A 1 431 ? 9.351 -12.931 -44.528 1.00 38.50 431 ASN A N 1
ATOM 3466 C CA . ASN A 1 431 ? 9.316 -13.826 -45.694 1.00 38.50 431 ASN A CA 1
ATOM 3467 C C . ASN A 1 431 ? 7.970 -14.551 -45.956 1.00 38.50 431 ASN A C 1
ATOM 3469 O O . ASN A 1 431 ? 7.379 -15.140 -45.059 1.00 38.50 431 ASN A O 1
ATOM 3473 N N . GLY A 1 432 ? 7.597 -14.655 -47.242 1.00 39.53 432 GLY A N 1
ATOM 3474 C CA . GLY A 1 432 ? 7.408 -15.971 -47.871 1.00 39.53 432 GLY A CA 1
ATOM 3475 C C . GLY A 1 432 ? 6.054 -16.697 -47.854 1.00 39.53 432 GLY A C 1
ATOM 3476 O O . GLY A 1 432 ? 6.093 -17.910 -47.758 1.00 39.53 432 GLY A O 1
ATOM 3477 N N . THR A 1 433 ? 4.884 -16.062 -48.014 1.00 33.72 433 THR A N 1
ATOM 3478 C CA . THR A 1 433 ? 3.625 -16.798 -48.363 1.00 33.72 433 THR A CA 1
ATOM 3479 C C . THR A 1 433 ? 2.539 -15.964 -49.076 1.00 33.72 433 THR A C 1
ATOM 3481 O O . THR A 1 433 ? 1.376 -16.357 -49.127 1.00 33.72 433 THR A O 1
ATOM 3484 N N . ALA A 1 434 ? 2.876 -14.832 -49.704 1.00 33.16 434 ALA A N 1
ATOM 3485 C CA . ALA A 1 434 ? 1.898 -13.995 -50.425 1.00 33.16 434 ALA A CA 1
ATOM 3486 C C . ALA A 1 434 ? 1.933 -14.147 -51.962 1.00 33.16 434 ALA A C 1
ATOM 3488 O O . ALA A 1 434 ? 1.457 -13.269 -52.678 1.00 33.16 434 ALA A O 1
ATOM 3489 N N . GLU A 1 435 ? 2.487 -15.245 -52.487 1.00 33.72 435 GLU A N 1
ATOM 3490 C CA . GLU A 1 435 ? 2.590 -15.490 -53.938 1.00 33.72 435 GLU A CA 1
ATOM 3491 C C . GLU A 1 435 ? 1.391 -16.260 -54.533 1.00 33.72 435 GLU A C 1
ATOM 3493 O O . GLU A 1 435 ? 1.232 -16.327 -55.751 1.00 33.72 435 GLU A O 1
ATOM 3498 N N . SER A 1 436 ? 0.494 -16.805 -53.704 1.00 29.59 436 SER A N 1
ATOM 3499 C CA . SER A 1 436 ? -0.581 -17.707 -54.155 1.00 29.59 436 SER A CA 1
ATOM 3500 C C . SER A 1 436 ? -1.969 -17.069 -54.290 1.00 29.59 436 SER A C 1
ATOM 3502 O O . SER A 1 436 ? -2.839 -17.661 -54.921 1.00 29.59 436 SER A O 1
ATOM 3504 N N . ARG A 1 437 ? -2.198 -15.847 -53.787 1.00 31.55 437 ARG A N 1
ATOM 3505 C CA . ARG A 1 437 ? -3.525 -15.190 -53.855 1.00 31.55 437 ARG A CA 1
ATOM 3506 C C . ARG A 1 437 ? -3.724 -14.188 -54.998 1.00 31.55 437 ARG A C 1
ATOM 3508 O O . ARG A 1 437 ? -4.848 -13.756 -55.211 1.00 31.55 437 ARG A O 1
ATOM 3515 N N . TRP A 1 438 ? -2.685 -13.885 -55.780 1.00 30.09 438 TRP A N 1
ATOM 3516 C CA . TRP A 1 438 ? -2.784 -12.978 -56.939 1.00 30.09 438 TRP A CA 1
ATOM 3517 C C . TRP A 1 438 ? -2.757 -13.683 -58.306 1.00 30.09 438 TRP A C 1
ATOM 3519 O O . TRP A 1 438 ? -3.119 -13.073 -59.308 1.00 30.09 438 TRP A O 1
ATOM 3529 N N . ARG A 1 439 ? -2.416 -14.981 -58.372 1.00 30.38 439 ARG A N 1
ATOM 3530 C CA . ARG A 1 439 ? -2.447 -15.757 -59.632 1.00 30.38 439 ARG A CA 1
ATOM 3531 C C . ARG A 1 439 ? -3.861 -16.073 -60.140 1.00 30.38 439 ARG A C 1
ATOM 3533 O O . ARG A 1 439 ? -4.008 -16.417 -61.306 1.00 30.38 439 ARG A O 1
ATOM 3540 N N . SER A 1 440 ? -4.895 -15.915 -59.312 1.00 28.80 440 SER A N 1
ATOM 3541 C CA . SER A 1 440 ? -6.277 -16.261 -59.683 1.00 28.80 440 SER A CA 1
ATOM 3542 C C . SER A 1 440 ? -7.033 -15.165 -60.451 1.00 28.80 440 SER A C 1
ATOM 3544 O O . SER A 1 440 ? -8.186 -15.380 -60.799 1.00 28.80 440 SER A O 1
ATOM 3546 N N . ALA A 1 441 ? -6.411 -14.014 -60.734 1.00 31.94 441 ALA A N 1
ATOM 3547 C CA . ALA A 1 441 ? -7.028 -12.916 -61.494 1.00 31.94 441 ALA A CA 1
ATOM 3548 C C . ALA A 1 441 ? -6.412 -12.703 -62.896 1.00 31.94 441 ALA A C 1
ATOM 3550 O O . ALA A 1 441 ? -6.713 -11.714 -63.553 1.00 31.94 441 ALA A O 1
ATOM 3551 N N . MET A 1 442 ? -5.540 -13.612 -63.356 1.00 32.34 442 MET A N 1
ATOM 3552 C CA . MET A 1 442 ? -4.864 -13.528 -64.666 1.00 32.34 442 MET A CA 1
ATOM 3553 C C . MET A 1 442 ? -5.181 -14.691 -65.625 1.00 32.34 442 MET A C 1
ATOM 3555 O O . MET A 1 442 ? -4.554 -14.808 -66.674 1.00 32.34 442 MET A O 1
ATOM 3559 N N . CYS A 1 443 ? -6.156 -15.544 -65.311 1.00 30.39 443 CYS A N 1
ATOM 3560 C CA . CYS A 1 443 ? -6.666 -16.547 -66.249 1.00 30.39 443 CYS A CA 1
ATOM 3561 C C . CYS A 1 443 ? -8.097 -16.194 -66.646 1.00 30.39 443 CYS A C 1
ATOM 3563 O O . CYS A 1 443 ? -9.018 -16.646 -65.988 1.00 30.39 443 CYS A O 1
ATOM 3565 N N . ASP A 1 444 ? -8.243 -15.365 -67.682 1.00 26.09 444 ASP A N 1
ATOM 3566 C CA . ASP A 1 444 ? -9.320 -15.478 -68.677 1.00 26.09 444 ASP A CA 1
ATOM 3567 C C . ASP A 1 444 ? -9.044 -14.540 -69.864 1.00 26.09 444 ASP A C 1
ATOM 3569 O O . ASP A 1 444 ? -9.439 -13.377 -69.889 1.00 26.09 444 ASP A O 1
ATOM 3573 N N . SER A 1 445 ? -8.256 -15.048 -70.820 1.00 26.61 445 SER A N 1
ATOM 3574 C CA . SER A 1 445 ? -8.374 -14.837 -72.281 1.00 26.61 445 SER A CA 1
ATOM 3575 C C . SER A 1 445 ? -7.118 -15.362 -73.004 1.00 26.61 445 SER A C 1
ATOM 3577 O O . SER A 1 445 ? -6.211 -14.636 -73.395 1.00 26.61 445 SER A O 1
ATOM 3579 N N . ARG A 1 446 ? -7.072 -16.688 -73.176 1.00 27.70 446 ARG A N 1
ATOM 3580 C CA . ARG A 1 446 ? -6.447 -17.368 -74.333 1.00 27.70 446 ARG A CA 1
ATOM 3581 C C . ARG A 1 446 ? -7.448 -17.233 -75.499 1.00 27.70 446 ARG A C 1
ATOM 3583 O O . ARG A 1 446 ? -8.639 -17.259 -75.224 1.00 27.70 446 ARG A O 1
ATOM 3590 N N . ASN A 1 447 ? -7.150 -17.066 -76.785 1.00 26.53 447 ASN A N 1
ATOM 3591 C CA . ASN A 1 447 ? -6.137 -17.555 -77.731 1.00 26.53 447 ASN A CA 1
ATOM 3592 C C . ASN A 1 447 ? -6.153 -16.553 -78.928 1.00 26.53 447 ASN A C 1
ATOM 3594 O O . ASN A 1 447 ? -7.096 -15.778 -79.040 1.00 26.53 447 ASN A O 1
ATOM 3598 N N . VAL A 1 448 ? -5.182 -16.480 -79.845 1.00 27.55 448 VAL A N 1
ATOM 3599 C CA . VAL A 1 448 ? -5.030 -17.370 -81.016 1.00 27.55 448 VAL A CA 1
ATOM 3600 C C . VAL A 1 448 ? -3.679 -17.082 -81.707 1.00 27.55 448 VAL A C 1
ATOM 3602 O O . VAL A 1 448 ? -3.192 -15.956 -81.727 1.00 27.55 448 VAL A O 1
ATOM 3605 N N . SER A 1 449 ? -3.112 -18.173 -82.215 1.00 27.20 449 SER A N 1
ATOM 3606 C CA . SER A 1 449 ? -1.938 -18.429 -83.062 1.00 27.20 449 SER A CA 1
ATOM 3607 C C . SER A 1 449 ? -1.586 -17.419 -84.169 1.00 27.20 449 SER A C 1
ATOM 3609 O O . SER A 1 449 ? -2.459 -16.985 -84.908 1.00 27.20 449 SER A O 1
ATOM 3611 N N . ASP A 1 450 ? -0.295 -17.108 -84.349 1.00 25.97 450 ASP A N 1
ATOM 3612 C CA . ASP A 1 450 ? 0.596 -17.732 -85.354 1.00 25.97 450 ASP A CA 1
ATOM 3613 C C . ASP A 1 450 ? 1.927 -16.956 -85.502 1.00 25.97 450 ASP A C 1
ATOM 3615 O O . ASP A 1 450 ? 1.985 -15.730 -85.476 1.00 25.97 450 ASP A O 1
ATOM 3619 N N . SER A 1 451 ? 3.022 -17.702 -85.649 1.00 23.69 451 SER A N 1
ATOM 3620 C CA . SER A 1 451 ? 4.319 -17.285 -86.232 1.00 23.69 451 SER A CA 1
ATOM 3621 C C . SER A 1 451 ? 4.372 -17.885 -87.658 1.00 23.69 451 SER A C 1
ATOM 3623 O O . SER A 1 451 ? 3.663 -18.877 -87.836 1.00 23.69 451 SER A O 1
ATOM 3625 N N . PRO A 1 452 ? 5.192 -17.442 -88.654 1.00 35.69 452 PRO A N 1
ATOM 3626 C CA . PRO A 1 452 ? 6.636 -17.174 -88.494 1.00 35.69 452 PRO A CA 1
ATOM 3627 C C . PRO A 1 452 ? 7.308 -16.162 -89.473 1.00 35.69 452 PRO A C 1
ATOM 3629 O O . PRO A 1 452 ? 6.748 -15.755 -90.481 1.00 35.69 452 PRO A O 1
ATOM 3632 N N . GLY A 1 453 ? 8.596 -15.863 -89.226 1.00 24.84 453 GLY A N 1
ATOM 3633 C CA . GLY A 1 453 ? 9.614 -15.854 -90.298 1.00 24.84 453 GLY A CA 1
ATOM 3634 C C . GLY A 1 453 ? 10.161 -14.523 -90.858 1.00 24.84 453 GLY A C 1
ATOM 3635 O O . GLY A 1 453 ? 9.563 -13.913 -91.727 1.00 24.84 453 GLY A O 1
ATOM 3636 N N . THR A 1 454 ? 11.394 -14.194 -90.441 1.00 25.39 454 THR A N 1
ATOM 3637 C CA . THR A 1 454 ? 12.577 -13.776 -91.252 1.00 25.39 454 THR A CA 1
ATOM 3638 C C . THR A 1 454 ? 12.544 -12.659 -92.329 1.00 25.39 454 THR A C 1
ATOM 3640 O O . THR A 1 454 ? 11.866 -12.747 -93.341 1.00 25.39 454 THR A O 1
ATOM 3643 N N . THR A 1 455 ? 13.541 -11.759 -92.183 1.00 25.89 455 THR A N 1
ATOM 3644 C CA . THR A 1 455 ? 14.372 -11.038 -93.194 1.00 25.89 455 THR A CA 1
ATOM 3645 C C . THR A 1 455 ? 13.797 -9.922 -94.090 1.00 25.89 455 THR A C 1
ATOM 3647 O O . THR A 1 455 ? 12.934 -10.171 -94.914 1.00 25.89 455 THR A O 1
ATOM 3650 N N . HIS A 1 456 ? 14.467 -8.752 -94.009 1.00 25.94 456 HIS A N 1
ATOM 3651 C CA . HIS A 1 456 ? 14.876 -7.771 -95.052 1.00 25.94 456 HIS A CA 1
ATOM 3652 C C . HIS A 1 456 ? 14.539 -6.278 -94.776 1.00 25.94 456 HIS A C 1
ATOM 3654 O O . HIS A 1 456 ? 13.400 -5.899 -94.541 1.00 25.94 456 HIS A O 1
ATOM 3660 N N . ARG A 1 457 ? 15.583 -5.424 -94.841 1.00 22.64 457 ARG A N 1
ATOM 3661 C CA . ARG A 1 457 ? 15.563 -3.969 -95.183 1.00 22.64 457 ARG A CA 1
ATOM 3662 C C . ARG A 1 457 ? 15.011 -3.763 -96.623 1.00 22.64 457 ARG A C 1
ATOM 3664 O O . ARG A 1 457 ? 15.050 -4.767 -97.332 1.00 22.64 457 ARG A O 1
ATOM 3671 N N . PRO A 1 458 ? 14.708 -2.544 -97.162 1.00 36.94 458 PRO A N 1
ATOM 3672 C CA . PRO A 1 458 ? 14.876 -1.151 -96.666 1.00 36.94 458 PRO A CA 1
ATOM 3673 C C . PRO A 1 458 ? 13.686 -0.170 -96.979 1.00 36.94 458 PRO A C 1
ATOM 3675 O O . PRO A 1 458 ? 12.685 -0.557 -97.565 1.00 36.94 458 PRO A O 1
ATOM 3678 N N . SER A 1 459 ? 13.905 1.133 -96.697 1.00 24.44 459 SER A N 1
ATOM 3679 C CA . SER A 1 459 ? 13.492 2.346 -97.470 1.00 24.44 459 SER A CA 1
ATOM 3680 C C . SER A 1 459 ? 12.040 2.877 -97.492 1.00 24.44 459 SER A C 1
ATOM 3682 O O . SER A 1 459 ? 11.092 2.120 -97.632 1.00 24.44 459 SER A O 1
ATOM 3684 N N . GLY A 1 460 ? 11.935 4.221 -97.502 1.00 24.81 460 GLY A N 1
ATOM 3685 C CA . GLY A 1 460 ? 10.791 5.016 -98.000 1.00 24.81 460 GLY A CA 1
ATOM 3686 C C . GLY A 1 460 ? 9.838 5.503 -96.900 1.00 24.81 460 GLY A C 1
ATOM 3687 O O . GLY A 1 460 ? 9.076 4.706 -96.382 1.00 24.81 460 GLY A O 1
ATOM 3688 N N . GLU A 1 461 ? 9.984 6.700 -96.324 1.00 24.39 461 GLU A N 1
ATOM 3689 C CA . GLU A 1 461 ? 9.531 8.015 -96.827 1.00 24.39 461 GLU A CA 1
ATOM 3690 C C . GLU A 1 461 ? 8.002 8.240 -96.726 1.00 24.39 461 GLU A C 1
ATOM 3692 O O . GLU A 1 461 ? 7.209 7.388 -97.101 1.00 24.39 461 GLU A O 1
ATOM 3697 N N . GLN A 1 462 ? 7.646 9.448 -96.261 1.00 25.55 462 GLN A N 1
ATOM 3698 C CA . GLN A 1 462 ? 6.334 10.122 -96.303 1.00 25.55 462 GLN A CA 1
ATOM 3699 C C . GLN A 1 462 ? 5.348 9.946 -95.119 1.00 25.55 462 GLN A C 1
ATOM 3701 O O . GLN A 1 462 ? 4.547 9.024 -95.021 1.00 25.55 462 GLN A O 1
ATOM 3706 N N . GLN A 1 463 ? 5.387 10.973 -94.254 1.00 24.52 463 GLN A N 1
ATOM 3707 C CA . GLN A 1 463 ? 4.247 11.752 -93.717 1.00 24.52 463 GLN A CA 1
ATOM 3708 C C . GLN A 1 463 ? 3.072 11.932 -94.729 1.00 24.52 463 GLN A C 1
ATOM 3710 O O . GLN A 1 463 ? 3.314 11.700 -95.909 1.00 24.52 463 GLN A O 1
ATOM 3715 N N . PRO A 1 464 ? 1.870 12.482 -94.391 1.00 41.41 464 PRO A N 1
ATOM 3716 C CA . PRO A 1 464 ? 1.521 13.294 -93.211 1.00 41.41 464 PRO A CA 1
ATOM 3717 C C . PRO A 1 464 ? 0.084 13.087 -92.645 1.00 41.41 464 PRO A C 1
ATOM 3719 O O . PRO A 1 464 ? -0.723 12.316 -93.146 1.00 41.41 464 PRO A O 1
ATOM 3722 N N . ASN A 1 465 ? -0.236 13.939 -91.664 1.00 25.02 465 ASN A N 1
ATOM 3723 C CA . ASN A 1 465 ? -1.543 14.557 -91.397 1.00 25.02 465 ASN A CA 1
ATOM 3724 C C . ASN A 1 465 ? -2.644 13.750 -90.698 1.00 25.02 465 ASN A C 1
ATOM 3726 O O . ASN A 1 465 ? -3.168 12.758 -91.187 1.00 25.02 465 ASN A O 1
ATOM 3730 N N . GLY A 1 466 ? -3.094 14.323 -89.581 1.00 27.12 466 GLY A N 1
ATOM 3731 C CA . GLY A 1 466 ? -4.300 13.913 -88.875 1.00 27.12 466 GLY A CA 1
ATOM 3732 C C . GLY A 1 466 ? -4.570 14.760 -87.637 1.00 27.12 466 GLY A C 1
ATOM 3733 O O . GLY A 1 466 ? -4.790 14.223 -86.560 1.00 27.12 466 GLY A O 1
ATOM 3734 N N . THR A 1 467 ? -4.494 16.083 -87.771 1.00 25.81 467 THR A N 1
ATOM 3735 C CA . THR A 1 467 ? -4.958 17.048 -86.772 1.00 25.81 467 THR A CA 1
ATOM 3736 C C . THR A 1 467 ? -6.468 16.894 -86.588 1.00 25.81 467 THR A C 1
ATOM 3738 O O . THR A 1 467 ? -7.211 17.097 -87.545 1.00 25.81 467 THR A O 1
ATOM 3741 N N . VAL A 1 468 ? -6.937 16.621 -85.368 1.00 28.98 468 VAL A N 1
ATOM 3742 C CA . VAL A 1 468 ? -8.282 17.024 -84.935 1.00 28.98 468 VAL A CA 1
ATOM 3743 C C . VAL A 1 468 ? -8.163 17.690 -83.571 1.00 28.98 468 VAL A C 1
ATOM 3745 O O . VAL A 1 468 ? -7.756 17.095 -82.577 1.00 28.98 468 VAL A O 1
ATOM 3748 N N . ASN A 1 469 ? -8.472 18.978 -83.617 1.00 24.94 469 ASN A N 1
ATOM 3749 C CA . ASN A 1 469 ? -8.589 19.935 -82.535 1.00 24.94 469 ASN A CA 1
ATOM 3750 C C . ASN A 1 469 ? -9.965 19.837 -81.852 1.00 24.94 469 ASN A C 1
ATOM 3752 O O . ASN A 1 469 ? -10.907 19.287 -82.421 1.00 24.94 469 ASN A O 1
ATOM 3756 N N . CYS A 1 470 ? -10.058 20.580 -80.742 1.00 25.86 470 CYS A N 1
ATOM 3757 C CA . CYS A 1 470 ? -11.244 21.226 -80.162 1.00 25.86 470 CYS A CA 1
ATOM 3758 C C . CYS A 1 470 ? -12.041 20.426 -79.114 1.00 25.86 470 CYS A C 1
ATOM 3760 O O . CYS A 1 470 ? -12.436 19.298 -79.361 1.00 25.86 470 CYS A O 1
ATOM 3762 N N . ASN A 1 471 ? -12.449 20.998 -77.976 1.00 26.22 471 ASN A N 1
ATOM 3763 C CA . ASN A 1 471 ? -12.113 22.260 -77.297 1.00 26.22 471 ASN A CA 1
ATOM 3764 C C . ASN A 1 471 ? -12.893 22.328 -75.964 1.00 26.22 471 ASN A C 1
ATOM 3766 O O . ASN A 1 471 ? -13.854 21.583 -75.784 1.00 26.22 471 ASN A O 1
ATOM 3770 N N . ALA A 1 472 ? -12.553 23.352 -75.172 1.00 29.41 472 ALA A N 1
ATOM 3771 C CA . ALA A 1 472 ? -13.328 23.992 -74.096 1.00 29.41 472 ALA A CA 1
ATOM 3772 C C . ALA A 1 472 ? -13.226 23.309 -72.714 1.00 29.41 472 ALA A C 1
ATOM 3774 O O . ALA A 1 472 ? -13.550 22.139 -72.569 1.00 29.41 472 ALA A O 1
ATOM 3775 N N . SER A 1 473 ? -12.806 23.976 -71.633 1.00 36.94 473 SER A N 1
ATOM 3776 C CA . SER A 1 473 ? -12.695 25.420 -71.338 1.00 36.94 473 SER A CA 1
ATOM 3777 C C . SER A 1 473 ? -11.550 25.688 -70.367 1.00 36.94 473 SER A C 1
ATOM 3779 O O . SER A 1 473 ? -11.242 24.761 -69.584 1.00 36.94 473 SER A O 1
#

Solvent-accessible surface area (backbone atoms only — not comparable to full-atom values): 27568 Å² total; per-residue (Å²): 132,72,85,62,59,65,55,46,53,52,48,28,52,55,36,52,51,52,50,52,54,51,51,55,55,47,65,72,53,64,56,50,20,62,53,32,42,60,50,23,65,69,56,49,74,80,78,82,78,60,89,88,51,55,77,86,43,70,71,48,45,48,53,52,51,53,52,50,52,52,49,50,58,35,39,56,52,23,53,52,32,44,55,50,15,53,53,42,47,49,53,48,53,54,46,50,55,53,49,66,70,28,73,65,44,52,51,35,54,51,27,52,49,52,44,51,56,48,53,54,53,46,66,73,63,74,66,67,76,69,59,65,58,52,52,50,51,52,53,49,52,54,49,52,51,51,52,49,51,52,51,50,50,52,51,48,52,56,50,53,51,53,53,50,52,51,52,54,51,51,49,52,52,51,51,52,52,49,54,50,48,54,42,51,51,44,54,67,55,44,60,85,47,32,37,42,47,72,42,75,36,67,59,46,36,59,88,50,44,56,61,52,54,29,46,50,70,75,39,85,69,79,78,58,60,67,45,46,33,36,72,71,51,57,33,56,36,7,53,36,48,68,86,43,86,50,61,69,50,31,53,54,32,47,52,51,50,50,49,52,55,48,32,32,43,71,68,71,52,68,78,85,79,52,78,48,77,64,52,48,59,50,49,50,66,52,56,70,68,39,57,54,51,48,69,71,58,73,67,48,63,26,75,50,48,29,31,21,96,79,53,74,64,53,80,67,38,56,42,87,80,42,53,73,27,53,40,53,50,37,53,50,53,52,57,64,56,50,80,61,67,76,41,78,40,74,49,81,54,82,61,41,52,77,67,52,43,54,69,50,50,24,53,48,48,52,58,40,29,69,75,20,40,37,36,38,36,37,75,54,63,64,53,49,63,69,31,62,55,72,34,46,32,44,44,63,86,80,94,72,76,88,90,72,82,74,63,75,49,79,52,80,89,73,87,87,88,84,89,79,93,46,49,30,42,30,42,34,68,65,87,90,80,82,78,76,81,66,64,80,82,75,80,87,80,86,86,85,89,86,85,85,84,86,89,83,88,83,87,83,88,79,85,84,89,81,90,81,84,88,82,88,133

Radius of gyration: 44.99 Å; Cα contacts (8 Å, |Δi|>4): 460; chains: 1; bounding box: 78×63×159 Å

pLDDT: mean 76.26, std 20.58, range [22.64, 96.81]

Secondary structure (DSSP, 8-state):
--TTHHHHHHHHHHHHHHHHHHHHHHHTTTTHHHHHHHHHHHHSPPPPP-TTS-TTSHHHHHHHHHHHHHHHHHHHHHHHHHHHHHHHHHHHHHHHHHHHHSHHHHHHHHHHHHHHHHHHHHHHTT-S-THHHHHHHHHHHHHHHHHHHHHHHHHHHHHHHHHHHHHHHHHHHHHHHHHHHHHHHHHHHSTT-SSEEEEEETT--HHHHHHHHHHHTT--SSS-HHHH--TTSSHHHHHTTTT-S-HHHHHHHHHHHHHHHHHHHTT-S-GGG-S-HHHHHHHTTS-HHHHHHHHH--PPPEEEEEE-SSSSS---EEGGGS-HHHHHHHHHHHHHTS-SSPEEEESTTTTS-HHHIIIIIIHHHHHHTTTS-EEEEES-HHHHHHTT-SEEEEE---SSSS------EEE-----------EEEEEE---S--SSSSGGGS-S-----------------------------